Protein AF-0000000074520009 (afdb_homodimer)

Organism: Methylococcus capsulatus (strain ATCC 33009 / NCIMB 11132 / Bath) (NCBI:txid243233)

Solvent-accessible surface area (backbone atoms only — not comparable to full-atom values): 25530 Å² total; per-residue (Å²): 136,80,66,64,79,64,47,63,80,66,49,75,58,73,72,61,71,69,63,61,90,46,74,82,24,56,87,80,50,34,42,72,60,51,58,40,65,45,40,70,31,44,48,46,33,57,40,72,47,80,38,40,20,32,41,35,37,49,33,44,48,26,60,56,52,64,63,47,49,44,65,48,34,74,73,26,39,32,44,32,24,20,34,48,82,75,34,31,62,50,18,43,53,50,18,67,71,42,82,72,34,34,42,67,39,80,26,32,62,21,53,47,71,45,78,43,57,32,39,36,10,72,73,31,61,86,69,28,16,72,43,52,72,29,71,60,28,36,69,56,31,50,39,49,61,55,58,47,80,38,83,28,48,29,32,19,41,54,72,48,50,84,71,41,80,76,66,79,44,71,39,19,34,40,36,40,47,46,61,48,45,50,57,37,28,45,64,14,15,45,74,57,57,50,54,28,48,32,37,38,36,54,38,44,59,43,68,37,27,60,84,38,52,47,53,67,56,48,49,53,59,39,42,75,52,48,35,38,77,56,50,65,45,35,35,31,20,44,91,61,12,47,48,39,34,32,28,37,34,31,35,48,113,134,81,64,62,78,63,46,60,79,66,46,74,57,68,75,60,63,64,57,56,83,61,43,72,28,49,87,89,51,34,42,60,55,52,58,42,65,46,37,69,32,44,50,47,34,57,39,71,46,80,39,41,20,31,40,34,36,49,32,45,49,27,61,58,52,64,63,46,50,44,65,47,35,75,73,27,39,32,43,31,23,19,35,48,81,77,34,30,62,49,19,44,52,50,18,67,70,43,81,72,34,36,41,68,39,81,26,32,62,20,54,47,71,44,78,44,58,31,39,34,10,74,72,32,63,86,69,28,16,71,43,52,71,27,70,60,28,36,70,55,32,50,39,49,62,54,60,48,82,38,82,29,48,28,31,19,44,54,73,47,51,84,71,42,80,76,64,79,46,71,40,19,35,39,36,43,46,46,61,48,45,52,58,37,28,46,63,13,14,44,74,56,56,48,54,29,48,30,35,39,34,55,38,44,58,42,70,37,26,59,84,38,54,47,54,66,56,49,49,51,59,40,42,76,50,46,34,40,77,57,49,64,44,36,35,31,20,45,91,62,11,48,48,39,34,33,28,37,33,31,35,48,112

Secondary structure (DSSP, 8-state):
---THHHHTTSGGGGTSTTTTS-TTTTTT----B-S--HHHHHHHHHTS---EEEEES-TTSHHIIIIIHHH-TT-EEEEE---TTTHHHHHHHHHTTTTSEEEESSEEESSSEEEEEEEETT-GGG-BSS-B-HHHHHH-GGG--EEEEEEEEEEHHHHGGG-SSPPPSSEEEEE--SS-HHHHHHHTHHHHTT-SEEEEEEESS--BTTPPPHHHHHHHHHHTTEEEEEEEEEEE-TT--EEEEEEEEEE-/---THHHHTTSTTTTTSTTTSS-TTGGGT----B-S--HHHHHHHHHTS---EEEEES-TTSHHIIIIIHHH-TT-EEEEE---TTTHHHHHHHHHTTTTSEEEESSEEESSSEEEEEEEETT-GGG-BSS-B-HHHHHH-GGGS-EEEEEEEEEEHHHHGGG-SSPPPSSEEEEE--SS-HHHHHHHTHHHHTT-SEEEEEEESS--BTTPPPHHHHHHHHHHTTEEEEEEEEEEE-TT--EEEEEEEEEE-

Structure (mmCIF, N/CA/C/O backbone):
data_AF-0000000074520009-model_v1
#
loop_
_entity.id
_entity.type
_entity.pdbx_description
1 polymer 'Methyltransferase, FkbM family'
#
loop_
_atom_site.group_PDB
_atom_site.id
_atom_site.type_symbol
_atom_site.label_atom_id
_atom_site.label_alt_id
_atom_site.label_comp_id
_atom_site.label_asym_id
_atom_site.label_entity_id
_atom_site.label_seq_id
_atom_site.pdbx_PDB_ins_code
_atom_site.Cartn_x
_atom_site.Cartn_y
_atom_site.Cartn_z
_atom_site.occupancy
_atom_site.B_iso_or_equiv
_atom_site.auth_seq_id
_atom_site.auth_comp_id
_atom_site.auth_asym_id
_atom_site.auth_atom_id
_atom_site.pdbx_PDB_model_num
ATOM 1 N N . MET A 1 1 ? 9.656 -33.312 37.844 1 21.52 1 MET A N 1
ATOM 2 C CA . MET A 1 1 ? 9.977 -32.062 37.156 1 21.52 1 MET A CA 1
ATOM 3 C C . MET A 1 1 ? 8.75 -31.484 36.469 1 21.52 1 MET A C 1
ATOM 5 O O . MET A 1 1 ? 8.172 -32.125 35.594 1 21.52 1 MET A O 1
ATOM 9 N N . PHE A 1 2 ? 8.023 -30.641 37.156 1 24.81 2 PHE A N 1
ATOM 10 C CA . PHE A 1 2 ? 6.637 -30.188 37.094 1 24.81 2 PHE A CA 1
ATOM 11 C C . PHE A 1 2 ? 6.41 -29.266 35.906 1 24.81 2 PHE A C 1
ATOM 13 O O . PHE A 1 2 ? 7.277 -28.469 35.562 1 24.81 2 PHE A O 1
ATOM 20 N N . ASN A 1 3 ? 5.723 -29.781 35 1 22.67 3 ASN A N 1
ATOM 21 C CA . ASN A 1 3 ? 5.387 -29.344 33.656 1 22.67 3 ASN A CA 1
ATOM 22 C C . ASN A 1 3 ? 4.738 -27.953 33.656 1 22.67 3 ASN A C 1
ATOM 24 O O . ASN A 1 3 ? 3.619 -27.797 34.125 1 22.67 3 ASN A O 1
ATOM 28 N N . LEU A 1 4 ? 5.566 -26.938 33.594 1 24.69 4 LEU A N 1
ATOM 29 C CA . LEU A 1 4 ? 5.223 -25.531 33.812 1 24.69 4 LEU A CA 1
ATOM 30 C C . LEU A 1 4 ? 4.195 -25.062 32.781 1 24.69 4 LEU A C 1
ATOM 32 O O . LEU A 1 4 ? 3.609 -23.984 32.938 1 24.69 4 LEU A O 1
ATOM 36 N N . ARG A 1 5 ? 4.137 -25.656 31.594 1 28.47 5 ARG A N 1
ATOM 37 C CA . ARG A 1 5 ? 3.154 -25.312 30.578 1 28.47 5 ARG A CA 1
ATOM 38 C C . ARG A 1 5 ? 1.734 -25.453 31.125 1 28.47 5 ARG A C 1
ATOM 40 O O . ARG A 1 5 ? 0.801 -24.844 30.594 1 28.47 5 ARG A O 1
ATOM 47 N N . ILE A 1 6 ? 1.578 -26.359 32.031 1 26.72 6 ILE A N 1
ATOM 48 C CA . ILE A 1 6 ? 0.265 -26.672 32.594 1 26.72 6 ILE A CA 1
ATOM 49 C C . ILE A 1 6 ? -0.223 -25.516 33.469 1 26.72 6 ILE A C 1
ATOM 51 O O . ILE A 1 6 ? -1.424 -25.375 33.688 1 26.72 6 ILE A O 1
ATOM 55 N N . LEU A 1 7 ? 0.772 -24.75 34 1 23.78 7 LEU A N 1
ATOM 56 C CA . LEU A 1 7 ? 0.306 -23.812 35.031 1 23.78 7 LEU A CA 1
ATOM 57 C C . LEU A 1 7 ? -0.312 -22.578 34.375 1 23.78 7 LEU A C 1
ATOM 59 O O . LEU A 1 7 ? -1.299 -22.031 34.906 1 23.78 7 LEU A O 1
ATOM 63 N N . ALA A 1 8 ? 0.275 -22.047 33.312 1 26.09 8 ALA A N 1
ATOM 64 C CA . ALA A 1 8 ? -0.189 -20.719 32.875 1 26.09 8 ALA A CA 1
ATOM 65 C C . ALA A 1 8 ? -1.589 -20.797 32.281 1 26.09 8 ALA A C 1
ATOM 67 O O . ALA A 1 8 ? -2.244 -19.781 32.094 1 26.09 8 ALA A O 1
ATOM 68 N N . ARG A 1 9 ? -2.131 -21.828 31.688 1 29.55 9 ARG A N 1
ATOM 69 C CA . ARG A 1 9 ? -3.537 -22.047 31.359 1 29.55 9 ARG A CA 1
ATOM 70 C C . ARG A 1 9 ? -4.406 -21.938 32.625 1 29.55 9 ARG A C 1
ATOM 72 O O . ARG A 1 9 ? -5.629 -21.797 32.5 1 29.55 9 ARG A O 1
ATOM 79 N N . LYS A 1 10 ? -3.895 -22.469 33.719 1 27.95 10 LYS A N 1
ATOM 80 C CA . LYS A 1 10 ? -4.766 -22.484 34.875 1 27.95 10 LYS A CA 1
ATOM 81 C C . LYS A 1 10 ? -4.863 -21.094 35.5 1 27.95 10 LYS A C 1
ATOM 83 O O . LYS A 1 10 ? -5.711 -20.844 36.375 1 27.95 10 LYS A O 1
ATOM 88 N N . THR A 1 11 ? -3.641 -20.344 35.531 1 27.69 11 THR A N 1
ATOM 89 C CA . THR A 1 11 ? -3.859 -19.141 36.344 1 27.69 11 THR A CA 1
ATOM 90 C C . THR A 1 11 ? -4.453 -18.016 35.5 1 27.69 11 THR A C 1
ATOM 92 O O . THR A 1 11 ? -4.125 -17.891 34.312 1 27.69 11 THR A O 1
ATOM 95 N N . GLY A 1 12 ? -5.75 -17.547 35.75 1 27.47 12 GLY A N 1
ATOM 96 C CA . GLY A 1 12 ? -6.688 -16.547 35.25 1 27.47 12 GLY A CA 1
ATOM 97 C C . GLY A 1 12 ? -6.02 -15.266 34.812 1 27.47 12 GLY A C 1
ATOM 98 O O . GLY A 1 12 ? -6.691 -14.273 34.531 1 27.47 12 GLY A O 1
ATOM 99 N N . LEU A 1 13 ? -4.75 -15.18 35.094 1 28.3 13 LEU A N 1
ATOM 100 C CA . LEU A 1 13 ? -4.156 -13.844 35.031 1 28.3 13 LEU A CA 1
ATOM 101 C C . LEU A 1 13 ? -3.902 -13.43 33.594 1 28.3 13 LEU A C 1
ATOM 103 O O . LEU A 1 13 ? -3.678 -12.25 33.312 1 28.3 13 LEU A O 1
ATOM 107 N N . THR A 1 14 ? -3.574 -14.336 32.719 1 28.69 14 THR A N 1
ATOM 108 C CA . THR A 1 14 ? -3.289 -13.93 31.359 1 28.69 14 THR A CA 1
ATOM 109 C C . THR A 1 14 ? -4.492 -13.211 30.75 1 28.69 14 THR A C 1
ATOM 111 O O . THR A 1 14 ? -4.375 -12.594 29.688 1 28.69 14 THR A O 1
ATOM 114 N N . GLN A 1 15 ? -5.688 -13.414 31.25 1 29.69 15 GLN A N 1
ATOM 115 C CA . GLN A 1 15 ? -6.902 -12.711 30.844 1 29.69 15 GLN A CA 1
ATOM 116 C C . GLN A 1 15 ? -6.805 -11.219 31.156 1 29.69 15 GLN A C 1
ATOM 118 O O . GLN A 1 15 ? -7.652 -10.43 30.719 1 29.69 15 GLN A O 1
ATOM 123 N N . LEU A 1 16 ? -5.953 -10.836 32.125 1 27.7 16 LEU A N 1
ATOM 124 C CA . LEU A 1 16 ? -6.004 -9.453 32.594 1 27.7 16 LEU A CA 1
ATOM 125 C C . LEU A 1 16 ? -5.258 -8.523 31.656 1 27.7 16 LEU A C 1
ATOM 127 O O . LEU A 1 16 ? -5.617 -7.352 31.516 1 27.7 16 LEU A O 1
ATOM 131 N N . LEU A 1 17 ? -3.977 -8.867 31.203 1 26.81 17 LEU A N 1
ATOM 132 C CA . LEU A 1 17 ? -3.207 -7.828 30.531 1 26.81 17 LEU A CA 1
ATOM 133 C C . LEU A 1 17 ? -3.609 -7.723 29.062 1 26.81 17 LEU A C 1
ATOM 135 O O . LEU A 1 17 ? -2.916 -7.082 28.266 1 26.81 17 LEU A O 1
ATOM 139 N N . LYS A 1 18 ? -4.48 -8.484 28.516 1 30.81 18 LYS A N 1
ATOM 140 C CA . LYS A 1 18 ? -5.086 -8.414 27.188 1 30.81 18 LYS A CA 1
ATOM 141 C C . LYS A 1 18 ? -5.582 -7.008 26.875 1 30.81 18 LYS A C 1
ATOM 143 O O . LYS A 1 18 ? -5.766 -6.645 25.719 1 30.81 18 LYS A O 1
ATOM 148 N N . PRO A 1 19 ? -5.977 -6.309 27.875 1 29.17 19 PRO A N 1
ATOM 149 C CA . PRO A 1 19 ? -6.668 -5.059 27.547 1 29.17 19 PRO A CA 1
ATOM 150 C C . PRO A 1 19 ? -5.723 -3.979 27.031 1 29.17 19 PRO A C 1
ATOM 152 O O . PRO A 1 19 ? -6.172 -2.99 26.453 1 29.17 19 PRO A O 1
ATOM 155 N N . LEU A 1 20 ? -4.504 -3.934 27.391 1 30.28 20 LEU A N 1
ATOM 156 C CA . LEU A 1 20 ? -3.965 -2.578 27.406 1 30.28 20 LEU A CA 1
ATOM 157 C C . LEU A 1 20 ? -3.684 -2.094 25.984 1 30.28 20 LEU A C 1
ATOM 159 O O . LEU A 1 20 ? -3.93 -0.928 25.672 1 30.28 20 LEU A O 1
ATOM 163 N N . ILE A 1 21 ? -2.791 -2.791 25.281 1 31.08 21 ILE A N 1
ATOM 164 C CA . ILE A 1 21 ? -2.244 -1.987 24.203 1 31.08 21 ILE A CA 1
ATOM 165 C C . ILE A 1 21 ? -3.262 -1.892 23.062 1 31.08 21 ILE A C 1
ATOM 167 O O . ILE A 1 21 ? -2.889 -1.815 21.891 1 31.08 21 ILE A O 1
ATOM 171 N N . HIS A 1 22 ? -4.426 -2.416 23.125 1 32.22 22 HIS A N 1
ATOM 172 C CA . HIS A 1 22 ? -5.582 -2.191 22.266 1 32.22 22 HIS A CA 1
ATOM 173 C C . HIS A 1 22 ? -5.805 -0.705 22.016 1 32.22 22 HIS A C 1
ATOM 175 O O . HIS A 1 22 ? -5.453 0.129 22.859 1 32.22 22 HIS A O 1
ATOM 181 N N . LYS A 1 23 ? -5.867 -0.131 20.922 1 36.69 23 LYS A N 1
ATOM 182 C CA . LYS A 1 23 ? -6.559 1.155 20.859 1 36.69 23 LYS A CA 1
ATOM 183 C C . LYS A 1 23 ? -7.555 1.299 22.016 1 36.69 23 LYS A C 1
ATOM 185 O O . LYS A 1 23 ? -8.391 0.419 22.234 1 36.69 23 LYS A O 1
ATOM 190 N N . SER A 1 24 ? -7.391 1.884 23.219 1 34.41 24 SER A N 1
ATOM 191 C CA . SER A 1 24 ? -8.312 2.559 24.125 1 34.41 24 SER A CA 1
ATOM 192 C C . SER A 1 24 ? -9.555 3.043 23.406 1 34.41 24 SER A C 1
ATOM 194 O O . SER A 1 24 ? -9.859 4.238 23.406 1 34.41 24 SER A O 1
ATOM 196 N N . VAL A 1 25 ? -9.844 2.633 22.172 1 33.28 25 VAL A N 1
ATOM 197 C CA . VAL A 1 25 ? -11.078 3.068 21.516 1 33.28 25 VAL A CA 1
ATOM 198 C C . VAL A 1 25 ? -12.281 2.547 22.297 1 33.28 25 VAL A C 1
ATOM 200 O O . VAL A 1 25 ? -13.32 3.211 22.359 1 33.28 25 VAL A O 1
ATOM 203 N N . SER A 1 26 ? -12.422 1.32 22.797 1 34.44 26 SER A N 1
ATOM 204 C CA . SER A 1 26 ? -13.766 0.873 23.141 1 34.44 26 SER A CA 1
ATOM 205 C C . SER A 1 26 ? -14.344 1.7 24.281 1 34.44 26 SER A C 1
ATOM 207 O O . SER A 1 26 ? -15.562 1.854 24.391 1 34.44 26 SER A O 1
ATOM 209 N N . ARG A 1 27 ? -13.852 1.868 25.312 1 32.62 27 ARG A N 1
ATOM 210 C CA . ARG A 1 27 ? -14.68 2.447 26.359 1 32.62 27 ARG A CA 1
ATOM 211 C C . ARG A 1 27 ? -15.266 3.783 25.922 1 32.62 27 ARG A C 1
ATOM 213 O O . ARG A 1 27 ? -16.297 4.219 26.453 1 32.62 27 ARG A O 1
ATOM 220 N N . LEU A 1 28 ? -14.477 4.648 25.219 1 35.5 28 LEU A N 1
ATOM 221 C CA . LEU A 1 28 ? -14.977 5.961 24.844 1 35.5 28 LEU A CA 1
ATOM 222 C C . LEU A 1 28 ? -15.656 5.902 23.469 1 35.5 28 LEU A C 1
ATOM 224 O O . LEU A 1 28 ? -15.867 6.938 22.844 1 35.5 28 LEU A O 1
ATOM 228 N N . GLY A 1 29 ? -16.328 4.582 22.969 1 35.72 29 GLY A N 1
ATOM 229 C CA . GLY A 1 29 ? -17.172 4.332 21.812 1 35.72 29 GLY A CA 1
ATOM 230 C C . GLY A 1 29 ? -16.375 4.121 20.531 1 35.72 29 GLY A C 1
ATOM 231 O O . GLY A 1 29 ? -16.906 4.301 19.438 1 35.72 29 GLY A O 1
ATOM 232 N N . PHE A 1 30 ? -15.094 3.9 20.578 1 36.94 30 PHE A N 1
ATOM 233 C CA . PHE A 1 30 ? -14.195 3.83 19.422 1 36.94 30 PHE A CA 1
ATOM 234 C C . PHE A 1 30 ? -14.352 2.498 18.703 1 36.94 30 PHE A C 1
ATOM 236 O O . PHE A 1 30 ? -14.555 1.461 19.344 1 36.94 30 PHE A O 1
ATOM 243 N N . ALA A 1 31 ? -14.977 2.408 17.5 1 42.41 31 ALA A N 1
ATOM 244 C CA . ALA A 1 31 ? -14.859 1.265 16.609 1 42.41 31 ALA A CA 1
ATOM 245 C C . ALA A 1 31 ? -13.492 0.604 16.734 1 42.41 31 ALA A C 1
ATOM 247 O O . ALA A 1 31 ? -12.477 1.287 16.922 1 42.41 31 ALA A O 1
ATOM 248 N N . LEU A 1 32 ? -13.438 -0.753 17.109 1 45.31 32 LEU A N 1
ATOM 249 C CA . LEU A 1 32 ? -12.227 -1.569 17.172 1 45.31 32 LEU A CA 1
ATOM 250 C C . LEU A 1 32 ? -11.414 -1.434 15.891 1 45.31 32 LEU A C 1
ATOM 252 O O . LEU A 1 32 ? -11.891 -1.783 14.812 1 45.31 32 LEU A O 1
ATOM 256 N N . LEU A 1 33 ? -10.859 -0.344 15.625 1 49.94 33 LEU A N 1
ATOM 257 C CA . LEU A 1 33 ? -9.891 -0.241 14.539 1 49.94 33 LEU A CA 1
ATOM 258 C C . LEU A 1 33 ? -8.641 -1.063 14.852 1 49.94 33 LEU A C 1
ATOM 260 O O . LEU A 1 33 ? -8.188 -1.101 15.992 1 49.94 33 LEU A O 1
ATOM 264 N N . TYR A 1 34 ? -8.57 -2.203 14.062 1 48.59 34 TYR A N 1
ATOM 265 C CA . TYR A 1 34 ? -7.34 -2.99 14.148 1 48.59 34 TYR A CA 1
ATOM 266 C C . TYR A 1 34 ? -6.25 -2.4 13.258 1 48.59 34 TYR A C 1
ATOM 268 O O . TYR A 1 34 ? -6.438 -2.262 12.047 1 48.59 34 TYR A O 1
ATOM 276 N N . GLY A 1 35 ? -5.41 -1.646 13.625 1 57.59 35 GLY A N 1
ATOM 277 C CA . GLY A 1 35 ? -4.316 -1.081 12.859 1 57.59 35 GLY A CA 1
ATOM 278 C C . GLY A 1 35 ? -3.066 -0.836 13.688 1 57.59 35 GLY A C 1
ATOM 279 O O . GLY A 1 35 ? -2.979 -1.281 14.828 1 57.59 35 GLY A O 1
ATOM 280 N N . PRO A 1 36 ? -2.061 -0.352 13.102 1 56.47 36 PRO A N 1
ATOM 281 C CA . PRO A 1 36 ? -1.646 0.118 11.781 1 56.47 36 PRO A CA 1
ATOM 282 C C . PRO A 1 36 ? -1.442 -1.022 10.789 1 56.47 36 PRO A C 1
ATOM 284 O O . PRO A 1 36 ? -1.651 -0.843 9.586 1 56.47 36 PRO A O 1
ATOM 287 N N . HIS A 1 37 ? -0.719 -2.057 11.086 1 57.72 37 HIS A N 1
ATOM 288 C CA . HIS A 1 37 ? -0.514 -3.08 10.062 1 57.72 37 HIS A CA 1
ATOM 289 C C . HIS A 1 37 ? -0.913 -4.457 10.578 1 57.72 37 HIS A C 1
ATOM 291 O O . HIS A 1 37 ? -0.207 -5.047 11.406 1 57.72 37 HIS A O 1
ATOM 297 N N . ALA A 1 38 ? -2.227 -4.75 10.352 1 61.44 38 ALA A N 1
ATOM 298 C CA . ALA A 1 38 ? -2.645 -6.117 10.633 1 61.44 38 ALA A CA 1
ATOM 299 C C . ALA A 1 38 ? -2.93 -6.887 9.352 1 61.44 38 ALA A C 1
ATOM 301 O O . ALA A 1 38 ? -4.09 -7.098 8.992 1 61.44 38 ALA A O 1
ATOM 302 N N . PRO A 1 39 ? -1.728 -7.086 8.57 1 62.97 39 PRO A N 1
ATOM 303 C CA . PRO A 1 39 ? -1.944 -7.867 7.352 1 62.97 39 PRO A CA 1
ATOM 304 C C . PRO A 1 39 ? -2.885 -9.047 7.562 1 62.97 39 PRO A C 1
ATOM 306 O O . PRO A 1 39 ? -3.609 -9.438 6.645 1 62.97 39 PRO A O 1
ATOM 309 N N . GLU A 1 40 ? -2.895 -9.5 8.688 1 68.06 40 GLU A N 1
ATOM 310 C CA . GLU A 1 40 ? -3.738 -10.656 8.992 1 68.06 40 GLU A CA 1
ATOM 311 C C . GLU A 1 40 ? -5.215 -10.328 8.789 1 68.06 40 GLU A C 1
ATOM 313 O O . GLU A 1 40 ? -6.012 -11.211 8.453 1 68.06 40 GLU A O 1
ATOM 318 N N . ARG A 1 41 ? -5.473 -9.141 8.914 1 77.56 41 ARG A N 1
ATOM 319 C CA . ARG A 1 41 ? -6.871 -8.758 8.773 1 77.56 41 ARG A CA 1
ATOM 320 C C . ARG A 1 41 ? -7.289 -8.758 7.305 1 77.56 41 ARG A C 1
ATOM 322 O O . ARG A 1 41 ? -8.43 -9.102 6.977 1 77.56 41 ARG A O 1
ATOM 329 N N . VAL A 1 42 ? -6.395 -8.43 6.504 1 82.06 42 VAL A N 1
ATOM 330 C CA . VAL A 1 42 ? -6.699 -8.445 5.078 1 82.06 42 VAL A CA 1
ATOM 331 C C . VAL A 1 42 ? -7.086 -9.859 4.645 1 82.06 42 VAL A C 1
ATOM 333 O O . VAL A 1 42 ? -8 -10.039 3.838 1 82.06 42 VAL A O 1
ATOM 336 N N . TRP A 1 43 ? -6.504 -10.812 5.246 1 84.62 43 TRP A N 1
ATOM 337 C CA . TRP A 1 43 ? -6.859 -12.195 4.957 1 84.62 43 TRP A CA 1
ATOM 338 C C . TRP A 1 43 ? -8.289 -12.492 5.383 1 84.62 43 TRP A C 1
ATOM 340 O O . TRP A 1 43 ? -9.008 -13.227 4.703 1 84.62 43 TRP A O 1
ATOM 350 N N . THR A 1 44 ? -8.641 -11.93 6.465 1 86.06 44 THR A N 1
ATOM 351 C CA . THR A 1 44 ? -10 -12.141 6.949 1 86.06 44 THR A CA 1
ATOM 352 C C . THR A 1 44 ? -11.023 -11.656 5.926 1 86.06 44 THR A C 1
ATOM 354 O O . THR A 1 44 ? -12.016 -12.336 5.648 1 86.06 44 THR A O 1
ATOM 357 N N . SER A 1 45 ? -10.781 -10.547 5.422 1 90.44 45 SER A N 1
ATOM 358 C CA . SER A 1 45 ? -11.68 -9.992 4.418 1 90.44 45 SER A CA 1
ATOM 359 C C . SER A 1 45 ? -11.734 -10.875 3.174 1 90.44 45 SER A C 1
ATOM 361 O O . SER A 1 45 ? -12.812 -11.172 2.662 1 90.44 45 SER A O 1
ATOM 363 N N . LEU A 1 46 ? -10.602 -11.32 2.744 1 92.88 46 LEU A N 1
ATOM 364 C CA . LEU A 1 46 ? -10.547 -12.164 1.558 1 92.88 46 LEU A CA 1
ATOM 365 C C . LEU A 1 46 ? -11.203 -13.516 1.819 1 92.88 46 LEU A C 1
ATOM 367 O O . LEU A 1 46 ? -11.938 -14.023 0.971 1 92.88 46 LEU A O 1
ATOM 371 N N . ALA A 1 47 ? -11 -13.992 2.963 1 92.38 47 ALA A N 1
ATOM 372 C CA . ALA A 1 47 ? -11.492 -15.32 3.318 1 92.38 47 ALA A CA 1
ATOM 373 C C . ALA A 1 47 ? -13.016 -15.328 3.449 1 92.38 47 ALA A C 1
ATOM 375 O O . ALA A 1 47 ? -13.648 -16.375 3.387 1 92.38 47 ALA A O 1
ATOM 376 N N . SER A 1 48 ? -13.508 -14.227 3.689 1 91.94 48 SER A N 1
ATOM 377 C CA . SER A 1 48 ? -14.961 -14.141 3.842 1 91.94 48 SER A CA 1
ATOM 378 C C . SER A 1 48 ? -15.664 -14.188 2.488 1 91.94 48 SER A C 1
ATOM 380 O O . SER A 1 48 ? -16.875 -14.367 2.42 1 91.94 48 SER A O 1
ATOM 382 N N . ARG A 1 49 ? -14.953 -14.102 1.435 1 93.38 49 ARG A N 1
ATOM 383 C CA . ARG A 1 49 ? -15.516 -14.141 0.089 1 93.38 49 ARG A CA 1
ATOM 384 C C . ARG A 1 49 ? -15.633 -15.578 -0.41 1 93.38 49 ARG A C 1
ATOM 386 O O . ARG A 1 49 ? -14.797 -16.422 -0.072 1 93.38 49 ARG A O 1
ATOM 393 N N . PRO A 1 50 ? -16.562 -15.789 -1.272 1 94.5 50 PRO A N 1
ATOM 394 C CA . PRO A 1 50 ? -16.844 -17.172 -1.675 1 94.5 50 PRO A CA 1
ATOM 395 C C . PRO A 1 50 ? -16.031 -17.609 -2.881 1 94.5 50 PRO A C 1
ATOM 397 O O . PRO A 1 50 ? -16.578 -18.156 -3.842 1 94.5 50 PRO A O 1
ATOM 400 N N . PHE A 1 51 ? -14.75 -17.562 -2.721 1 97.44 51 PHE A N 1
ATOM 401 C CA . PHE A 1 51 ? -13.906 -18 -3.832 1 97.44 51 PHE A CA 1
ATOM 402 C C . PHE A 1 51 ? -14.062 -19.5 -4.082 1 97.44 51 PHE A C 1
ATOM 404 O O . PHE A 1 51 ? -14.102 -20.281 -3.137 1 97.44 51 PHE A O 1
ATOM 411 N N . ARG A 1 52 ? -14.141 -19.812 -5.371 1 98 52 ARG A N 1
ATOM 412 C CA . ARG A 1 52 ? -14.281 -21.219 -5.77 1 98 52 ARG A CA 1
ATOM 413 C C . ARG A 1 52 ? -13.047 -21.703 -6.52 1 98 52 ARG A C 1
ATOM 415 O O . ARG A 1 52 ? -12.812 -22.906 -6.637 1 98 52 ARG A O 1
ATOM 422 N N . THR A 1 53 ? -12.32 -20.797 -7.066 1 98.69 53 THR A N 1
ATOM 423 C CA . THR A 1 53 ? -11.047 -21.094 -7.711 1 98.69 53 THR A CA 1
ATOM 424 C C . THR A 1 53 ? -9.969 -20.109 -7.262 1 98.69 53 THR A C 1
ATOM 426 O O . THR A 1 53 ? -10.227 -18.922 -7.125 1 98.69 53 THR A O 1
ATOM 429 N N . VAL A 1 54 ? -8.797 -20.625 -6.984 1 98.81 54 VAL A N 1
ATOM 430 C CA . VAL A 1 54 ? -7.602 -19.812 -6.746 1 98.81 54 VAL A CA 1
ATOM 431 C C . VAL A 1 54 ? -6.5 -20.203 -7.727 1 98.81 54 VAL A C 1
ATOM 433 O O . VAL A 1 54 ? -6.207 -21.391 -7.891 1 98.81 54 VAL A O 1
ATOM 436 N N . LEU A 1 55 ? -6.012 -19.266 -8.469 1 98.94 55 LEU A N 1
ATOM 437 C CA . LEU A 1 55 ? -4.797 -19.469 -9.25 1 98.94 55 LEU A CA 1
ATOM 438 C C . LEU A 1 55 ? -3.564 -19.047 -8.453 1 98.94 55 LEU A C 1
ATOM 440 O O . LEU A 1 55 ? -3.414 -17.875 -8.109 1 98.94 55 LEU A O 1
ATOM 444 N N . ASP A 1 56 ? -2.729 -20.016 -8.109 1 98.88 56 ASP A N 1
ATOM 445 C CA . ASP A 1 56 ? -1.465 -19.828 -7.402 1 98.88 56 ASP A CA 1
ATOM 446 C C . ASP A 1 56 ? -0.288 -19.828 -8.375 1 98.88 56 ASP A C 1
ATOM 448 O O . ASP A 1 56 ? 0.27 -20.891 -8.672 1 98.88 56 ASP A O 1
ATOM 452 N N . ILE A 1 57 ? 0.078 -18.641 -8.859 1 98.94 57 ILE A N 1
ATOM 453 C CA . ILE A 1 57 ? 1.08 -18.5 -9.906 1 98.94 57 ILE A CA 1
ATOM 454 C C . ILE A 1 57 ? 2.443 -18.203 -9.281 1 98.94 57 ILE A C 1
ATOM 456 O O . ILE A 1 57 ? 2.643 -17.156 -8.68 1 98.94 57 ILE A O 1
ATOM 460 N N . GLY A 1 58 ? 3.359 -19.016 -9.5 1 98.62 58 GLY A N 1
ATOM 461 C CA . GLY A 1 58 ? 4.617 -19.031 -8.766 1 98.62 58 GLY A CA 1
ATOM 462 C C . GLY A 1 58 ? 4.539 -19.797 -7.461 1 98.62 58 GLY A C 1
ATOM 463 O O . GLY A 1 58 ? 4.895 -19.281 -6.406 1 98.62 58 GLY A O 1
ATOM 464 N N . ALA A 1 59 ? 4.242 -21.078 -7.527 1 98.56 59 ALA A N 1
ATOM 465 C CA . ALA A 1 59 ? 3.855 -21.844 -6.355 1 98.56 59 ALA A CA 1
ATOM 466 C C . ALA A 1 59 ? 5.082 -22.406 -5.641 1 98.56 59 ALA A C 1
ATOM 468 O O . ALA A 1 59 ? 4.992 -22.844 -4.488 1 98.56 59 ALA A O 1
ATOM 469 N N . CYS A 1 60 ? 6.16 -22.469 -6.285 1 97.62 60 CYS A N 1
ATOM 470 C CA . CYS A 1 60 ? 7.383 -23.031 -5.738 1 97.62 60 CYS A CA 1
ATOM 471 C C . CYS A 1 60 ? 7.129 -24.438 -5.207 1 97.62 60 CYS A C 1
ATOM 473 O O . CYS A 1 60 ? 6.641 -25.312 -5.934 1 97.62 60 CYS A O 1
ATOM 475 N N . ARG A 1 61 ? 7.371 -24.641 -3.979 1 97.56 61 ARG A N 1
ATOM 476 C CA . ARG A 1 61 ? 7.23 -25.984 -3.398 1 97.56 61 ARG A CA 1
ATOM 477 C C . ARG A 1 61 ? 5.816 -26.203 -2.871 1 97.56 61 ARG A C 1
ATOM 479 O O . ARG A 1 61 ? 5.5 -27.266 -2.35 1 97.56 61 ARG A O 1
ATOM 486 N N . GLY A 1 62 ? 4.957 -25.266 -2.949 1 97.88 62 GLY A N 1
ATOM 487 C CA . GLY A 1 62 ? 3.551 -25.438 -2.627 1 97.88 62 GLY A CA 1
ATOM 488 C C . GLY A 1 62 ? 3.227 -25.125 -1.179 1 97.88 62 GLY A C 1
ATOM 489 O O . GLY A 1 62 ? 2.1 -25.328 -0.729 1 97.88 62 GLY A O 1
ATOM 490 N N . GLY A 1 63 ? 4.195 -24.609 -0.43 1 95.56 63 GLY A N 1
ATOM 491 C CA . GLY A 1 63 ? 3.967 -24.297 0.969 1 95.56 63 GLY A CA 1
ATOM 492 C C . GLY A 1 63 ? 2.85 -23.281 1.173 1 95.56 63 GLY A C 1
ATOM 493 O O . GLY A 1 63 ? 2.002 -23.453 2.051 1 95.56 63 GLY A O 1
ATOM 494 N N . TYR A 1 64 ? 2.846 -22.266 0.417 1 94.75 64 TYR A N 1
ATOM 495 C CA . TYR A 1 64 ? 1.823 -21.234 0.516 1 94.75 64 TYR A CA 1
ATOM 496 C C . TYR A 1 64 ? 0.447 -21.781 0.172 1 94.75 64 TYR A C 1
ATOM 498 O O . TYR A 1 64 ? -0.538 -21.484 0.853 1 94.75 64 TYR A O 1
ATOM 506 N N . ALA A 1 65 ? 0.345 -22.547 -0.861 1 97.31 65 ALA A N 1
ATOM 507 C CA . ALA A 1 65 ? -0.914 -23.172 -1.249 1 97.31 65 ALA A CA 1
ATOM 508 C C . ALA A 1 65 ? -1.46 -24.047 -0.124 1 97.31 65 ALA A C 1
ATOM 510 O O . ALA A 1 65 ? -2.643 -23.969 0.215 1 97.31 65 ALA A O 1
ATOM 511 N N . GLU A 1 66 ? -0.596 -24.797 0.459 1 96.25 66 GLU A N 1
ATOM 512 C CA . GLU A 1 66 ? -0.985 -25.781 1.459 1 96.25 66 GLU A CA 1
ATOM 513 C C . GLU A 1 66 ? -1.398 -25.125 2.768 1 96.25 66 GLU A C 1
ATOM 515 O O . GLU A 1 66 ? -2.377 -25.531 3.396 1 96.25 66 GLU A O 1
ATOM 520 N N . THR A 1 67 ? -0.685 -24.109 3.148 1 93 67 THR A N 1
ATOM 521 C CA . THR A 1 67 ? -0.848 -23.609 4.508 1 93 67 THR A CA 1
ATOM 522 C C . THR A 1 67 ? -1.717 -22.344 4.523 1 93 67 THR A C 1
ATOM 524 O O . THR A 1 67 ? -2.471 -22.125 5.469 1 93 67 THR A O 1
ATOM 527 N N . ILE A 1 68 ? -1.674 -21.578 3.508 1 92.38 68 ILE A N 1
ATOM 528 C CA . ILE A 1 68 ? -2.35 -20.281 3.545 1 92.38 68 ILE A CA 1
ATOM 529 C C . ILE A 1 68 ? -3.588 -20.312 2.65 1 92.38 68 ILE A C 1
ATOM 531 O O . ILE A 1 68 ? -4.711 -20.125 3.125 1 92.38 68 ILE A O 1
ATOM 535 N N . LEU A 1 69 ? -3.447 -20.656 1.398 1 95.38 69 LEU A N 1
ATOM 536 C CA . LEU A 1 69 ? -4.57 -20.594 0.471 1 95.38 69 LEU A CA 1
ATOM 537 C C . LEU A 1 69 ? -5.629 -21.625 0.823 1 95.38 69 LEU A C 1
ATOM 539 O O . LEU A 1 69 ? -6.82 -21.312 0.887 1 95.38 69 LEU A O 1
ATOM 543 N N . ARG A 1 70 ? -5.199 -22.812 1.083 1 95 70 ARG A N 1
ATOM 544 C CA . ARG A 1 70 ? -6.133 -23.875 1.415 1 95 70 ARG A CA 1
ATOM 545 C C . ARG A 1 70 ? -6.895 -23.562 2.695 1 95 70 ARG A C 1
ATOM 547 O O . ARG A 1 70 ? -8.094 -23.859 2.799 1 95 70 ARG A O 1
ATOM 554 N N . THR A 1 71 ? -6.23 -23.016 3.645 1 92.31 71 THR A N 1
ATOM 555 C CA . THR A 1 71 ? -6.84 -22.703 4.934 1 92.31 71 THR A CA 1
ATOM 556 C C . THR A 1 71 ? -7.812 -21.531 4.805 1 92.31 71 THR A C 1
ATOM 558 O O . THR A 1 71 ? -8.914 -21.562 5.355 1 92.31 71 THR A O 1
ATOM 561 N N . ASN A 1 72 ? -7.477 -20.547 4.082 1 93.38 72 ASN A N 1
ATOM 562 C CA . ASN A 1 72 ? -8.297 -19.344 3.984 1 93.38 72 ASN A CA 1
ATOM 563 C C . ASN A 1 72 ? -9.461 -19.531 3.016 1 93.38 72 ASN A C 1
ATOM 565 O O . ASN A 1 72 ? -10.469 -18.828 3.109 1 93.38 72 ASN A O 1
ATOM 569 N N . PHE A 1 73 ? -9.312 -20.453 2.074 1 96.56 73 PHE A N 1
ATOM 570 C CA . PHE A 1 73 ? -10.336 -20.672 1.063 1 96.56 73 PHE A CA 1
ATOM 571 C C . PHE A 1 73 ? -10.734 -22.141 1.009 1 96.56 73 PHE A C 1
ATOM 573 O O . PHE A 1 73 ? -10.508 -22.812 0.002 1 96.56 73 PHE A O 1
ATOM 580 N N . PRO A 1 74 ? -11.453 -22.609 1.934 1 93.94 74 PRO A N 1
ATOM 581 C CA . PRO A 1 74 ? -11.734 -24.047 2.068 1 93.94 74 PRO A CA 1
ATOM 582 C C . PRO A 1 74 ? -12.641 -24.578 0.96 1 93.94 74 PRO A C 1
ATOM 584 O O . PRO A 1 74 ? -12.641 -25.781 0.681 1 93.94 74 PRO A O 1
ATOM 587 N N . GLY A 1 75 ? -13.344 -23.75 0.309 1 93.94 75 GLY A N 1
ATOM 588 C CA . GLY A 1 75 ? -14.25 -24.203 -0.737 1 93.94 75 GLY A CA 1
ATOM 589 C C . GLY A 1 75 ? -13.664 -24.062 -2.129 1 93.94 75 GLY A C 1
ATOM 590 O O . GLY A 1 75 ? -14.312 -24.406 -3.117 1 93.94 75 GLY A O 1
ATOM 591 N N . ALA A 1 76 ? -12.43 -23.703 -2.221 1 97.56 76 ALA A N 1
ATOM 592 C CA . ALA A 1 76 ? -11.859 -23.391 -3.529 1 97.56 76 ALA A CA 1
ATOM 593 C C . ALA A 1 76 ? -10.953 -24.516 -4.02 1 97.56 76 ALA A C 1
ATOM 595 O O . ALA A 1 76 ? -10.25 -25.141 -3.225 1 97.56 76 ALA A O 1
ATOM 596 N N . SER A 1 77 ? -10.992 -24.75 -5.305 1 98.25 77 SER A N 1
ATOM 597 C CA . SER A 1 77 ? -9.906 -25.469 -5.961 1 98.25 77 SER A CA 1
ATOM 598 C C . SER A 1 77 ? -8.727 -24.547 -6.234 1 98.25 77 SER A C 1
ATOM 600 O O . SER A 1 77 ? -8.906 -23.391 -6.629 1 98.25 77 SER A O 1
ATOM 602 N N . ILE A 1 78 ? -7.555 -25.094 -6 1 98.81 78 ILE A N 1
ATOM 603 C CA . ILE A 1 78 ? -6.344 -24.297 -6.16 1 98.81 78 ILE A CA 1
ATOM 604 C C . ILE A 1 78 ? -5.496 -24.859 -7.293 1 98.81 78 ILE A C 1
ATOM 606 O O . ILE A 1 78 ? -5.055 -26.016 -7.227 1 98.81 78 ILE A O 1
ATOM 610 N N . HIS A 1 79 ? -5.32 -24.109 -8.391 1 98.94 79 HIS A N 1
ATOM 611 C CA . HIS A 1 79 ? -4.34 -24.438 -9.422 1 98.94 79 HIS A CA 1
ATOM 612 C C . HIS A 1 79 ? -2.992 -23.781 -9.125 1 98.94 79 HIS A C 1
ATOM 614 O O . HIS A 1 79 ? -2.877 -22.547 -9.133 1 98.94 79 HIS A O 1
ATOM 620 N N . SER A 1 80 ? -1.986 -24.594 -8.898 1 98.94 80 SER A N 1
ATOM 621 C CA . SER A 1 80 ? -0.645 -24.125 -8.578 1 98.94 80 SER A CA 1
ATOM 622 C C . SER A 1 80 ? 0.305 -24.312 -9.758 1 98.94 80 SER A C 1
ATOM 624 O O . SER A 1 80 ? 0.535 -25.438 -10.195 1 98.94 80 SER A O 1
ATOM 626 N N . PHE A 1 81 ? 0.854 -23.188 -10.219 1 98.94 81 PHE A N 1
ATOM 627 C CA . PHE A 1 81 ? 1.739 -23.203 -11.383 1 98.94 81 PHE A CA 1
ATOM 628 C C . PHE A 1 81 ? 3.188 -22.984 -10.961 1 98.94 81 PHE A C 1
ATOM 630 O O . PHE A 1 81 ? 3.506 -22 -10.297 1 98.94 81 PHE A O 1
ATOM 637 N N . GLU A 1 82 ? 4.086 -23.891 -11.336 1 98.81 82 GLU A N 1
ATOM 638 C CA . GLU A 1 82 ? 5.508 -23.828 -11.008 1 98.81 82 GLU A CA 1
ATOM 639 C C . GLU A 1 82 ? 6.363 -24.438 -12.117 1 98.81 82 GLU A C 1
ATOM 641 O O . GLU A 1 82 ? 6.258 -25.625 -12.406 1 98.81 82 GLU A O 1
ATOM 646 N N . PRO A 1 83 ? 7.25 -23.641 -12.695 1 98.69 83 PRO A N 1
ATOM 647 C CA . PRO A 1 83 ? 8.031 -24.156 -13.82 1 98.69 83 PRO A CA 1
ATOM 648 C C . PRO A 1 83 ? 9.273 -24.922 -13.375 1 98.69 83 PRO A C 1
ATOM 650 O O . PRO A 1 83 ? 9.805 -25.734 -14.141 1 98.69 83 PRO A O 1
ATOM 653 N N . SER A 1 84 ? 9.789 -24.719 -12.203 1 98.31 84 SER A N 1
ATOM 654 C CA . SER A 1 84 ? 11.062 -25.297 -11.766 1 98.31 84 SER A CA 1
ATOM 655 C C . SER A 1 84 ? 10.977 -26.812 -11.664 1 98.31 84 SER A C 1
ATOM 657 O O . SER A 1 84 ? 10.172 -27.344 -10.891 1 98.31 84 SER A O 1
ATOM 659 N N . PRO A 1 85 ? 11.844 -27.516 -12.375 1 97.81 85 PRO A N 1
ATOM 660 C CA . PRO A 1 85 ? 11.867 -28.969 -12.211 1 97.81 85 PRO A CA 1
ATOM 661 C C . PRO A 1 85 ? 12.398 -29.406 -10.844 1 97.81 85 PRO A C 1
ATOM 663 O O . PRO A 1 85 ? 12.242 -30.562 -10.453 1 97.81 85 PRO A O 1
ATOM 666 N N . ILE A 1 86 ? 12.984 -28.5 -10.148 1 97.5 86 ILE A N 1
ATOM 667 C CA . ILE A 1 86 ? 13.531 -28.797 -8.828 1 97.5 86 ILE A CA 1
ATOM 668 C C . ILE A 1 86 ? 12.438 -28.625 -7.777 1 97.5 86 ILE A C 1
ATOM 670 O O . ILE A 1 86 ? 12.289 -29.469 -6.891 1 97.5 86 ILE A O 1
ATOM 674 N N . ALA A 1 87 ? 11.664 -27.609 -7.859 1 97.44 87 ALA A N 1
ATOM 675 C CA . ALA A 1 87 ? 10.617 -27.328 -6.887 1 97.44 87 ALA A CA 1
ATOM 676 C C . ALA A 1 87 ? 9.375 -28.188 -7.148 1 97.44 87 ALA A C 1
ATOM 678 O O . ALA A 1 87 ? 8.672 -28.578 -6.215 1 97.44 87 ALA A O 1
ATOM 679 N N . PHE A 1 88 ? 9.125 -28.547 -8.391 1 98.31 88 PHE A N 1
ATOM 680 C CA . PHE A 1 88 ? 7.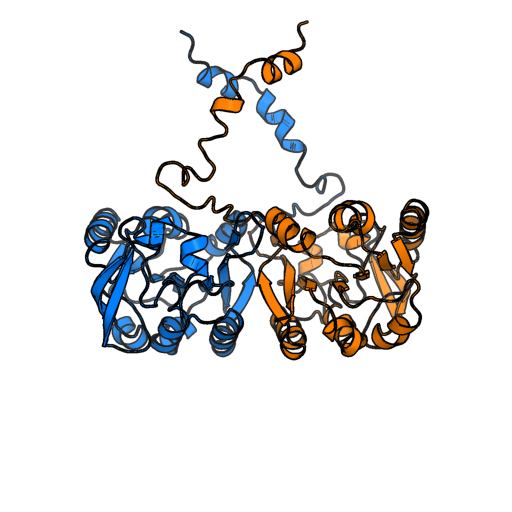855 -29.125 -8.828 1 98.31 88 PHE A CA 1
ATOM 681 C C . PHE A 1 88 ? 7.605 -30.469 -8.148 1 98.31 88 PHE A C 1
ATOM 683 O O . PHE A 1 88 ? 6.48 -30.75 -7.742 1 98.31 88 PHE A O 1
ATOM 690 N N . PRO A 1 89 ? 8.57 -31.344 -7.992 1 98.5 89 PRO A N 1
ATOM 691 C CA . PRO A 1 89 ? 8.297 -32.625 -7.328 1 98.5 89 PRO A CA 1
ATOM 692 C C . PRO A 1 89 ? 7.754 -32.438 -5.914 1 98.5 89 PRO A C 1
ATOM 694 O O . PRO A 1 89 ? 6.895 -33.219 -5.477 1 98.5 89 PRO A O 1
ATOM 697 N N . VAL A 1 90 ? 8.258 -31.438 -5.215 1 98.12 90 VAL A N 1
ATOM 698 C CA . VAL A 1 90 ? 7.75 -31.172 -3.875 1 98.12 90 VAL A CA 1
ATOM 699 C C . VAL A 1 90 ? 6.32 -30.641 -3.965 1 98.12 90 VAL A C 1
ATOM 701 O O . VAL A 1 90 ? 5.453 -31.047 -3.188 1 98.12 90 VAL A O 1
ATOM 704 N N . LEU A 1 91 ? 6.051 -29.766 -4.91 1 98.5 91 LEU A N 1
ATOM 705 C CA . LEU A 1 91 ? 4.707 -29.266 -5.145 1 98.5 91 LEU A CA 1
ATOM 706 C C . LEU A 1 91 ? 3.74 -30.406 -5.453 1 98.5 91 LEU A C 1
ATOM 708 O O . LEU A 1 91 ? 2.604 -30.406 -4.977 1 98.5 91 LEU A O 1
ATOM 712 N N . GLU A 1 92 ? 4.176 -31.328 -6.25 1 98.44 92 GLU A N 1
ATOM 713 C CA . GLU A 1 92 ? 3.352 -32.469 -6.602 1 98.44 92 GLU A CA 1
ATOM 714 C C . GLU A 1 92 ? 2.971 -33.281 -5.363 1 98.44 92 GLU A C 1
ATOM 716 O O . GLU A 1 92 ? 1.847 -33.781 -5.262 1 98.44 92 GLU A O 1
ATOM 721 N N . GLN A 1 93 ? 3.9 -33.438 -4.48 1 98.44 93 GLN A N 1
ATOM 722 C CA . GLN A 1 93 ? 3.613 -34.156 -3.234 1 98.44 93 GLN A CA 1
ATOM 723 C C . GLN A 1 93 ? 2.576 -33.406 -2.404 1 98.44 93 GLN A C 1
ATOM 725 O O . GLN A 1 93 ? 1.685 -34 -1.813 1 98.44 93 GLN A O 1
ATOM 730 N N . VAL A 1 94 ? 2.748 -32.094 -2.355 1 98 94 VAL A N 1
ATOM 731 C CA . VAL A 1 94 ? 1.785 -31.266 -1.649 1 98 94 VAL A CA 1
ATOM 732 C C . VAL A 1 94 ? 0.4 -31.438 -2.27 1 98 94 VAL A C 1
ATOM 734 O O . VAL A 1 94 ? -0.592 -31.594 -1.554 1 98 94 VAL A O 1
ATOM 737 N N . ALA A 1 95 ? 0.346 -31.438 -3.566 1 98.38 95 ALA A N 1
ATOM 738 C CA . ALA A 1 95 ? -0.916 -31.609 -4.281 1 98.38 95 ALA A CA 1
ATOM 739 C C . ALA A 1 95 ? -1.538 -32.969 -3.99 1 98.38 95 ALA A C 1
ATOM 741 O O . ALA A 1 95 ? -2.746 -33.062 -3.766 1 98.38 95 ALA A O 1
ATOM 742 N N . ALA A 1 96 ? -0.73 -33.969 -3.961 1 97.56 96 ALA A N 1
ATOM 743 C CA . ALA A 1 96 ? -1.202 -35.344 -3.768 1 97.56 96 ALA A CA 1
ATOM 744 C C . ALA A 1 96 ? -1.863 -35.5 -2.402 1 97.56 96 ALA A C 1
ATOM 746 O O . ALA A 1 96 ? -2.781 -36.312 -2.244 1 97.56 96 ALA A O 1
ATOM 747 N N . ARG A 1 97 ? -1.479 -34.719 -1.477 1 95.5 97 ARG A N 1
ATOM 748 C CA . ARG A 1 97 ? -2.008 -34.844 -0.124 1 95.5 97 ARG A CA 1
ATOM 749 C C . ARG A 1 97 ? -3.166 -33.875 0.116 1 95.5 97 ARG A C 1
ATOM 751 O O . ARG A 1 97 ? -3.688 -33.781 1.229 1 95.5 97 ARG A O 1
ATOM 758 N N . SER A 1 98 ? -3.607 -33.25 -0.863 1 96.44 98 SER A N 1
ATOM 759 C CA . SER A 1 98 ? -4.613 -32.188 -0.685 1 96.44 98 SER A CA 1
ATOM 760 C C . SER A 1 98 ? -6.016 -32.719 -0.977 1 96.44 98 SER A C 1
ATOM 762 O O . SER A 1 98 ? -6.98 -31.969 -1 1 96.44 98 SER A O 1
ATOM 764 N N . ALA A 1 99 ? -6.172 -34.031 -1.233 1 94.44 99 ALA A N 1
ATOM 765 C CA . ALA A 1 99 ? -7.453 -34.656 -1.568 1 94.44 99 ALA A CA 1
ATOM 766 C C . ALA A 1 99 ? -8.078 -34 -2.795 1 94.44 99 ALA A C 1
ATOM 768 O O . ALA A 1 99 ? -9.273 -33.719 -2.812 1 94.44 99 ALA A O 1
ATOM 769 N N . GLY A 1 100 ? -7.227 -33.594 -3.771 1 94.56 100 GLY A N 1
ATOM 770 C CA . GLY A 1 100 ? -7.695 -33.062 -5.051 1 94.56 100 GLY A CA 1
ATOM 771 C C . GLY A 1 100 ? -7.934 -31.578 -5.047 1 94.56 100 GLY A C 1
ATOM 772 O O . GLY A 1 100 ? -8.258 -31 -6.082 1 94.56 100 GLY A O 1
ATOM 773 N N . ARG A 1 101 ? -7.691 -30.891 -3.967 1 96.94 101 ARG A N 1
ATOM 774 C CA . ARG A 1 101 ? -7.98 -29.469 -3.852 1 96.94 101 ARG A CA 1
ATOM 775 C C . ARG A 1 101 ? -6.883 -28.625 -4.5 1 96.94 101 ARG A C 1
ATOM 777 O O . ARG A 1 101 ? -7.129 -27.516 -4.941 1 96.94 101 ARG A O 1
ATOM 784 N N . ILE A 1 102 ? -5.73 -29.156 -4.469 1 98.62 102 ILE A N 1
ATOM 785 C CA . ILE A 1 102 ? -4.609 -28.516 -5.141 1 98.62 102 ILE A CA 1
ATOM 786 C C . ILE A 1 102 ? -4.23 -29.297 -6.391 1 98.62 102 ILE A C 1
ATOM 788 O O . ILE A 1 102 ? -4.031 -30.516 -6.332 1 98.62 102 ILE A O 1
ATOM 792 N N . VAL A 1 103 ? -4.219 -28.641 -7.52 1 98.81 103 VAL A N 1
ATOM 793 C CA . VAL A 1 103 ? -3.771 -29.219 -8.781 1 98.81 103 VAL A CA 1
ATOM 794 C C . VAL A 1 103 ? -2.461 -28.562 -9.211 1 98.81 103 VAL A C 1
ATOM 796 O O . VAL A 1 103 ? -2.395 -27.344 -9.383 1 98.81 103 VAL A O 1
ATOM 799 N N . ALA A 1 104 ? -1.434 -29.406 -9.383 1 98.81 104 ALA A N 1
ATOM 800 C CA . ALA A 1 104 ? -0.104 -28.891 -9.711 1 98.81 104 ALA A CA 1
ATOM 801 C C . ALA A 1 104 ? 0.13 -28.906 -11.219 1 98.81 104 ALA A C 1
ATOM 803 O O . ALA A 1 104 ? -0.226 -29.875 -11.898 1 98.81 104 ALA A O 1
ATOM 804 N N . HIS A 1 105 ? 0.638 -27.797 -11.734 1 98.88 105 HIS A N 1
ATOM 805 C CA . HIS A 1 105 ? 1.001 -27.656 -13.141 1 98.88 105 HIS A CA 1
ATOM 806 C C . HIS A 1 105 ? 2.486 -27.344 -13.297 1 98.88 105 HIS A C 1
ATOM 808 O O . HIS A 1 105 ? 2.977 -26.344 -12.766 1 98.88 105 HIS A O 1
ATOM 814 N N . ASN A 1 106 ? 3.238 -28.156 -14.094 1 98.81 106 ASN A N 1
ATOM 815 C CA . ASN A 1 106 ? 4.684 -27.984 -14.227 1 98.81 106 ASN A CA 1
ATOM 816 C C . ASN A 1 106 ? 5.039 -27.078 -15.398 1 98.81 106 ASN A C 1
ATOM 818 O O . ASN A 1 106 ? 5.777 -27.484 -16.297 1 98.81 106 ASN A O 1
ATOM 822 N N . PHE A 1 107 ? 4.684 -25.891 -15.375 1 98.88 107 PHE A N 1
ATOM 823 C CA . PHE A 1 107 ? 5.051 -24.797 -16.25 1 98.88 107 PHE A CA 1
ATOM 824 C C . PHE A 1 107 ? 4.781 -23.453 -15.578 1 98.88 107 PHE A C 1
ATOM 826 O O . PHE A 1 107 ? 4.043 -23.375 -14.594 1 98.88 107 PHE A O 1
ATOM 833 N N . GLY A 1 108 ? 5.5 -22.453 -16 1 98.88 108 GLY A N 1
ATOM 834 C CA . GLY A 1 108 ? 5.223 -21.094 -15.57 1 98.88 108 GLY A CA 1
ATOM 835 C C . GLY A 1 108 ? 4.262 -20.359 -16.484 1 98.88 108 GLY A C 1
ATOM 836 O O . GLY A 1 108 ? 3.859 -20.875 -17.531 1 98.88 108 GLY A O 1
ATOM 837 N N . LEU A 1 109 ? 3.863 -19.234 -16.047 1 98.94 109 LEU A N 1
ATOM 838 C CA . LEU A 1 109 ? 2.98 -18.391 -16.859 1 98.94 109 LEU A CA 1
ATOM 839 C C . LEU A 1 109 ? 3.674 -17.094 -17.266 1 98.94 109 LEU A C 1
ATOM 841 O O . LEU A 1 109 ? 4.41 -16.516 -16.469 1 98.94 109 LEU A O 1
ATOM 845 N N . GLY A 1 110 ? 3.521 -16.656 -18.453 1 98.81 110 GLY A N 1
ATOM 846 C CA . GLY A 1 110 ? 4.074 -15.438 -19.031 1 98.81 110 GLY A CA 1
ATOM 847 C C . GLY A 1 110 ? 3.193 -14.828 -20.109 1 98.81 110 GLY A C 1
ATOM 848 O O . GLY A 1 110 ? 1.976 -15.023 -20.094 1 98.81 110 GLY A O 1
ATOM 849 N N . GLU A 1 111 ? 3.777 -14.031 -20.953 1 98.69 111 GLU A N 1
ATOM 850 C CA . GLU A 1 111 ? 3.021 -13.297 -21.953 1 98.69 111 GLU A CA 1
ATOM 851 C C . GLU A 1 111 ? 2.607 -14.211 -23.109 1 98.69 111 GLU A C 1
ATOM 853 O O . GLU A 1 111 ? 1.562 -14.008 -23.719 1 98.69 111 GLU A O 1
ATOM 858 N N . ARG A 1 112 ? 3.436 -15.195 -23.391 1 98.38 112 ARG A N 1
ATOM 859 C CA . ARG A 1 112 ? 3.189 -16.125 -24.469 1 98.38 112 ARG A CA 1
ATOM 860 C C . ARG A 1 112 ? 3.811 -17.5 -24.172 1 98.38 112 ARG A C 1
ATOM 862 O O . ARG A 1 112 ? 4.598 -17.625 -23.234 1 98.38 112 ARG A O 1
ATOM 869 N N . THR A 1 113 ? 3.375 -18.469 -24.969 1 98.06 113 THR A N 1
ATOM 870 C CA . THR A 1 113 ? 3.949 -19.797 -24.844 1 98.06 113 THR A CA 1
ATOM 871 C C . THR A 1 113 ? 5.363 -19.828 -25.422 1 98.06 113 THR A C 1
ATOM 873 O O . THR A 1 113 ? 5.574 -19.469 -26.578 1 98.06 113 THR A O 1
ATOM 876 N N . GLU A 1 114 ? 6.285 -20.203 -24.547 1 98.62 114 GLU A N 1
ATOM 877 C CA . GLU A 1 114 ? 7.688 -20.25 -24.953 1 98.62 114 GLU A CA 1
ATOM 878 C C . GLU A 1 114 ? 8.531 -21 -23.938 1 98.62 114 GLU A C 1
ATOM 880 O O . GLU A 1 114 ? 8.039 -21.375 -22.875 1 98.62 114 GLU A O 1
ATOM 885 N N . THR A 1 115 ? 9.75 -21.344 -24.375 1 98.5 115 THR A N 1
ATOM 886 C CA . THR A 1 115 ? 10.75 -21.891 -23.469 1 98.5 115 THR A CA 1
ATOM 887 C C . THR A 1 115 ? 11.719 -20.797 -23.016 1 98.5 115 THR A C 1
ATOM 889 O O . THR A 1 115 ? 12.266 -20.062 -23.844 1 98.5 115 THR A O 1
ATOM 892 N N . LEU A 1 116 ? 11.852 -20.672 -21.688 1 98.44 116 LEU A N 1
ATOM 893 C CA . LEU A 1 116 ? 12.758 -19.656 -21.156 1 98.44 116 LEU A CA 1
ATOM 894 C C . LEU A 1 116 ? 13.734 -20.281 -20.156 1 98.44 116 LEU A C 1
ATOM 896 O O . LEU A 1 116 ? 13.609 -21.453 -19.812 1 98.44 116 LEU A O 1
ATOM 900 N N . LYS A 1 117 ? 14.727 -19.5 -19.922 1 98.06 117 LYS A N 1
ATOM 901 C CA . LYS A 1 117 ? 15.703 -19.891 -18.906 1 98.06 117 LYS A CA 1
ATOM 902 C C . LYS A 1 117 ? 15.328 -19.344 -17.531 1 98.06 117 LYS A C 1
ATOM 904 O O . LYS A 1 117 ? 15.227 -18.141 -17.344 1 98.06 117 LYS A O 1
ATOM 909 N N . LEU A 1 118 ? 15.055 -20.234 -16.609 1 98.12 118 LEU A N 1
ATOM 910 C CA . LEU A 1 118 ? 14.844 -19.891 -15.211 1 98.12 118 LEU A CA 1
ATOM 911 C C . LEU A 1 118 ? 16.172 -19.844 -14.453 1 98.12 118 LEU A C 1
ATOM 913 O O . LEU A 1 118 ? 16.906 -20.828 -14.43 1 98.12 118 LEU A O 1
ATOM 917 N N . ARG A 1 119 ? 16.469 -18.719 -13.93 1 96.94 119 ARG A N 1
ATOM 918 C CA . ARG A 1 119 ? 17.594 -18.641 -13.016 1 96.94 119 ARG A CA 1
ATOM 919 C C . ARG A 1 119 ? 17.219 -19.156 -11.633 1 96.94 119 ARG A C 1
ATOM 921 O O . ARG A 1 119 ? 16.672 -18.422 -10.812 1 96.94 119 ARG A O 1
ATOM 928 N N . SER A 1 120 ? 17.609 -20.359 -11.375 1 96.06 120 SER A N 1
ATOM 929 C CA . SER A 1 120 ? 17.234 -21.031 -10.133 1 96.06 120 SER A CA 1
ATOM 930 C C . SER A 1 120 ? 18.219 -20.719 -9.016 1 96.06 120 SER A C 1
ATOM 932 O O . SER A 1 120 ? 19.406 -21.047 -9.109 1 96.06 120 SER A O 1
ATOM 934 N N . ALA A 1 121 ? 17.719 -20.125 -7.977 1 91.75 121 ALA A N 1
ATOM 935 C CA . ALA A 1 121 ? 18.562 -19.828 -6.824 1 91.75 121 ALA A CA 1
ATOM 936 C C . ALA A 1 121 ? 18.781 -21.078 -5.973 1 91.75 121 ALA A C 1
ATOM 938 O O . ALA A 1 121 ? 17.875 -21.531 -5.27 1 91.75 121 ALA A O 1
ATOM 939 N N . ILE A 1 122 ? 19.938 -21.531 -5.934 1 89.25 122 ILE A N 1
ATOM 940 C CA . ILE A 1 122 ? 20.266 -22.828 -5.371 1 89.25 122 ILE A CA 1
ATOM 941 C C . ILE A 1 122 ? 19.969 -22.844 -3.873 1 89.25 122 ILE A C 1
ATOM 943 O O . ILE A 1 122 ? 19.422 -23.812 -3.35 1 89.25 122 ILE A O 1
ATOM 947 N N . ASN A 1 123 ? 20.234 -21.766 -3.232 1 87.44 123 ASN A N 1
ATOM 948 C CA . ASN A 1 123 ? 20.078 -21.703 -1.783 1 87.44 123 ASN A CA 1
ATOM 949 C C . ASN A 1 123 ? 18.797 -21 -1.384 1 87.44 123 ASN A C 1
ATOM 951 O O . ASN A 1 123 ? 18.578 -20.703 -0.206 1 87.44 123 ASN A O 1
ATOM 955 N N . SER A 1 124 ? 17.953 -20.703 -2.322 1 90.25 124 SER A N 1
ATOM 956 C CA . SER A 1 124 ? 16.688 -20 -2.094 1 90.25 124 SER A CA 1
ATOM 957 C C . SER A 1 124 ? 15.742 -20.172 -3.277 1 90.25 124 SER A C 1
ATOM 959 O O . SER A 1 124 ? 15.469 -19.219 -4 1 90.25 124 SER A O 1
ATOM 961 N N . LEU A 1 125 ? 15.219 -21.266 -3.367 1 89.06 125 LEU A N 1
ATOM 962 C CA . LEU A 1 125 ? 14.383 -21.609 -4.512 1 89.06 125 LEU A CA 1
ATOM 963 C C . LEU A 1 125 ? 13.25 -20.609 -4.691 1 89.06 125 LEU A C 1
ATOM 965 O O . LEU A 1 125 ? 12.898 -20.266 -5.82 1 89.06 125 LEU A O 1
ATOM 969 N N . PRO A 1 126 ? 12.68 -20.078 -3.6 1 90.94 126 PRO A N 1
ATOM 970 C CA . PRO A 1 126 ? 11.594 -19.109 -3.748 1 90.94 126 PRO A CA 1
ATOM 971 C C . PRO A 1 126 ? 12.047 -17.828 -4.438 1 90.94 126 PRO A C 1
ATOM 973 O O . PRO A 1 126 ? 11.211 -17.016 -4.867 1 90.94 126 PRO A O 1
ATOM 976 N N . SER A 1 127 ? 13.32 -17.656 -4.578 1 92.75 127 SER A N 1
ATOM 977 C CA . SER A 1 127 ? 13.852 -16.422 -5.18 1 92.75 127 SER A CA 1
ATOM 978 C C . SER A 1 127 ? 14.227 -16.656 -6.641 1 92.75 127 SER A C 1
ATOM 980 O O . SER A 1 127 ? 14.812 -15.773 -7.277 1 92.75 127 SER A O 1
ATOM 982 N N . SER A 1 128 ? 13.922 -17.812 -7.172 1 95.5 128 SER A N 1
ATOM 983 C CA . SER A 1 128 ? 14.203 -18.094 -8.578 1 95.5 128 SER A CA 1
ATOM 984 C C . SER A 1 128 ? 13.383 -17.188 -9.492 1 95.5 128 SER A C 1
ATOM 986 O O . SER A 1 128 ? 12.219 -16.891 -9.203 1 95.5 128 SER A O 1
ATOM 988 N N . SER A 1 129 ? 14.008 -16.734 -10.641 1 97.75 129 SER A N 1
ATOM 989 C CA . SER A 1 129 ? 13.344 -15.773 -11.508 1 97.75 129 SER A CA 1
ATOM 990 C C . SER A 1 129 ? 13.711 -15.992 -12.969 1 97.75 129 SER A C 1
ATOM 992 O O . SER A 1 129 ? 14.789 -16.516 -13.273 1 97.75 129 SER A O 1
ATOM 994 N N . LEU A 1 130 ? 12.836 -15.609 -13.805 1 98.19 130 LEU A N 1
ATOM 995 C CA . LEU A 1 130 ? 13.086 -15.602 -15.242 1 98.19 130 LEU A CA 1
ATOM 996 C C . LEU A 1 130 ? 13.914 -14.391 -15.648 1 98.19 130 LEU A C 1
ATOM 998 O O . LEU A 1 130 ? 14.367 -14.289 -16.797 1 98.19 130 LEU A O 1
ATOM 1002 N N . LEU A 1 131 ? 14.117 -13.484 -14.734 1 97.88 131 LEU A N 1
ATOM 1003 C CA . LEU A 1 131 ? 14.906 -12.281 -14.953 1 97.88 131 LEU A CA 1
ATOM 1004 C C . LEU A 1 131 ? 16.219 -12.344 -14.18 1 97.88 131 LEU A C 1
ATOM 1006 O O . LEU A 1 131 ? 16.344 -13.102 -13.211 1 97.88 131 LEU A O 1
ATOM 1010 N N . LEU A 1 132 ? 17.156 -11.57 -14.617 1 95.94 132 LEU A N 1
ATOM 1011 C CA . LEU A 1 132 ? 18.453 -11.492 -13.945 1 95.94 132 LEU A CA 1
ATOM 1012 C C . LEU A 1 132 ? 18.344 -10.688 -12.648 1 95.94 132 LEU A C 1
ATOM 1014 O O . LEU A 1 132 ? 17.797 -9.578 -12.648 1 95.94 132 LEU A O 1
ATOM 1018 N N . ALA A 1 133 ? 18.875 -11.336 -11.57 1 95.31 133 ALA A N 1
ATOM 1019 C CA . ALA A 1 133 ? 18.953 -10.586 -10.32 1 95.31 133 ALA A CA 1
ATOM 1020 C C . ALA A 1 133 ? 19.922 -9.422 -10.438 1 95.31 133 ALA A C 1
ATOM 1022 O O . ALA A 1 133 ? 20.984 -9.555 -11.039 1 95.31 133 ALA A O 1
ATOM 1023 N N . THR A 1 134 ? 19.547 -8.297 -9.844 1 96.12 134 THR A N 1
ATOM 1024 C CA . THR A 1 134 ? 20.422 -7.133 -9.867 1 96.12 134 THR A CA 1
ATOM 1025 C C . THR A 1 134 ? 21.375 -7.152 -8.672 1 96.12 134 THR A C 1
ATOM 1027 O O . THR A 1 134 ? 21.281 -8.031 -7.809 1 96.12 134 THR A O 1
ATOM 1030 N N . GLU A 1 135 ? 22.25 -6.141 -8.656 1 93.75 135 GLU A N 1
ATOM 1031 C CA . GLU A 1 135 ? 23.141 -5.973 -7.508 1 93.75 135 GLU A CA 1
ATOM 1032 C C . GLU A 1 135 ? 22.344 -5.668 -6.242 1 93.75 135 GLU A C 1
ATOM 1034 O O . GLU A 1 135 ? 22.688 -6.121 -5.152 1 93.75 135 GLU A O 1
ATOM 1039 N N . THR A 1 136 ? 21.281 -4.922 -6.438 1 92.56 136 THR A N 1
ATOM 1040 C CA . THR A 1 136 ? 20.406 -4.602 -5.312 1 92.56 136 THR A CA 1
ATOM 1041 C C . THR A 1 136 ? 19.844 -5.871 -4.684 1 92.56 136 THR A C 1
ATOM 1043 O O . THR A 1 136 ? 19.812 -6 -3.459 1 92.56 136 THR A O 1
ATOM 1046 N N . ASN A 1 137 ? 19.469 -6.754 -5.477 1 91.94 137 ASN A N 1
ATOM 1047 C CA . ASN A 1 137 ? 18.938 -8.031 -5.004 1 91.94 137 ASN A CA 1
ATOM 1048 C C . ASN A 1 137 ? 20 -8.836 -4.262 1 91.94 137 ASN A C 1
ATOM 1050 O O . ASN A 1 137 ? 19.766 -9.32 -3.154 1 91.94 137 ASN A O 1
ATOM 1054 N N . THR A 1 138 ? 21.188 -8.914 -4.855 1 89.12 138 THR A N 1
ATOM 1055 C CA . THR A 1 138 ? 22.25 -9.734 -4.289 1 89.12 138 THR A CA 1
ATOM 1056 C C . THR A 1 138 ? 22.719 -9.156 -2.955 1 89.12 138 THR A C 1
ATOM 1058 O O . THR A 1 138 ? 23.109 -9.906 -2.057 1 89.12 138 THR A O 1
ATOM 1061 N N . LEU A 1 139 ? 22.672 -7.867 -2.865 1 87.81 139 LEU A N 1
ATOM 1062 C CA . LEU A 1 139 ? 23.047 -7.227 -1.612 1 87.81 139 LEU A CA 1
ATOM 1063 C C . LEU A 1 139 ? 22 -7.469 -0.534 1 87.81 139 LEU A C 1
ATOM 1065 O O . LEU A 1 139 ? 22.344 -7.727 0.624 1 87.81 139 LEU A O 1
ATOM 1069 N N . ALA A 1 140 ? 20.781 -7.414 -0.926 1 86.31 140 ALA A N 1
ATOM 1070 C CA . ALA A 1 140 ? 19.688 -7.594 0.021 1 86.31 140 ALA A CA 1
ATOM 1071 C C . ALA A 1 140 ? 19.531 -9.062 0.402 1 86.31 140 ALA A C 1
ATOM 1073 O O . ALA A 1 140 ? 19.156 -9.383 1.534 1 86.31 140 ALA A O 1
ATOM 1074 N N . PHE A 1 141 ? 19.766 -9.867 -0.599 1 87.69 141 PHE A N 1
ATOM 1075 C CA . PHE A 1 141 ? 19.578 -11.297 -0.426 1 87.69 141 PHE A CA 1
ATOM 1076 C C . PHE A 1 141 ? 20.797 -12.062 -0.921 1 87.69 141 PHE A C 1
ATOM 1078 O O . PHE A 1 141 ? 20.734 -12.766 -1.934 1 87.69 141 PHE A O 1
ATOM 1085 N N . PRO A 1 142 ? 21.781 -12.141 -0.079 1 85.25 142 PRO A N 1
ATOM 1086 C CA . PRO A 1 142 ? 23.031 -12.758 -0.531 1 85.25 142 PRO A CA 1
ATOM 1087 C C . PRO A 1 142 ? 22.875 -14.234 -0.87 1 85.25 142 PRO A C 1
ATOM 1089 O O . PRO A 1 142 ? 23.594 -14.758 -1.724 1 85.25 142 PRO A O 1
ATOM 1092 N N . GLN A 1 143 ? 21.953 -14.891 -0.28 1 83.81 143 GLN A N 1
ATOM 1093 C CA . GLN A 1 143 ? 21.75 -16.312 -0.502 1 83.81 143 GLN A CA 1
ATOM 1094 C C . GLN A 1 143 ? 21.234 -16.578 -1.914 1 83.81 143 GLN A C 1
ATOM 1096 O O . GLN A 1 143 ? 21.203 -17.734 -2.361 1 83.81 143 GLN A O 1
ATOM 1101 N N . THR A 1 144 ? 20.859 -15.57 -2.613 1 86.88 144 THR A N 1
ATOM 1102 C CA . THR A 1 144 ? 20.281 -15.742 -3.945 1 86.88 144 THR A CA 1
ATOM 1103 C C . THR A 1 144 ? 21.375 -15.656 -5.012 1 86.88 144 THR A C 1
ATOM 1105 O O . THR A 1 144 ? 21.109 -15.852 -6.199 1 86.88 144 THR A O 1
ATOM 1108 N N . GLN A 1 145 ? 22.547 -15.469 -4.66 1 85.69 145 GLN A N 1
ATOM 1109 C CA . GLN A 1 145 ? 23.625 -15.172 -5.602 1 85.69 145 GLN A CA 1
ATOM 1110 C C . GLN A 1 145 ? 23.969 -16.391 -6.445 1 85.69 145 GLN A C 1
ATOM 1112 O O . GLN A 1 145 ? 24.25 -16.266 -7.641 1 85.69 145 GLN A O 1
ATOM 1117 N N . LEU A 1 146 ? 24.031 -17.531 -5.832 1 89.06 146 LEU A N 1
ATOM 1118 C CA . LEU A 1 146 ? 24.375 -18.734 -6.574 1 89.06 146 LEU A CA 1
ATOM 1119 C C . LEU A 1 146 ? 23.141 -19.297 -7.297 1 89.06 146 LEU A C 1
ATOM 1121 O O . LEU A 1 146 ? 22.172 -19.719 -6.656 1 89.06 146 LEU A O 1
ATOM 1125 N N . THR A 1 147 ? 23.25 -19.234 -8.68 1 93.5 147 THR A N 1
ATOM 1126 C CA . THR A 1 147 ? 22.109 -19.688 -9.453 1 93.5 147 THR A C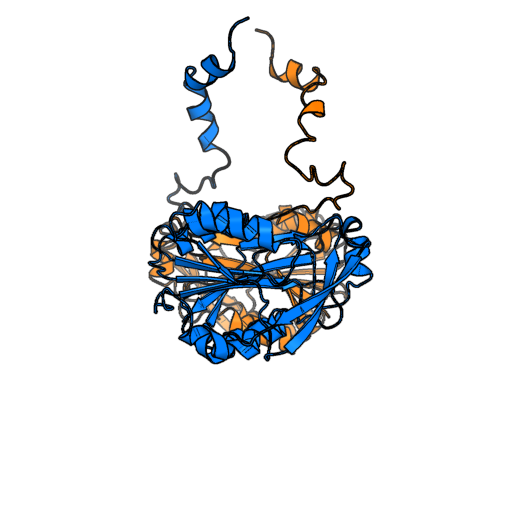A 1
ATOM 1127 C C . THR A 1 147 ? 22.531 -20.719 -10.5 1 93.5 147 THR A C 1
ATOM 1129 O O . THR A 1 147 ? 23.719 -20.812 -10.82 1 93.5 147 THR A O 1
ATOM 1132 N N . GLU A 1 148 ? 21.656 -21.562 -10.867 1 95.5 148 GLU A N 1
ATOM 1133 C CA . GLU A 1 148 ? 21.781 -22.422 -12.039 1 95.5 148 GLU A CA 1
ATOM 1134 C C . GLU A 1 148 ? 20.672 -22.156 -13.047 1 95.5 148 GLU A C 1
ATOM 1136 O O . GLU A 1 148 ? 19.531 -21.891 -12.656 1 95.5 148 GLU A O 1
ATOM 1141 N N . ASP A 1 149 ? 21.016 -22.219 -14.297 1 96.62 149 ASP A N 1
ATOM 1142 C CA . ASP A 1 149 ? 20.031 -21.984 -15.352 1 96.62 149 ASP A CA 1
ATOM 1143 C C . ASP A 1 149 ? 19.281 -23.266 -15.711 1 96.62 149 ASP A C 1
ATOM 1145 O O . ASP A 1 149 ? 19.906 -24.312 -15.953 1 96.62 149 ASP A O 1
ATOM 1149 N N . LEU A 1 150 ? 17.984 -23.141 -15.711 1 97.81 150 LEU A N 1
ATOM 1150 C CA . LEU A 1 150 ? 17.125 -24.266 -16.094 1 97.81 150 LEU A CA 1
ATOM 1151 C C . LEU A 1 150 ? 16.172 -23.875 -17.219 1 97.81 150 LEU A C 1
ATOM 1153 O O . LEU A 1 150 ? 15.523 -22.828 -17.141 1 97.81 150 LEU A O 1
ATOM 1157 N N . GLU A 1 151 ? 16.156 -24.656 -18.234 1 98.31 151 GLU A N 1
ATOM 1158 C CA . GLU A 1 151 ? 15.141 -24.453 -19.266 1 98.31 151 GLU A CA 1
ATOM 1159 C C . GLU A 1 151 ? 13.758 -24.875 -18.766 1 98.31 151 GLU A C 1
ATOM 1161 O O . GLU A 1 151 ? 13.586 -25.984 -18.281 1 98.31 151 GLU A O 1
ATOM 1166 N N . VAL A 1 152 ? 12.844 -23.969 -18.891 1 98.75 152 VAL A N 1
ATOM 1167 C CA . VAL A 1 152 ? 11.516 -24.266 -18.375 1 98.75 152 VAL A CA 1
ATOM 1168 C C . VAL A 1 152 ? 10.461 -23.891 -19.406 1 98.75 152 VAL A C 1
ATOM 1170 O O . VAL A 1 152 ? 10.703 -23.047 -20.266 1 98.75 152 VAL A O 1
ATOM 1173 N N . ASP A 1 153 ? 9.289 -24.516 -19.297 1 98.75 153 ASP A N 1
ATOM 1174 C CA . ASP A 1 153 ? 8.148 -24.219 -20.156 1 98.75 153 ASP A CA 1
ATOM 1175 C C . ASP A 1 153 ? 7.309 -23.078 -19.562 1 98.75 153 ASP A C 1
ATOM 1177 O O . ASP A 1 153 ? 6.949 -23.109 -18.391 1 98.75 153 ASP A O 1
ATOM 1181 N N . ILE A 1 154 ? 7.051 -22.078 -20.359 1 98.88 154 ILE A N 1
ATOM 1182 C CA . ILE A 1 154 ? 6.168 -20.969 -20.031 1 98.88 154 ILE A CA 1
ATOM 1183 C C . ILE A 1 154 ? 4.957 -20.969 -20.953 1 98.88 154 ILE A C 1
ATOM 1185 O O . ILE A 1 154 ? 5.086 -21.234 -22.156 1 98.88 154 ILE A O 1
ATOM 1189 N N . ARG A 1 155 ? 3.814 -20.734 -20.422 1 98.88 155 ARG A N 1
ATOM 1190 C CA . ARG A 1 155 ? 2.582 -20.672 -21.203 1 98.88 155 ARG A CA 1
ATOM 1191 C C . ARG A 1 155 ? 1.816 -19.391 -20.922 1 98.88 155 ARG A C 1
ATOM 1193 O O . ARG A 1 155 ? 2.084 -18.719 -19.922 1 98.88 155 ARG A O 1
ATOM 1200 N N . ALA A 1 156 ? 0.933 -19 -21.828 1 98.88 156 ALA A N 1
ATOM 1201 C CA . ALA A 1 156 ? -0.002 -17.906 -21.562 1 98.88 156 ALA A CA 1
ATOM 1202 C C . ALA A 1 156 ? -1.239 -18.422 -20.828 1 98.88 156 ALA A C 1
ATOM 1204 O O . ALA A 1 156 ? -1.841 -19.422 -21.219 1 98.88 156 ALA A O 1
ATOM 1205 N N . LEU A 1 157 ? -1.6 -17.703 -19.75 1 98.94 157 LEU A N 1
ATOM 1206 C CA . LEU A 1 157 ? -2.732 -18.125 -18.938 1 98.94 157 LEU A CA 1
ATOM 1207 C C . LEU A 1 157 ? -4 -18.234 -19.781 1 98.94 157 LEU A C 1
ATOM 1209 O O . LEU A 1 157 ? -4.766 -19.188 -19.641 1 98.94 157 LEU A O 1
ATOM 1213 N N . ASP A 1 158 ? -4.234 -17.312 -20.656 1 98.88 158 ASP A N 1
ATOM 1214 C CA . ASP A 1 158 ? -5.453 -17.297 -21.469 1 98.88 158 ASP A CA 1
ATOM 1215 C C . ASP A 1 158 ? -5.52 -18.5 -22.406 1 98.88 158 ASP A C 1
ATOM 1217 O O . ASP A 1 158 ? -6.605 -18.906 -22.812 1 98.88 158 ASP A O 1
ATOM 1221 N N . GLU A 1 159 ? -4.383 -19.078 -22.734 1 98.62 159 GLU A N 1
ATOM 1222 C CA . GLU A 1 159 ? -4.348 -20.266 -23.578 1 98.62 159 GLU A CA 1
ATOM 1223 C C . GLU A 1 159 ? -4.648 -21.531 -22.766 1 98.62 159 GLU A C 1
ATOM 1225 O O . GLU A 1 159 ? -5.281 -22.453 -23.281 1 98.62 159 GLU A O 1
ATOM 1230 N N . VAL A 1 160 ? -4.254 -21.562 -21.531 1 98.5 160 VAL A N 1
ATOM 1231 C CA . VAL A 1 160 ? -4.34 -22.812 -20.781 1 98.5 160 VAL A CA 1
ATOM 1232 C C . VAL A 1 160 ? -5.609 -22.812 -19.938 1 98.5 160 VAL A C 1
ATOM 1234 O O . VAL A 1 160 ? -6.094 -23.875 -19.531 1 98.5 160 VAL A O 1
ATOM 1237 N N . ALA A 1 161 ? -6.164 -21.672 -19.625 1 98.56 161 ALA A N 1
ATOM 1238 C CA . ALA A 1 161 ? -7.293 -21.516 -18.703 1 98.56 161 ALA A CA 1
ATOM 1239 C C . ALA A 1 161 ? -8.445 -22.438 -19.109 1 98.56 161 ALA A C 1
ATOM 1241 O O . ALA A 1 161 ? -9 -23.141 -18.266 1 98.56 161 ALA A O 1
ATOM 1242 N N . PRO A 1 162 ? -8.797 -22.562 -20.422 1 98.06 162 PRO A N 1
ATOM 1243 C CA . PRO A 1 162 ? -9.938 -23.391 -20.812 1 98.06 162 PRO A CA 1
ATOM 1244 C C . PRO A 1 162 ? -9.68 -24.875 -20.594 1 98.06 162 PRO A C 1
ATOM 1246 O O . PRO A 1 162 ? -10.617 -25.672 -20.594 1 98.06 162 PRO A O 1
ATOM 1249 N N . MET A 1 163 ? -8.445 -25.25 -20.391 1 97.75 163 MET A N 1
ATOM 1250 C CA . MET A 1 163 ? -8.086 -26.656 -20.312 1 97.75 163 MET A CA 1
ATOM 1251 C C . MET A 1 163 ? -7.941 -27.109 -18.875 1 97.75 163 MET A C 1
ATOM 1253 O O . MET A 1 163 ? -7.746 -28.297 -18.609 1 97.75 163 MET A O 1
ATOM 1257 N N . LEU A 1 164 ? -8.023 -26.188 -17.969 1 98.25 164 LEU A N 1
ATOM 1258 C CA . LEU A 1 164 ? -7.812 -26.531 -16.562 1 98.25 164 LEU A CA 1
ATOM 1259 C C . LEU A 1 164 ? -8.961 -27.375 -16.031 1 98.25 164 LEU A C 1
ATOM 1261 O O . LEU A 1 164 ? -10.117 -27.188 -16.422 1 98.25 164 LEU A O 1
ATOM 1265 N N . ASP A 1 165 ? -8.633 -28.312 -15.203 1 97.69 165 ASP A N 1
ATOM 1266 C CA . ASP A 1 165 ? -9.578 -29.156 -14.492 1 97.69 165 ASP A CA 1
ATOM 1267 C C . ASP A 1 165 ? -9.227 -29.234 -13.008 1 97.69 165 ASP A C 1
ATOM 1269 O O . ASP A 1 165 ? -8.133 -29.672 -12.648 1 97.69 165 ASP A O 1
ATOM 1273 N N . PRO A 1 166 ? -10.164 -28.906 -12.188 1 97.69 166 PRO A N 1
ATOM 1274 C CA . PRO A 1 166 ? -11.492 -28.344 -12.398 1 97.69 166 PRO A CA 1
ATOM 1275 C C . PRO A 1 166 ? -11.453 -27 -13.148 1 97.69 166 PRO A C 1
ATOM 1277 O O . PRO A 1 166 ? -10.445 -26.297 -13.094 1 97.69 166 PRO A O 1
ATOM 1280 N N . ALA A 1 167 ? -12.508 -26.688 -13.812 1 98.31 167 ALA A N 1
ATOM 1281 C CA . ALA A 1 167 ? -12.594 -25.453 -14.578 1 98.31 167 ALA A CA 1
ATOM 1282 C C . ALA A 1 167 ? -12.586 -24.234 -13.648 1 98.31 167 ALA A C 1
ATOM 1284 O O . ALA A 1 167 ? -13.055 -24.312 -12.508 1 98.31 167 ALA A O 1
ATOM 1285 N N . ILE A 1 168 ? -12.102 -23.156 -14.18 1 98.12 168 ILE A N 1
ATOM 1286 C CA . ILE A 1 168 ? -12.094 -21.906 -13.422 1 98.12 168 ILE A CA 1
ATOM 1287 C C . ILE A 1 168 ? -13.523 -21.406 -13.234 1 98.12 168 ILE A C 1
ATOM 1289 O O . ILE A 1 168 ? -14.281 -21.266 -14.203 1 98.12 168 ILE A O 1
ATOM 1293 N N . GLU A 1 169 ? -13.859 -21.125 -12.055 1 96.19 169 GLU A N 1
ATOM 1294 C CA . GLU A 1 169 ? -15.172 -20.578 -11.727 1 96.19 169 GLU A CA 1
ATOM 1295 C C . GLU A 1 169 ? -15.109 -19.062 -11.578 1 96.19 169 GLU A C 1
ATOM 1297 O O . GLU A 1 169 ? -14.031 -18.484 -11.461 1 96.19 169 GLU A O 1
ATOM 1302 N N . ASP A 1 170 ? -16.328 -18.391 -11.516 1 91.12 170 ASP A N 1
ATOM 1303 C CA . ASP A 1 170 ? -16.406 -16.938 -11.531 1 91.12 170 ASP A CA 1
ATOM 1304 C C . ASP A 1 170 ? -15.859 -16.328 -10.242 1 91.12 170 ASP A C 1
ATOM 1306 O O . ASP A 1 170 ? -15.328 -15.227 -10.234 1 91.12 170 ASP A O 1
ATOM 1310 N N . ASP A 1 171 ? -16.016 -16.984 -9.172 1 96.56 171 ASP A N 1
ATOM 1311 C CA . ASP A 1 171 ? -15.445 -16.531 -7.91 1 96.56 171 ASP A CA 1
ATOM 1312 C C . ASP A 1 171 ? -13.961 -16.891 -7.828 1 96.56 171 ASP A C 1
ATOM 1314 O O . ASP A 1 171 ? -13.555 -17.719 -7.008 1 96.56 171 ASP A O 1
ATOM 1318 N N . LEU A 1 172 ? -13.219 -16.141 -8.648 1 98.62 172 LEU A N 1
ATOM 1319 C CA . LEU A 1 172 ? -11.812 -16.422 -8.93 1 98.62 172 LEU A CA 1
ATOM 1320 C C . LEU A 1 172 ? -10.906 -15.461 -8.172 1 98.62 172 LEU A C 1
ATOM 1322 O O . LEU A 1 172 ? -11.133 -14.25 -8.18 1 98.62 172 LEU A O 1
ATOM 1326 N N . LEU A 1 173 ? -9.93 -15.984 -7.422 1 98.69 173 LEU A N 1
ATOM 1327 C CA . LEU A 1 173 ? -8.805 -15.25 -6.859 1 98.69 173 LEU A CA 1
ATOM 1328 C C . LEU A 1 173 ? -7.508 -15.602 -7.578 1 98.69 173 LEU A C 1
ATOM 1330 O O . LEU A 1 173 ? -7.234 -16.781 -7.824 1 98.69 173 LEU A O 1
ATOM 1334 N N . VAL A 1 174 ? -6.715 -14.586 -7.934 1 98.88 174 VAL A N 1
ATOM 1335 C CA . VAL A 1 174 ? -5.441 -14.812 -8.609 1 98.88 174 VAL A CA 1
ATOM 1336 C C . VAL A 1 174 ? -4.297 -14.305 -7.742 1 98.88 174 VAL A C 1
ATOM 1338 O O . VAL A 1 174 ? -4.266 -13.133 -7.367 1 98.88 174 VAL A O 1
ATOM 1341 N N . LYS A 1 175 ? -3.385 -15.164 -7.359 1 98.75 175 LYS A N 1
ATOM 1342 C CA . LYS A 1 175 ? -2.127 -14.789 -6.719 1 98.75 175 LYS A CA 1
ATOM 1343 C C . LYS A 1 175 ? -0.964 -14.867 -7.703 1 98.75 175 LYS A C 1
ATOM 1345 O O . LYS A 1 175 ? -0.773 -15.891 -8.367 1 98.75 175 LYS A O 1
ATOM 1350 N N . ILE A 1 176 ? -0.257 -13.812 -7.848 1 98.88 176 ILE A N 1
ATOM 1351 C CA . ILE A 1 176 ? 0.904 -13.789 -8.734 1 98.88 176 ILE A CA 1
ATOM 1352 C C . ILE A 1 176 ? 2.15 -13.414 -7.934 1 98.88 176 ILE A C 1
ATOM 1354 O O . ILE A 1 176 ? 2.258 -12.297 -7.426 1 98.88 176 ILE A O 1
ATOM 1358 N N . ASP A 1 177 ? 3.051 -14.297 -7.812 1 98.12 177 ASP A N 1
ATOM 1359 C CA . ASP A 1 177 ? 4.34 -14.141 -7.145 1 98.12 177 ASP A CA 1
ATOM 1360 C C . ASP A 1 177 ? 5.445 -14.867 -7.906 1 98.12 177 ASP A C 1
ATOM 1362 O O . ASP A 1 177 ? 5.805 -15.992 -7.57 1 98.12 177 ASP A O 1
ATOM 1366 N N . VAL A 1 178 ? 5.996 -14.078 -8.969 1 98.5 178 VAL A N 1
ATOM 1367 C CA . VAL A 1 178 ? 6.863 -14.773 -9.914 1 98.5 178 VAL A CA 1
ATOM 1368 C C . VAL A 1 178 ? 8.195 -14.039 -10.031 1 98.5 178 VAL A C 1
ATOM 1370 O O . VAL A 1 178 ? 8.875 -14.141 -11.062 1 98.5 178 VAL A O 1
ATOM 1373 N N . GLN A 1 179 ? 8.508 -13.227 -9.023 1 96.88 179 GLN A N 1
ATOM 1374 C CA . GLN A 1 179 ? 9.836 -12.648 -8.836 1 96.88 179 GLN A CA 1
ATOM 1375 C C . GLN A 1 179 ? 10.227 -11.766 -10.023 1 96.88 179 GLN A C 1
ATOM 1377 O O . GLN A 1 179 ? 11.289 -11.961 -10.625 1 96.88 179 GLN A O 1
ATOM 1382 N N . GLY A 1 180 ? 9.352 -10.852 -10.43 1 98.25 180 GLY A N 1
ATOM 1383 C CA . GLY A 1 180 ? 9.703 -9.797 -11.359 1 98.25 180 GLY A CA 1
ATOM 1384 C C . GLY A 1 180 ? 9.055 -9.961 -12.727 1 98.25 180 GLY A C 1
ATOM 1385 O O . GLY A 1 180 ? 9.172 -9.086 -13.586 1 98.25 180 GLY A O 1
ATOM 1386 N N . PHE A 1 181 ? 8.336 -11.023 -12.922 1 98.69 181 PHE A N 1
ATOM 1387 C CA . PHE A 1 181 ? 7.777 -11.344 -14.234 1 98.69 181 PHE A CA 1
ATOM 1388 C C . PHE A 1 181 ? 6.273 -11.094 -14.258 1 98.69 181 PHE A C 1
ATOM 1390 O O . PHE A 1 181 ? 5.582 -11.539 -15.172 1 98.69 181 PHE A O 1
ATOM 1397 N N . GLU A 1 182 ? 5.77 -10.352 -13.273 1 98.88 182 GLU A N 1
ATOM 1398 C CA . GLU A 1 182 ? 4.34 -10.234 -13.008 1 98.88 182 GLU A CA 1
ATOM 1399 C C . GLU A 1 182 ? 3.611 -9.602 -14.195 1 98.88 182 GLU A C 1
ATOM 1401 O O . GLU A 1 182 ? 2.51 -10.031 -14.547 1 98.88 182 GLU A O 1
ATOM 1406 N N . ASP A 1 183 ? 4.184 -8.547 -14.836 1 98.88 183 ASP A N 1
ATOM 1407 C CA . ASP A 1 183 ? 3.508 -7.852 -15.93 1 98.88 183 ASP A CA 1
ATOM 1408 C C . ASP A 1 183 ? 3.303 -8.781 -17.125 1 98.88 183 ASP A C 1
ATOM 1410 O O . ASP A 1 183 ? 2.266 -8.727 -17.797 1 98.88 183 ASP A O 1
ATOM 1414 N N . ARG A 1 184 ? 4.258 -9.68 -17.406 1 98.94 184 ARG A N 1
ATOM 1415 C CA . ARG A 1 184 ? 4.137 -10.625 -18.516 1 98.94 184 ARG A CA 1
ATOM 1416 C C . ARG A 1 184 ? 3.047 -11.656 -18.234 1 98.94 184 ARG A C 1
ATOM 1418 O O . ARG A 1 184 ? 2.281 -12.016 -19.141 1 98.94 184 ARG A O 1
ATOM 1425 N N . VAL A 1 185 ? 3.004 -12.086 -16.969 1 98.94 185 VAL A N 1
ATOM 1426 C CA . VAL A 1 185 ? 1.942 -13 -16.562 1 98.94 185 VAL A CA 1
ATOM 1427 C C . VAL A 1 185 ? 0.583 -12.336 -16.766 1 98.94 185 VAL A C 1
ATOM 1429 O O . VAL A 1 185 ? -0.339 -12.945 -17.312 1 98.94 185 VAL A O 1
ATOM 1432 N N . ILE A 1 186 ? 0.449 -11.078 -16.328 1 98.94 186 ILE A N 1
ATOM 1433 C CA . ILE A 1 186 ? -0.813 -10.352 -16.438 1 98.94 186 ILE A CA 1
ATOM 1434 C C . ILE A 1 186 ? -1.191 -10.18 -17.906 1 98.94 186 ILE A C 1
ATOM 1436 O O . ILE A 1 186 ? -2.336 -10.422 -18.281 1 98.94 186 ILE A O 1
ATOM 1440 N N . ARG A 1 187 ? -0.252 -9.836 -18.75 1 98.88 187 ARG A N 1
ATOM 1441 C CA . ARG A 1 187 ? -0.528 -9.617 -20.156 1 98.88 187 ARG A CA 1
ATOM 1442 C C . ARG A 1 187 ? -0.962 -10.914 -20.844 1 98.88 187 ARG A C 1
ATOM 1444 O O . ARG A 1 187 ? -1.875 -10.906 -21.672 1 98.88 187 ARG A O 1
ATOM 1451 N N . GLY A 1 188 ? -0.344 -12.008 -20.5 1 98.88 188 GLY A N 1
ATOM 1452 C CA . GLY A 1 188 ? -0.7 -13.289 -21.078 1 98.88 188 GLY A CA 1
ATOM 1453 C C . GLY A 1 188 ? -1.994 -13.859 -20.531 1 98.88 188 GLY A C 1
ATOM 1454 O O . GLY A 1 188 ? -2.553 -14.805 -21.094 1 98.88 188 GLY A O 1
ATOM 1455 N N . GLY A 1 189 ? -2.465 -13.297 -19.438 1 98.88 189 GLY A N 1
ATOM 1456 C CA . GLY A 1 189 ? -3.668 -13.781 -18.781 1 98.88 189 GLY A CA 1
ATOM 1457 C C . GLY A 1 189 ? -4.75 -12.727 -18.672 1 98.88 189 GLY A C 1
ATOM 1458 O O . GLY A 1 189 ? -5.617 -12.805 -17.797 1 98.88 189 GLY A O 1
ATOM 1459 N N . ARG A 1 190 ? -4.68 -11.727 -19.5 1 98.69 190 ARG A N 1
ATOM 1460 C CA . ARG A 1 190 ? -5.543 -10.555 -19.391 1 98.69 190 ARG A CA 1
ATOM 1461 C C . ARG A 1 190 ? -7.016 -10.969 -19.375 1 98.69 190 ARG A C 1
ATOM 1463 O O . ARG A 1 190 ? -7.789 -10.469 -18.547 1 98.69 190 ARG A O 1
ATOM 1470 N N . GLN A 1 191 ? -7.449 -11.828 -20.266 1 98.5 191 GLN A N 1
ATOM 1471 C CA . GLN A 1 191 ? -8.844 -12.242 -20.344 1 98.5 191 GLN A CA 1
ATOM 1472 C C . GLN A 1 191 ? -9.273 -13.008 -19.094 1 98.5 191 GLN A C 1
ATOM 1474 O O . GLN A 1 191 ? -10.352 -12.758 -18.547 1 98.5 191 GLN A O 1
ATOM 1479 N N . THR A 1 192 ? -8.492 -13.891 -18.609 1 98.81 192 THR A N 1
ATOM 1480 C CA . THR A 1 192 ? -8.797 -14.703 -17.438 1 98.81 192 THR A CA 1
ATOM 1481 C C . THR A 1 192 ? -8.773 -13.844 -16.172 1 98.81 192 THR A C 1
ATOM 1483 O O . THR A 1 192 ? -9.695 -13.914 -15.359 1 98.81 192 THR A O 1
ATOM 1486 N N . ILE A 1 193 ? -7.75 -13.016 -16.031 1 98.81 193 ILE A N 1
ATOM 1487 C CA . ILE A 1 193 ? -7.566 -12.211 -14.836 1 98.81 193 ILE A CA 1
ATOM 1488 C C . ILE A 1 193 ? -8.672 -11.156 -14.75 1 98.81 193 ILE A C 1
ATOM 1490 O O . ILE A 1 193 ? -9.148 -10.836 -13.656 1 98.81 193 ILE A O 1
ATOM 1494 N N . ALA A 1 194 ? -9.102 -10.672 -15.891 1 98.56 194 ALA A N 1
ATOM 1495 C CA . ALA A 1 194 ? -10.164 -9.672 -15.914 1 98.56 194 ALA A CA 1
ATOM 1496 C C . ALA A 1 194 ? -11.438 -10.211 -15.273 1 98.56 194 ALA A C 1
ATOM 1498 O O . ALA A 1 194 ? -12.273 -9.438 -14.797 1 98.56 194 ALA A O 1
ATOM 1499 N N . ARG A 1 195 ? -11.562 -11.508 -15.18 1 97.75 195 ARG A N 1
ATOM 1500 C CA . ARG A 1 195 ? -12.766 -12.133 -14.625 1 97.75 195 ARG A CA 1
ATOM 1501 C C . ARG A 1 195 ? -12.633 -12.328 -13.117 1 97.75 195 ARG A C 1
ATOM 1503 O O . ARG A 1 195 ? -13.617 -12.617 -12.438 1 97.75 195 ARG A O 1
ATOM 1510 N N . ALA A 1 196 ? -11.531 -12.195 -12.594 1 98.69 196 ALA A N 1
ATOM 1511 C CA . ALA A 1 196 ? -11.297 -12.453 -11.172 1 98.69 196 ALA A CA 1
ATOM 1512 C C . ALA A 1 196 ? -11.992 -11.414 -10.297 1 98.69 196 ALA A C 1
ATOM 1514 O O . ALA A 1 196 ? -12.266 -10.297 -10.75 1 98.69 196 ALA A O 1
ATOM 1515 N N . ARG A 1 197 ? -12.266 -11.82 -9.109 1 98.25 197 ARG A N 1
ATOM 1516 C CA . ARG A 1 197 ? -12.859 -10.914 -8.133 1 98.25 197 ARG A CA 1
ATOM 1517 C C . ARG A 1 197 ? -11.781 -10.234 -7.297 1 98.25 197 ARG A C 1
ATOM 1519 O O . ARG A 1 197 ? -12.008 -9.156 -6.734 1 98.25 197 ARG A O 1
ATOM 1526 N N . ALA A 1 198 ? -10.641 -10.891 -7.199 1 98.5 198 ALA A N 1
ATOM 1527 C CA . ALA A 1 198 ? -9.516 -10.352 -6.438 1 98.5 198 ALA A CA 1
ATOM 1528 C C . ALA A 1 198 ? -8.188 -10.859 -6.996 1 98.5 198 ALA A C 1
ATOM 1530 O O . ALA A 1 198 ? -8.133 -11.922 -7.625 1 98.5 198 ALA A O 1
ATOM 1531 N N . ALA A 1 199 ? -7.156 -10.094 -6.762 1 98.75 199 ALA A N 1
ATOM 1532 C CA . ALA A 1 199 ? -5.789 -10.477 -7.113 1 98.75 199 ALA A CA 1
ATOM 1533 C C . ALA A 1 199 ? -4.805 -10.039 -6.031 1 98.75 199 ALA A C 1
ATOM 1535 O O . ALA A 1 199 ? -4.922 -8.945 -5.484 1 98.75 199 ALA A O 1
ATOM 1536 N N . ILE A 1 200 ? -3.936 -10.914 -5.676 1 97.81 200 ILE A N 1
ATOM 1537 C CA . ILE A 1 200 ? -2.779 -10.625 -4.832 1 97.81 200 ILE A CA 1
ATOM 1538 C C . ILE A 1 200 ? -1.503 -10.695 -5.668 1 97.81 200 ILE A C 1
ATOM 1540 O O . ILE A 1 200 ? -1.147 -11.758 -6.184 1 97.81 200 ILE A O 1
ATOM 1544 N N . ILE A 1 201 ? -0.828 -9.57 -5.824 1 98.62 201 ILE A N 1
ATOM 1545 C CA . ILE A 1 201 ? 0.315 -9.508 -6.73 1 98.62 201 ILE A CA 1
ATOM 1546 C C . ILE A 1 201 ? 1.542 -9 -5.98 1 98.62 201 ILE A C 1
ATOM 1548 O O . ILE A 1 201 ? 1.508 -7.918 -5.387 1 98.62 201 ILE A O 1
ATOM 1552 N N . GLU A 1 202 ? 2.572 -9.805 -5.961 1 97.25 202 GLU A N 1
ATOM 1553 C CA . GLU A 1 202 ? 3.828 -9.281 -5.434 1 97.25 202 GLU A CA 1
ATOM 1554 C C . GLU A 1 202 ? 4.414 -8.219 -6.359 1 97.25 202 GLU A C 1
ATOM 1556 O O . GLU A 1 202 ? 4.562 -8.445 -7.559 1 97.25 202 GLU A O 1
ATOM 1561 N N . VAL A 1 203 ? 4.727 -7.109 -5.844 1 97.25 203 VAL A N 1
ATOM 1562 C CA . VAL A 1 203 ? 5.305 -6 -6.594 1 97.25 203 VAL A CA 1
ATOM 1563 C C . VAL A 1 203 ? 6.672 -5.645 -6.02 1 97.25 203 VAL A C 1
ATOM 1565 O O . VAL A 1 203 ? 6.809 -5.438 -4.809 1 97.25 203 VAL A O 1
ATOM 1568 N N . GLN A 1 204 ? 7.652 -5.598 -6.883 1 96.69 204 GLN A N 1
ATOM 1569 C CA . GLN A 1 204 ? 8.984 -5.164 -6.473 1 96.69 204 GLN A CA 1
ATOM 1570 C C . GLN A 1 204 ? 9.086 -3.643 -6.465 1 96.69 204 GLN A C 1
ATOM 1572 O O . GLN A 1 204 ? 8.805 -2.99 -7.473 1 96.69 204 GLN A O 1
ATOM 1577 N N . VAL A 1 205 ? 9.477 -3.133 -5.391 1 95.75 205 VAL A N 1
ATOM 1578 C CA . VAL A 1 205 ? 9.633 -1.688 -5.27 1 95.75 205 VAL A CA 1
ATOM 1579 C C . VAL A 1 205 ? 11.055 -1.29 -5.676 1 95.75 205 VAL A C 1
ATOM 1581 O O . VAL A 1 205 ? 11.242 -0.429 -6.539 1 95.75 205 VAL A O 1
ATOM 1584 N N . GLU A 1 206 ? 12.062 -1.902 -4.98 1 95.06 206 GLU A N 1
ATOM 1585 C CA . GLU A 1 206 ? 13.438 -1.757 -5.453 1 95.06 206 GLU A CA 1
ATOM 1586 C C . GLU A 1 206 ? 13.68 -2.613 -6.691 1 95.06 206 GLU A C 1
ATOM 1588 O O . GLU A 1 206 ? 13 -3.617 -6.906 1 95.06 206 GLU A O 1
ATOM 1593 N N . GLU A 1 207 ? 14.609 -2.189 -7.5 1 96.62 207 GLU A N 1
ATOM 1594 C CA . GLU A 1 207 ? 14.914 -2.99 -8.68 1 96.62 207 GLU A CA 1
ATOM 1595 C C . GLU A 1 207 ? 15.695 -4.246 -8.305 1 96.62 207 GLU A C 1
ATOM 1597 O O . GLU A 1 207 ? 16.922 -4.258 -8.359 1 96.62 207 GLU A O 1
ATOM 1602 N N . LEU A 1 208 ? 15.008 -5.242 -8.008 1 96.5 208 LEU A N 1
ATOM 1603 C CA . LEU A 1 208 ? 15.609 -6.508 -7.594 1 96.5 208 LEU A CA 1
ATOM 1604 C C . LEU A 1 208 ? 15.953 -7.371 -8.805 1 96.5 208 LEU A C 1
ATOM 1606 O O . LEU A 1 208 ? 16.875 -8.188 -8.742 1 96.5 208 LEU A O 1
ATOM 1610 N N . TYR A 1 209 ? 15.18 -7.238 -9.898 1 97.62 209 TYR A N 1
ATOM 1611 C CA . TYR A 1 209 ? 15.383 -7.98 -11.133 1 97.62 209 TYR A CA 1
ATOM 1612 C C . TYR A 1 209 ? 15.445 -7.035 -12.328 1 97.62 209 TYR A C 1
ATOM 1614 O O . TYR A 1 209 ? 14.648 -6.098 -12.43 1 97.62 209 TYR A O 1
ATOM 1622 N N . ALA A 1 210 ? 16.453 -7.301 -13.234 1 97.88 210 ALA A N 1
ATOM 1623 C CA . ALA A 1 210 ? 16.562 -6.473 -14.438 1 97.88 210 ALA A CA 1
ATOM 1624 C C . ALA A 1 210 ? 15.32 -6.621 -15.32 1 97.88 210 ALA A C 1
ATOM 1626 O O . ALA A 1 210 ? 14.969 -7.73 -15.727 1 97.88 210 ALA A O 1
ATOM 1627 N N . GL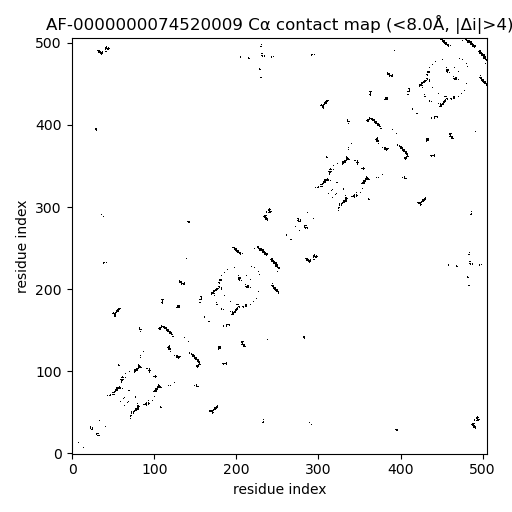Y A 1 211 ? 14.68 -5.496 -15.562 1 97.94 211 GLY A N 1
ATOM 1628 C CA . GLY A 1 211 ? 13.523 -5.535 -16.453 1 97.94 211 GLY A CA 1
ATOM 1629 C C . GLY A 1 211 ? 12.219 -5.793 -15.711 1 97.94 211 GLY A C 1
ATOM 1630 O O . GLY A 1 211 ? 11.172 -5.977 -16.344 1 97.94 211 GLY A O 1
ATOM 1631 N N . GLN A 1 212 ? 12.219 -5.816 -14.398 1 98.62 212 GLN A N 1
ATOM 1632 C CA . GLN A 1 212 ? 10.984 -5.988 -13.633 1 98.62 212 GLN A CA 1
ATOM 1633 C C . GLN A 1 212 ? 10.016 -4.832 -13.875 1 98.62 212 GLN A C 1
ATOM 1635 O O . GLN A 1 212 ? 10.438 -3.734 -14.25 1 98.62 212 GLN A O 1
ATOM 1640 N N . PRO A 1 213 ? 8.719 -5.055 -13.711 1 98.69 213 PRO A N 1
ATOM 1641 C CA . PRO A 1 213 ? 7.773 -3.932 -13.742 1 98.69 213 PRO A CA 1
ATOM 1642 C C . PRO A 1 213 ? 7.809 -3.098 -12.461 1 98.69 213 PRO A C 1
ATOM 1644 O O . PRO A 1 213 ? 8.109 -3.621 -11.383 1 98.69 213 PRO A O 1
ATOM 1647 N N . SER A 1 214 ? 7.488 -1.826 -12.586 1 98.06 214 SER A N 1
ATOM 1648 C CA . SER A 1 214 ? 7.246 -0.967 -11.438 1 98.06 214 SER A CA 1
ATOM 1649 C C . SER A 1 214 ? 5.836 -1.156 -10.891 1 98.06 214 SER A C 1
ATOM 1651 O O . SER A 1 214 ? 5 -1.806 -11.523 1 98.06 214 SER A O 1
ATOM 1653 N N . PHE A 1 215 ? 5.59 -0.612 -9.688 1 98.56 215 PHE A N 1
ATOM 1654 C CA . PHE A 1 215 ? 4.211 -0.592 -9.211 1 98.56 215 PHE A CA 1
ATOM 1655 C C . PHE A 1 215 ? 3.299 0.085 -10.227 1 98.56 215 PHE A C 1
ATOM 1657 O O . PHE A 1 215 ? 2.176 -0.366 -10.461 1 98.56 215 PHE A O 1
ATOM 1664 N N . ARG A 1 216 ? 3.74 1.19 -10.781 1 98.56 216 ARG A N 1
ATOM 1665 C CA . ARG A 1 216 ? 2.961 1.918 -11.781 1 98.56 216 ARG A CA 1
ATOM 1666 C C . ARG A 1 216 ? 2.52 0.995 -12.906 1 98.56 216 ARG A C 1
ATOM 1668 O O . ARG A 1 216 ? 1.355 1.016 -13.312 1 98.56 216 ARG A O 1
ATOM 1675 N N . ASP A 1 217 ? 3.438 0.196 -13.414 1 98.69 217 ASP A N 1
ATOM 1676 C CA . ASP A 1 217 ? 3.133 -0.724 -14.508 1 98.69 217 ASP A CA 1
ATOM 1677 C C . ASP A 1 217 ? 2.021 -1.694 -14.117 1 98.69 217 ASP A C 1
ATOM 1679 O O . ASP A 1 217 ? 1.055 -1.875 -14.859 1 98.69 217 ASP A O 1
ATOM 1683 N N . ILE A 1 218 ? 2.176 -2.275 -12.945 1 98.88 218 ILE A N 1
ATOM 1684 C CA . ILE A 1 218 ? 1.217 -3.266 -12.469 1 98.88 218 ILE A CA 1
ATOM 1685 C C . ILE A 1 218 ? -0.13 -2.598 -12.203 1 98.88 218 ILE A C 1
ATOM 1687 O O . ILE A 1 218 ? -1.177 -3.121 -12.594 1 98.88 218 ILE A O 1
ATOM 1691 N N . PHE A 1 219 ? -0.069 -1.43 -11.555 1 98.81 219 PHE A N 1
ATOM 1692 C CA . PHE A 1 219 ? -1.28 -0.695 -11.211 1 98.81 219 PHE A CA 1
ATOM 1693 C C . PHE A 1 219 ? -2.098 -0.38 -12.453 1 98.81 219 PHE A C 1
ATOM 1695 O O . PHE A 1 219 ? -3.309 -0.607 -12.484 1 98.81 219 PHE A O 1
ATOM 1702 N N . LEU A 1 220 ? -1.45 0.112 -13.492 1 98.56 220 LEU A N 1
ATOM 1703 C CA . LEU A 1 220 ? -2.156 0.531 -14.695 1 98.56 220 LEU A CA 1
ATOM 1704 C C . LEU A 1 220 ? -2.754 -0.67 -15.422 1 98.56 220 LEU A C 1
ATOM 1706 O O . LEU A 1 220 ? -3.863 -0.591 -15.953 1 98.56 220 LEU A O 1
ATOM 1710 N N . LEU A 1 221 ? -2.025 -1.788 -15.461 1 98.81 221 LEU A N 1
ATOM 1711 C CA . LEU A 1 221 ? -2.561 -3.006 -16.062 1 98.81 221 LEU A CA 1
ATOM 1712 C C . LEU A 1 221 ? -3.824 -3.457 -15.336 1 98.81 221 LEU A C 1
ATOM 1714 O O . LEU A 1 221 ? -4.824 -3.793 -15.969 1 98.81 221 LEU A O 1
ATOM 1718 N N . MET A 1 222 ? -3.785 -3.445 -14.008 1 98.81 222 MET A N 1
ATOM 1719 C CA . MET A 1 222 ? -4.922 -3.904 -13.211 1 98.81 222 MET A CA 1
ATOM 1720 C C . MET A 1 222 ? -6.082 -2.922 -13.305 1 98.81 222 MET A C 1
ATOM 1722 O O . MET A 1 222 ? -7.242 -3.33 -13.383 1 98.81 222 MET A O 1
ATOM 1726 N N . ASP A 1 223 ? -5.711 -1.631 -13.281 1 98.56 223 ASP A N 1
ATOM 1727 C CA . ASP A 1 223 ? -6.723 -0.585 -13.414 1 98.56 223 ASP A CA 1
ATOM 1728 C C . ASP A 1 223 ? -7.492 -0.727 -14.727 1 98.56 223 ASP A C 1
ATOM 1730 O O . ASP A 1 223 ? -8.719 -0.585 -14.75 1 98.56 223 ASP A O 1
ATOM 1734 N N . GLU A 1 224 ? -6.816 -1.016 -15.781 1 98.12 224 GLU A N 1
ATOM 1735 C CA . GLU A 1 224 ? -7.426 -1.187 -17.094 1 98.12 224 GLU A CA 1
ATOM 1736 C C . GLU A 1 224 ? -8.422 -2.344 -17.094 1 98.12 224 GLU A C 1
ATOM 1738 O O . 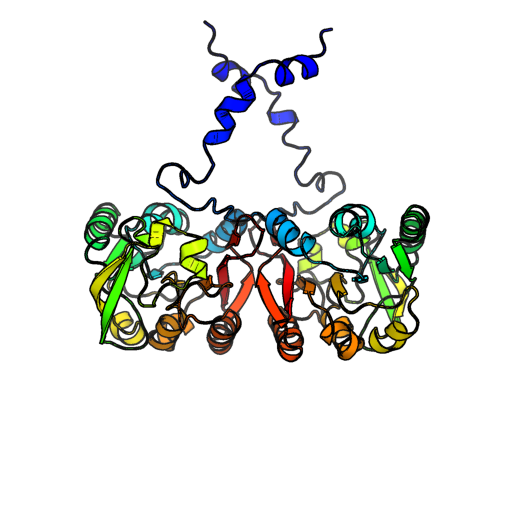GLU A 1 224 ? -9.375 -2.348 -17.875 1 98.12 224 GLU A O 1
ATOM 1743 N N . MET A 1 225 ? -8.188 -3.26 -16.234 1 98.44 225 MET A N 1
ATOM 1744 C CA . MET A 1 225 ? -9.055 -4.434 -16.172 1 98.44 225 MET A CA 1
ATOM 1745 C C . MET A 1 225 ? -10.156 -4.246 -15.141 1 98.44 225 MET A C 1
ATOM 1747 O O . MET A 1 225 ? -10.883 -5.188 -14.82 1 98.44 225 MET A O 1
ATOM 1751 N N . GLY A 1 226 ? -10.227 -3.1 -14.531 1 98.06 226 GLY A N 1
ATOM 1752 C CA . GLY A 1 226 ? -11.344 -2.76 -13.656 1 98.06 226 GLY A CA 1
ATOM 1753 C C . GLY A 1 226 ? -11.07 -3.059 -12.195 1 98.06 226 GLY A C 1
ATOM 1754 O O . GLY A 1 226 ? -11.992 -3.098 -11.383 1 98.06 226 GLY A O 1
ATOM 1755 N N . PHE A 1 227 ? -9.812 -3.287 -11.852 1 98.69 227 PHE A N 1
ATOM 1756 C CA . PHE A 1 227 ? -9.461 -3.543 -10.461 1 98.69 227 PHE A CA 1
ATOM 1757 C C . PHE A 1 227 ? -9.156 -2.242 -9.727 1 98.69 227 PHE A C 1
ATOM 1759 O O . PHE A 1 227 ? -8.734 -1.263 -10.352 1 98.69 227 PHE A O 1
ATOM 1766 N N . VAL A 1 228 ? -9.352 -2.268 -8.422 1 98.12 228 VAL A N 1
ATOM 1767 C CA . VAL A 1 228 ? -8.992 -1.169 -7.527 1 98.12 228 VAL A CA 1
ATOM 1768 C C . VAL A 1 228 ? -7.945 -1.642 -6.523 1 98.12 228 VAL A C 1
ATOM 1770 O O . VAL A 1 228 ? -8.062 -2.734 -5.961 1 98.12 228 VAL A O 1
ATOM 1773 N N . PHE A 1 229 ? -6.926 -0.867 -6.422 1 98.44 229 PHE A N 1
ATOM 1774 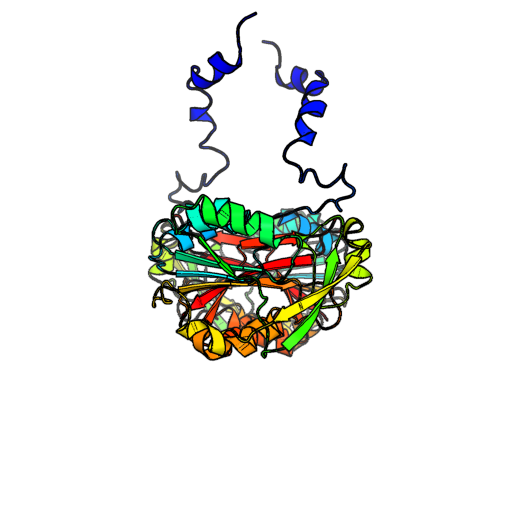C CA . PHE A 1 229 ? -5.941 -1.148 -5.387 1 98.44 229 PHE A CA 1
ATOM 1775 C C . PHE A 1 229 ? -6.512 -0.848 -4.004 1 98.44 229 PHE A C 1
ATOM 1777 O O . PHE A 1 229 ? -7 0.256 -3.756 1 98.44 229 PHE A O 1
ATOM 1784 N N . THR A 1 230 ? -6.363 -1.829 -3.064 1 95.75 230 THR A N 1
ATOM 1785 C CA . THR A 1 230 ? -7.047 -1.642 -1.79 1 95.75 230 THR A CA 1
ATOM 1786 C C . THR A 1 230 ? -6.059 -1.721 -0.629 1 95.75 230 THR A C 1
ATOM 1788 O O . THR A 1 230 ? -6.461 -1.704 0.537 1 95.75 230 THR A O 1
ATOM 1791 N N . GLY A 1 231 ? -4.785 -1.891 -0.915 1 93.56 231 GLY A N 1
ATOM 1792 C CA . GLY A 1 231 ? -3.799 -1.915 0.151 1 93.56 231 GLY A CA 1
ATOM 1793 C C . GLY A 1 231 ? -2.803 -3.053 0.016 1 93.56 231 GLY A C 1
ATOM 1794 O O . GLY A 1 231 ? -2.666 -3.641 -1.059 1 93.56 231 GLY A O 1
ATOM 1795 N N . VAL A 1 232 ? -2.1 -3.23 1.118 1 92.5 232 VAL A N 1
ATOM 1796 C CA . VAL A 1 232 ? -0.981 -4.164 1.11 1 92.5 232 VAL A CA 1
ATOM 1797 C C . VAL A 1 232 ? -1.235 -5.285 2.119 1 92.5 232 VAL A C 1
ATOM 1799 O O . VAL A 1 232 ? -1.707 -5.031 3.23 1 92.5 232 VAL A O 1
ATOM 1802 N N . LEU A 1 233 ? -0.992 -6.516 1.698 1 89.94 233 LEU A N 1
ATOM 1803 C CA . LEU A 1 233 ? -1.042 -7.664 2.598 1 89.94 233 LEU A CA 1
ATOM 1804 C C . LEU A 1 233 ? 0.255 -7.789 3.391 1 89.94 233 LEU A C 1
ATOM 1806 O O . LEU A 1 233 ? 0.311 -7.41 4.562 1 89.94 233 LEU A O 1
ATOM 1810 N N . ASP A 1 234 ? 1.332 -8.195 2.703 1 86.31 234 ASP A N 1
ATOM 1811 C CA . ASP A 1 234 ? 2.67 -8.211 3.285 1 86.31 234 ASP A CA 1
ATOM 1812 C C . ASP A 1 234 ? 3.572 -7.176 2.617 1 86.31 234 ASP A C 1
ATOM 1814 O O . ASP A 1 234 ? 3.436 -6.906 1.423 1 86.31 234 ASP A O 1
ATOM 1818 N N . GLN A 1 235 ? 4.449 -6.621 3.436 1 89.75 235 GLN A N 1
ATOM 1819 C CA . GLN A 1 235 ? 5.438 -5.648 2.979 1 89.75 235 GLN A CA 1
ATOM 1820 C C . GLN A 1 235 ? 6.797 -5.906 3.627 1 89.75 235 GLN A C 1
ATOM 1822 O O . GLN A 1 235 ? 6.895 -6.035 4.852 1 89.75 235 GLN A O 1
ATOM 1827 N N . TYR A 1 236 ? 7.84 -5.988 2.797 1 88.19 236 TYR A N 1
ATOM 1828 C CA . TYR A 1 236 ? 9.172 -6.324 3.289 1 88.19 236 TYR A CA 1
ATOM 1829 C C . TYR A 1 236 ? 10.156 -5.195 3.02 1 88.19 236 TYR A C 1
ATOM 1831 O O . TYR A 1 236 ? 10.18 -4.633 1.922 1 88.19 236 TYR A O 1
ATOM 1839 N N . ALA A 1 237 ? 10.852 -4.887 4.074 1 87.88 237 ALA A N 1
ATOM 1840 C CA . ALA A 1 237 ? 11.867 -3.842 3.988 1 87.88 237 ALA A CA 1
ATOM 1841 C C . ALA A 1 237 ? 13.242 -4.379 4.391 1 87.88 237 ALA A C 1
ATOM 1843 O O . ALA A 1 237 ? 13.336 -5.395 5.082 1 87.88 237 ALA A O 1
ATOM 1844 N N . ASP A 1 238 ? 14.297 -3.732 3.869 1 85.69 238 ASP A N 1
ATOM 1845 C CA . ASP A 1 238 ? 15.641 -4.102 4.301 1 85.69 238 ASP A CA 1
ATOM 1846 C C . ASP A 1 238 ? 15.977 -3.463 5.648 1 85.69 238 ASP A C 1
ATOM 1848 O O . ASP A 1 238 ? 15.102 -2.904 6.312 1 85.69 238 ASP A O 1
ATOM 1852 N N . SER A 1 239 ? 17.266 -3.668 6.117 1 80.06 239 SER A N 1
ATOM 1853 C CA . SER A 1 239 ? 17.703 -3.225 7.438 1 80.06 239 SER A CA 1
ATOM 1854 C C . SER A 1 239 ? 17.688 -1.703 7.547 1 80.06 239 SER A C 1
ATOM 1856 O O . SER A 1 239 ? 17.625 -1.154 8.648 1 80.06 239 SER A O 1
ATOM 1858 N N . GLU A 1 240 ? 17.719 -1.049 6.41 1 84.44 240 GLU A N 1
ATOM 1859 C CA . GLU A 1 240 ? 17.703 0.411 6.402 1 84.44 240 GLU A CA 1
ATOM 1860 C C . GLU A 1 240 ? 16.281 0.949 6.273 1 84.44 240 GLU A C 1
ATOM 1862 O O . GLU A 1 240 ? 16.078 2.162 6.227 1 84.44 240 GLU A O 1
ATOM 1867 N N . GLY A 1 241 ? 15.289 0.015 6.199 1 86 241 GLY A N 1
ATOM 1868 C CA . GLY A 1 241 ? 13.891 0.403 6.152 1 86 241 GLY A CA 1
ATOM 1869 C C . GLY A 1 241 ? 13.383 0.639 4.742 1 86 241 GLY A C 1
ATOM 1870 O O . GLY A 1 241 ? 12.234 1.038 4.551 1 86 241 GLY A O 1
ATOM 1871 N N . ARG A 1 242 ? 14.227 0.432 3.814 1 88.94 242 ARG A N 1
ATOM 1872 C CA . ARG A 1 242 ? 13.781 0.559 2.43 1 88.94 242 ARG A CA 1
ATOM 1873 C C . ARG A 1 242 ? 12.875 -0.604 2.035 1 88.94 242 ARG A C 1
ATOM 1875 O O . ARG A 1 242 ? 13.273 -1.768 2.143 1 88.94 242 ARG A O 1
ATOM 1882 N N . VAL A 1 243 ? 11.656 -0.264 1.61 1 92.31 243 VAL A N 1
ATOM 1883 C CA . VAL A 1 243 ? 10.742 -1.312 1.175 1 92.31 243 VAL A CA 1
ATOM 1884 C C . VAL A 1 243 ? 11.289 -1.986 -0.082 1 92.31 243 VAL A C 1
ATOM 1886 O O . VAL A 1 243 ? 11.617 -1.313 -1.062 1 92.31 243 VAL A O 1
ATOM 1889 N N . LEU A 1 244 ? 11.391 -3.25 -0.054 1 93.19 244 LEU A N 1
ATOM 1890 C CA . LEU A 1 244 ? 11.93 -4.02 -1.172 1 93.19 244 LEU A CA 1
ATOM 1891 C C . LEU A 1 244 ? 10.805 -4.52 -2.076 1 93.19 244 LEU A C 1
ATOM 1893 O O . LEU A 1 244 ? 10.883 -4.383 -3.299 1 93.19 244 LEU A O 1
ATOM 1897 N N . TYR A 1 245 ? 9.812 -5.082 -1.521 1 93.56 245 TYR A N 1
ATOM 1898 C CA . TYR A 1 245 ? 8.648 -5.59 -2.23 1 93.56 245 TYR A CA 1
ATOM 1899 C C . TYR A 1 245 ? 7.453 -5.715 -1.293 1 93.56 245 TYR A C 1
ATOM 1901 O O . TYR A 1 245 ? 7.605 -5.672 -0.07 1 93.56 245 TYR A O 1
ATOM 1909 N N . PHE A 1 246 ? 6.27 -5.77 -1.813 1 92.75 246 PHE A N 1
ATOM 1910 C CA . PHE A 1 246 ? 5.059 -6.008 -1.036 1 92.75 246 PHE A CA 1
ATOM 1911 C C . PHE A 1 246 ? 4.027 -6.77 -1.86 1 92.75 246 PHE A C 1
ATOM 1913 O O . PHE A 1 246 ? 4.164 -6.887 -3.08 1 92.75 246 PHE A O 1
ATOM 1920 N N . ASP A 1 247 ? 3.066 -7.348 -1.152 1 94.75 247 ASP A N 1
ATOM 1921 C CA . ASP A 1 247 ? 1.932 -7.996 -1.803 1 94.75 247 ASP A CA 1
ATOM 1922 C C . ASP A 1 247 ? 0.749 -7.039 -1.927 1 94.75 247 ASP A C 1
ATOM 1924 O O . ASP A 1 247 ? 0.088 -6.73 -0.934 1 94.75 247 ASP A O 1
ATOM 1928 N N . ALA A 1 248 ? 0.521 -6.613 -3.184 1 96.81 248 ALA A N 1
ATOM 1929 C CA . ALA A 1 248 ? -0.578 -5.695 -3.467 1 96.81 248 ALA A CA 1
ATOM 1930 C C . ALA A 1 248 ? -1.906 -6.441 -3.557 1 96.81 248 ALA A C 1
ATOM 1932 O O . ALA A 1 248 ? -1.989 -7.504 -4.176 1 96.81 248 ALA A O 1
ATOM 1933 N N . VAL A 1 249 ? -2.924 -5.84 -2.951 1 96.88 249 VAL A N 1
ATOM 1934 C CA . VAL A 1 249 ? -4.258 -6.434 -3.018 1 96.88 249 VAL A CA 1
ATOM 1935 C C . VAL A 1 249 ? -5.152 -5.59 -3.922 1 96.88 249 VAL A C 1
ATOM 1937 O O . VAL A 1 249 ? -5.336 -4.391 -3.684 1 96.88 249 VAL A O 1
ATOM 1940 N N . PHE A 1 250 ? -5.648 -6.246 -4.973 1 98.5 250 PHE A N 1
ATOM 1941 C CA . PHE A 1 250 ? -6.582 -5.637 -5.914 1 98.5 250 PHE A CA 1
ATOM 1942 C C . PHE A 1 250 ? -7.949 -6.305 -5.832 1 98.5 250 PHE A C 1
ATOM 1944 O O . PHE A 1 250 ? -8.047 -7.535 -5.789 1 98.5 250 PHE A O 1
ATOM 1951 N N . LEU A 1 251 ? -8.969 -5.465 -5.781 1 97.69 251 LEU A N 1
ATOM 1952 C CA . LEU A 1 251 ? -10.344 -5.969 -5.816 1 97.69 251 LEU A CA 1
ATOM 1953 C C . LEU A 1 251 ? -11.078 -5.453 -7.043 1 97.69 251 LEU A C 1
ATOM 1955 O O . LEU A 1 251 ? -10.875 -4.312 -7.461 1 97.69 251 LEU A O 1
ATOM 1959 N N . LYS A 1 252 ? -11.875 -6.336 -7.523 1 95.38 252 LYS A N 1
ATOM 1960 C CA . LYS A 1 252 ? -12.695 -5.918 -8.664 1 95.38 252 LYS A CA 1
ATOM 1961 C C . LYS A 1 252 ? -13.773 -4.93 -8.234 1 95.38 252 LYS A C 1
ATOM 1963 O O . LYS A 1 252 ? -14.43 -5.125 -7.215 1 95.38 252 LYS A O 1
ATOM 1968 N N . ALA A 1 253 ? -13.867 -3.73 -8.891 1 82.06 253 ALA A N 1
ATOM 1969 C CA . ALA A 1 253 ? -14.836 -2.674 -8.586 1 82.06 253 ALA A CA 1
ATOM 1970 C C . ALA A 1 253 ? -16.266 -3.16 -8.797 1 82.06 253 ALA A C 1
ATOM 1972 O O . ALA A 1 253 ? -16.516 -4.035 -9.633 1 82.06 253 ALA A O 1
ATOM 1973 N N . MET B 1 1 ? 8.469 -9.594 49.906 1 21.53 1 MET B N 1
ATOM 1974 C CA . MET B 1 1 ? 7.809 -9.953 48.656 1 21.53 1 MET B CA 1
ATOM 1975 C C . MET B 1 1 ? 8.641 -9.508 47.438 1 21.53 1 MET B C 1
ATOM 1977 O O . MET B 1 1 ? 8.906 -8.32 47.281 1 21.53 1 MET B O 1
ATOM 1981 N N . PHE B 1 2 ? 9.469 -10.383 46.938 1 23.89 2 PHE B N 1
ATOM 1982 C CA . PHE B 1 2 ? 10.656 -10.305 46.094 1 23.89 2 PHE B CA 1
ATOM 1983 C C . PHE B 1 2 ? 10.273 -9.938 44.688 1 23.89 2 PHE B C 1
ATOM 1985 O O . PHE B 1 2 ? 9.305 -10.469 44.125 1 23.89 2 PHE B O 1
ATOM 1992 N N . ASN B 1 3 ? 10.531 -8.797 44.406 1 22.53 3 ASN B N 1
ATOM 1993 C CA . ASN B 1 3 ? 10.203 -8.023 43.219 1 22.53 3 ASN B CA 1
ATOM 1994 C C . ASN B 1 3 ? 10.695 -8.711 41.938 1 22.53 3 ASN B C 1
ATOM 1996 O O . ASN B 1 3 ? 11.898 -8.812 41.719 1 22.53 3 ASN B O 1
ATOM 2000 N N . LEU B 1 4 ? 9.859 -9.562 41.375 1 24.3 4 LEU B N 1
ATOM 2001 C CA . LEU B 1 4 ? 10.164 -10.5 40.312 1 24.3 4 LEU B CA 1
ATOM 2002 C C . LEU B 1 4 ? 10.625 -9.758 39.062 1 24.3 4 LEU B C 1
ATOM 2004 O O . LEU B 1 4 ? 11.133 -10.367 38.125 1 24.3 4 LEU B O 1
ATOM 2008 N N . ARG B 1 5 ? 10.172 -8.555 38.844 1 28.72 5 ARG B N 1
ATOM 2009 C CA . ARG B 1 5 ? 10.602 -7.773 37.688 1 28.72 5 ARG B CA 1
ATOM 2010 C C . ARG B 1 5 ? 12.117 -7.637 37.656 1 28.72 5 ARG B C 1
ATOM 2012 O O . ARG B 1 5 ? 12.695 -7.391 36.594 1 28.72 5 ARG B O 1
ATOM 2019 N N . ILE B 1 6 ? 12.703 -7.602 38.812 1 26.75 6 ILE B N 1
ATOM 2020 C CA . ILE B 1 6 ? 14.141 -7.43 38.969 1 26.75 6 ILE B CA 1
ATOM 2021 C C . ILE B 1 6 ? 14.867 -8.672 38.438 1 26.75 6 ILE B C 1
ATOM 2023 O O . ILE B 1 6 ? 16.031 -8.602 38.062 1 26.75 6 ILE B O 1
ATOM 2027 N N . LEU B 1 7 ? 14.117 -9.828 38.531 1 24.61 7 LEU B N 1
ATOM 2028 C CA . LEU B 1 7 ? 14.875 -11.039 38.25 1 24.61 7 LEU B CA 1
ATOM 2029 C C . LEU B 1 7 ? 15.047 -11.219 36.75 1 24.61 7 LEU B C 1
ATOM 2031 O O . LEU B 1 7 ? 16.094 -11.688 36.281 1 24.61 7 LEU B O 1
ATOM 2035 N N . ALA B 1 8 ? 14.016 -10.898 35.969 1 25.8 8 ALA B N 1
ATOM 2036 C CA . ALA B 1 8 ? 14.117 -11.312 34.562 1 25.8 8 ALA B CA 1
ATOM 2037 C C . ALA B 1 8 ? 15.148 -10.477 33.812 1 25.8 8 ALA B C 1
ATOM 2039 O O . ALA B 1 8 ? 15.617 -10.867 32.75 1 25.8 8 ALA B O 1
ATOM 2040 N N . ARG B 1 9 ? 15.469 -9.227 34.031 1 30.22 9 ARG B N 1
ATOM 2041 C CA . ARG B 1 9 ? 16.641 -8.5 33.562 1 30.22 9 ARG B CA 1
ATOM 2042 C C . ARG B 1 9 ? 17.922 -9.219 33.938 1 30.22 9 ARG B C 1
ATOM 2044 O O . ARG B 1 9 ? 18.984 -8.961 33.344 1 30.22 9 ARG B O 1
ATOM 2051 N N . LYS B 1 10 ? 17.953 -9.703 35.156 1 28.81 10 LYS B N 1
ATOM 2052 C CA . LYS B 1 10 ? 19.234 -10.273 35.594 1 28.81 10 LYS B CA 1
ATOM 2053 C C . LYS B 1 10 ? 19.484 -11.633 34.969 1 28.81 10 LYS B C 1
ATOM 2055 O O . LYS B 1 10 ? 20.578 -12.188 35.062 1 28.81 10 LYS B O 1
ATOM 2060 N N . THR B 1 11 ? 18.312 -12.445 34.781 1 27.27 11 THR B N 1
ATOM 2061 C CA . THR B 1 11 ? 18.719 -13.758 34.281 1 27.27 11 THR B CA 1
ATOM 2062 C C . THR B 1 11 ? 18.828 -13.742 32.75 1 27.27 11 THR B C 1
ATOM 2064 O O . THR B 1 11 ? 18.047 -13.078 32.094 1 27.27 11 THR B O 1
ATOM 2067 N N . GLY B 1 12 ? 20.047 -13.914 32.156 1 27.31 12 GLY B N 1
ATOM 2068 C CA . GLY B 1 12 ? 20.641 -14.008 30.828 1 27.31 12 GLY B CA 1
ATOM 2069 C C . GLY B 1 12 ? 19.734 -14.68 29.812 1 27.31 12 GLY B C 1
ATOM 2070 O O . GLY B 1 12 ? 20.156 -15 28.703 1 27.31 12 GLY B O 1
ATOM 2071 N N . LEU B 1 13 ? 18.641 -15.195 30.328 1 28.67 13 LEU B N 1
ATOM 2072 C CA . LEU B 1 13 ? 17.922 -16.141 29.469 1 28.67 13 LEU B CA 1
ATOM 2073 C C . LEU B 1 13 ? 17.125 -15.406 28.406 1 28.67 13 LEU B C 1
ATOM 2075 O O . LEU B 1 13 ? 16.766 -15.984 27.375 1 28.67 13 LEU B O 1
ATOM 2079 N N . THR B 1 14 ? 16.562 -14.273 28.688 1 28.52 14 THR B N 1
ATOM 2080 C CA . THR B 1 14 ? 15.781 -13.578 27.672 1 28.52 14 THR B CA 1
ATOM 2081 C C . THR B 1 14 ? 16.625 -13.266 26.453 1 28.52 14 THR B C 1
ATOM 2083 O O . THR B 1 14 ? 16.109 -12.984 25.375 1 28.52 14 THR B O 1
ATOM 2086 N N . GLN B 1 15 ? 17.938 -13.102 26.562 1 30.12 15 GLN B N 1
ATOM 2087 C CA . GLN B 1 15 ? 18.891 -12.945 25.484 1 30.12 15 GLN B CA 1
ATOM 2088 C C . GLN B 1 15 ? 18.922 -14.18 24.594 1 30.12 15 GLN B C 1
ATOM 2090 O O . GLN B 1 15 ? 19.547 -14.172 23.516 1 30.12 15 GLN B O 1
ATOM 2095 N N . LEU B 1 16 ? 18.531 -15.352 25.156 1 28.36 16 LEU B N 1
ATOM 2096 C CA . LEU B 1 16 ? 18.672 -16.594 24.406 1 28.36 16 LEU B CA 1
ATOM 2097 C C . LEU B 1 16 ? 17.547 -16.75 23.391 1 28.36 16 LEU B C 1
ATOM 2099 O O . LEU B 1 16 ? 17.734 -17.375 22.344 1 28.36 16 LEU B O 1
ATOM 2103 N N . LEU B 1 17 ? 16.203 -16.484 23.781 1 27.47 17 LEU B N 1
ATOM 2104 C CA . LEU B 1 17 ? 15.156 -16.859 22.828 1 27.47 17 LEU B CA 1
ATOM 2105 C C . LEU B 1 17 ? 14.938 -15.781 21.781 1 27.47 17 LEU B C 1
ATOM 2107 O O . LEU B 1 17 ? 13.992 -15.852 21 1 27.47 17 LEU B O 1
ATOM 2111 N N . LYS B 1 18 ? 15.469 -14.586 21.844 1 32.03 18 LYS B N 1
ATOM 2112 C CA . LYS B 1 18 ? 15.453 -13.492 20.875 1 32.03 18 LYS B CA 1
ATOM 2113 C C . LYS B 1 18 ? 15.789 -13.984 19.469 1 32.03 18 LYS B C 1
ATOM 2115 O O . LYS B 1 18 ? 15.32 -13.422 18.484 1 32.03 18 LYS B O 1
ATOM 2120 N N . PRO B 1 19 ? 16.656 -14.867 19.453 1 30.41 19 PRO B N 1
ATOM 2121 C CA . PRO B 1 19 ? 17.125 -15.25 18.125 1 30.41 19 PRO B CA 1
ATOM 2122 C C . PRO B 1 19 ? 16.078 -15.992 17.312 1 30.41 19 PRO B C 1
ATOM 2124 O O . PRO B 1 19 ? 16.203 -16.125 16.094 1 30.41 19 PRO B O 1
ATOM 2127 N N . LEU B 1 20 ? 15.109 -16.641 17.953 1 31.08 20 LEU B N 1
ATOM 2128 C CA . LEU B 1 20 ? 14.539 -17.703 17.141 1 31.08 20 LEU B CA 1
ATOM 2129 C C . LEU B 1 20 ? 13.562 -17.156 16.109 1 31.08 20 LEU B C 1
ATOM 2131 O O . LEU B 1 20 ? 13.516 -17.641 14.977 1 31.08 20 LEU B O 1
ATOM 2135 N N . ILE B 1 21 ? 12.484 -16.375 16.516 1 31.44 21 ILE B N 1
ATOM 2136 C CA . ILE B 1 21 ? 11.383 -16.266 15.578 1 31.44 21 ILE B CA 1
ATOM 2137 C C . ILE B 1 21 ? 11.727 -15.234 14.5 1 31.44 21 ILE B C 1
ATOM 2139 O O . ILE B 1 21 ? 10.969 -15.055 13.539 1 31.44 21 ILE B O 1
ATOM 2143 N N . HIS B 1 22 ? 12.508 -14.297 14.547 1 32.88 22 HIS B N 1
ATOM 2144 C CA . HIS B 1 22 ? 12.875 -13.297 13.547 1 32.88 22 HIS B CA 1
ATOM 2145 C C . HIS B 1 22 ? 13.305 -13.961 12.242 1 32.88 22 HIS B C 1
ATOM 2147 O O . HIS B 1 22 ? 13.453 -15.18 12.18 1 32.88 22 HIS B O 1
ATOM 2153 N N . LYS B 1 23 ? 14.289 -13.477 11.438 1 36.31 23 LYS B N 1
ATOM 2154 C CA . LYS B 1 23 ? 15.195 -14.094 10.469 1 36.31 23 LYS B CA 1
ATOM 2155 C C . LYS B 1 23 ? 15.75 -15.414 11 1 36.31 23 LYS B C 1
ATOM 2157 O O . LYS B 1 23 ? 16.766 -15.43 11.703 1 36.31 23 LYS B O 1
ATOM 2162 N N . SER B 1 24 ? 15.555 -16.172 11.672 1 31.92 24 SER B N 1
ATOM 2163 C CA . SER B 1 24 ? 16.234 -17.453 11.477 1 31.92 24 SER B CA 1
ATOM 2164 C C . SER B 1 24 ? 16.266 -17.844 10 1 31.92 24 SER B C 1
ATOM 2166 O O . SER B 1 24 ? 15.438 -18.641 9.547 1 31.92 24 SER B O 1
ATOM 2168 N N . VAL B 1 25 ? 16.359 -16.734 9.148 1 34.22 25 VAL B N 1
ATOM 2169 C CA . VAL B 1 25 ? 17.25 -16.422 8.031 1 34.22 25 VAL B CA 1
ATOM 2170 C C . VAL B 1 25 ? 18.703 -16.391 8.5 1 34.22 25 VAL B C 1
ATOM 2172 O O . VAL B 1 25 ? 19.609 -16.781 7.766 1 34.22 25 VAL B O 1
ATOM 2175 N N . SER B 1 26 ? 19.266 -15.82 9.602 1 33.66 26 SER B N 1
ATOM 2176 C CA . SER B 1 26 ? 20.688 -15.547 9.68 1 33.66 26 SER B CA 1
ATOM 2177 C C . SER B 1 26 ? 21.5 -16.828 9.594 1 33.66 26 SER B C 1
ATOM 2179 O O . SER B 1 26 ? 22.641 -16.812 9.125 1 33.66 26 SER B O 1
ATOM 2181 N N . ARG B 1 27 ? 21.406 -17.734 10.258 1 32.12 27 ARG B N 1
ATOM 2182 C CA . ARG B 1 27 ? 22.438 -18.766 10.266 1 32.12 27 ARG B CA 1
ATOM 2183 C C . ARG B 1 27 ? 22.641 -19.344 8.867 1 32.12 27 ARG B C 1
ATOM 2185 O O . ARG B 1 27 ? 23.719 -19.844 8.547 1 32.12 27 ARG B O 1
ATOM 2192 N N . LEU B 1 28 ? 21.547 -19.625 8.07 1 35.28 28 LEU B N 1
ATOM 2193 C CA . LEU B 1 28 ? 21.734 -20.234 6.754 1 35.28 28 LEU B CA 1
ATOM 2194 C C . LEU B 1 28 ? 21.891 -19.172 5.676 1 35.28 28 LEU B C 1
ATOM 2196 O O . LEU B 1 28 ? 21.703 -19.438 4.488 1 35.28 28 LEU B O 1
ATOM 2200 N N . GLY B 1 29 ? 22.531 -17.75 6.047 1 35.03 29 GLY B N 1
ATOM 2201 C CA . GLY B 1 29 ? 22.953 -16.625 5.219 1 35.03 29 GLY B CA 1
ATOM 2202 C C . GLY B 1 29 ? 21.812 -15.727 4.801 1 35.03 29 GLY B C 1
ATOM 2203 O O . GLY B 1 29 ? 21.906 -15.016 3.799 1 35.03 29 GLY B O 1
ATOM 2204 N N . PHE B 1 30 ? 20.641 -15.805 5.395 1 36.44 30 PHE B N 1
ATOM 2205 C CA . PHE B 1 30 ? 19.422 -15.125 4.988 1 36.44 30 PHE B CA 1
ATOM 2206 C C . PHE B 1 30 ? 19.453 -13.664 5.398 1 36.44 30 PHE B C 1
ATOM 2208 O O . PHE B 1 30 ? 19.938 -13.32 6.477 1 36.44 30 PHE B O 1
ATOM 2215 N N . ALA B 1 31 ? 19.703 -12.648 4.496 1 41.88 31 ALA B N 1
ATOM 2216 C CA . ALA B 1 31 ? 19.406 -11.242 4.742 1 41.88 31 ALA B CA 1
ATOM 2217 C C . ALA B 1 31 ? 18.219 -11.078 5.684 1 41.88 31 ALA B C 1
ATOM 2219 O O . ALA B 1 31 ? 17.234 -11.828 5.59 1 41.88 31 ALA B O 1
ATOM 2220 N N . LEU B 1 32 ? 18.422 -10.414 6.914 1 45.06 32 LEU B N 1
ATOM 2221 C CA . LEU B 1 32 ? 17.391 -10.086 7.891 1 45.06 32 LEU B CA 1
ATOM 2222 C C . LEU B 1 32 ? 16.219 -9.383 7.227 1 45.06 32 LEU B C 1
ATOM 2224 O O . LEU B 1 32 ? 16.375 -8.305 6.656 1 45.06 32 LEU B O 1
ATOM 2228 N N . LEU B 1 33 ? 15.5 -10.008 6.43 1 48.97 33 LEU B N 1
ATOM 2229 C CA . LEU B 1 33 ? 14.234 -9.453 5.969 1 48.97 33 LEU B CA 1
ATOM 2230 C C . LEU B 1 33 ? 13.258 -9.281 7.133 1 48.97 33 LEU B C 1
ATOM 2232 O O . LEU B 1 33 ? 13.188 -10.133 8.016 1 48.97 33 LEU B O 1
ATOM 2236 N N . TYR B 1 34 ? 13.109 -7.945 7.48 1 47.69 34 TYR B N 1
ATOM 2237 C CA . TYR B 1 34 ? 12.086 -7.633 8.469 1 47.69 34 TYR B CA 1
ATOM 2238 C C . TYR B 1 34 ? 10.711 -7.535 7.82 1 47.69 34 TYR B C 1
ATOM 2240 O O . TYR B 1 34 ? 10.516 -6.758 6.883 1 47.69 34 TYR B O 1
ATOM 2248 N N . GLY B 1 35 ? 9.867 -8.414 7.824 1 57.25 35 GLY B N 1
ATOM 2249 C CA . GLY B 1 35 ? 8.516 -8.383 7.273 1 57.25 35 GLY B CA 1
ATOM 2250 C C . GLY B 1 35 ? 7.586 -9.391 7.91 1 57.25 35 GLY B C 1
ATOM 2251 O O . GLY B 1 35 ? 7.926 -10.008 8.922 1 57.25 35 GLY B O 1
ATOM 2252 N N . PRO B 1 36 ? 6.414 -9.445 7.516 1 55.94 36 PRO B N 1
ATOM 2253 C CA . PRO B 1 36 ? 5.562 -8.891 6.457 1 55.94 36 PRO B CA 1
ATOM 2254 C C . PRO B 1 36 ? 5.195 -7.43 6.699 1 55.94 36 PRO B C 1
ATOM 2256 O O . PRO B 1 36 ? 4.961 -6.684 5.746 1 55.94 36 PRO B O 1
ATOM 2259 N N . HIS B 1 37 ? 4.801 -7.023 7.891 1 57.34 37 HIS B N 1
ATOM 2260 C CA . HIS B 1 37 ? 4.414 -5.625 8.039 1 57.34 37 HIS B CA 1
ATOM 2261 C C . HIS B 1 37 ? 5.117 -4.98 9.227 1 57.34 37 HIS B C 1
ATOM 2263 O O . HIS B 1 37 ? 4.793 -5.281 10.383 1 57.34 37 HIS B O 1
ATOM 2269 N N . ALA B 1 38 ? 6.301 -4.391 8.891 1 61.38 38 ALA B N 1
ATOM 2270 C CA . ALA B 1 38 ? 6.953 -3.584 9.922 1 61.38 38 ALA B CA 1
ATOM 2271 C C . ALA B 1 38 ? 6.934 -2.104 9.555 1 61.38 38 ALA B C 1
ATOM 2273 O O . ALA B 1 38 ? 7.949 -1.551 9.125 1 61.38 38 ALA B O 1
ATOM 2274 N N . PRO B 1 39 ? 5.59 -1.577 9.547 1 63.12 39 PRO B N 1
ATOM 2275 C CA . PRO B 1 39 ? 5.527 -0.144 9.258 1 63.12 39 PRO B CA 1
ATOM 2276 C C . PRO B 1 39 ? 6.625 0.653 9.953 1 63.12 39 PRO B C 1
ATOM 2278 O O . PRO B 1 39 ? 7.082 1.673 9.43 1 63.12 39 PRO B O 1
ATOM 2281 N N . GLU B 1 40 ? 7.039 0.182 10.992 1 67.75 40 GLU B N 1
ATOM 2282 C CA . GLU B 1 40 ? 8.07 0.875 11.758 1 67.75 40 GLU B CA 1
ATOM 2283 C C . GLU B 1 40 ? 9.367 0.996 10.961 1 67.75 40 GLU B C 1
ATOM 2285 O O . GLU B 1 40 ? 10.125 1.949 11.141 1 67.75 40 GLU B O 1
ATOM 2290 N N . ARG B 1 41 ? 9.508 0.122 10.109 1 77.5 41 ARG B N 1
ATOM 2291 C CA . ARG B 1 41 ? 10.734 0.152 9.328 1 77.5 41 ARG B CA 1
ATOM 2292 C C . ARG B 1 41 ? 10.688 1.248 8.266 1 77.5 41 ARG B C 1
ATOM 2294 O O . ARG B 1 41 ? 11.703 1.876 7.969 1 77.5 41 ARG B O 1
ATOM 2301 N N . VAL B 1 42 ? 9.547 1.47 7.793 1 82.25 42 VAL B N 1
ATOM 2302 C CA . VAL B 1 42 ? 9.406 2.535 6.809 1 82.25 42 VAL B CA 1
ATOM 2303 C C . VAL B 1 42 ? 9.828 3.869 7.422 1 82.25 42 VAL B C 1
ATOM 2305 O O . VAL B 1 42 ? 10.461 4.691 6.758 1 82.25 42 VAL B O 1
ATOM 2308 N N . TRP B 1 43 ? 9.594 4.027 8.664 1 84.88 43 TRP B N 1
ATOM 2309 C CA . TRP B 1 43 ? 10.023 5.238 9.359 1 84.88 43 TRP B CA 1
ATOM 2310 C C . TRP B 1 43 ? 11.539 5.336 9.398 1 84.88 43 TRP B C 1
ATOM 2312 O O . TRP B 1 43 ? 12.109 6.426 9.273 1 84.88 43 TRP B O 1
ATOM 2322 N N . THR B 1 44 ? 12.141 4.227 9.562 1 86.06 44 THR B N 1
ATOM 2323 C CA . THR B 1 44 ? 13.594 4.211 9.602 1 86.06 44 THR B CA 1
ATOM 2324 C C . THR B 1 44 ? 14.18 4.734 8.289 1 86.06 44 THR B C 1
ATOM 2326 O O . THR B 1 44 ? 15.117 5.535 8.297 1 86.06 44 THR B O 1
ATOM 2329 N N . SER B 1 45 ? 13.641 4.301 7.27 1 90.44 45 SER B N 1
ATOM 2330 C CA . SER B 1 45 ? 14.102 4.75 5.961 1 90.44 45 SER B CA 1
ATOM 2331 C C . SER B 1 45 ? 13.891 6.25 5.785 1 90.44 45 SER B C 1
ATOM 2333 O O . SER B 1 45 ? 14.789 6.961 5.332 1 90.44 45 SER B O 1
ATOM 2335 N N . LEU B 1 46 ? 12.758 6.711 6.184 1 92.94 46 LEU B N 1
ATOM 2336 C CA . LEU B 1 46 ? 12.445 8.133 6.051 1 92.94 46 LEU B CA 1
ATOM 2337 C C . LEU B 1 46 ? 13.336 8.969 6.969 1 92.94 46 LEU B C 1
ATOM 2339 O O . LEU B 1 46 ? 13.828 10.023 6.57 1 92.94 46 LEU B O 1
ATOM 2343 N N . ALA B 1 47 ? 13.555 8.461 8.094 1 92.38 47 ALA B N 1
ATOM 2344 C CA . ALA B 1 47 ? 14.305 9.195 9.109 1 92.38 47 ALA B CA 1
ATOM 2345 C C . ALA B 1 47 ? 15.773 9.305 8.727 1 92.38 47 ALA B C 1
ATOM 2347 O O . ALA B 1 47 ? 16.484 10.164 9.242 1 92.38 47 ALA B O 1
ATOM 2348 N N . SER B 1 48 ? 16.172 8.445 7.945 1 91.94 48 SER B N 1
ATOM 2349 C CA . SER B 1 48 ? 17.578 8.469 7.531 1 91.94 48 SER B CA 1
ATOM 2350 C C . SER B 1 48 ? 17.828 9.562 6.496 1 91.94 48 SER B C 1
ATOM 2352 O O . SER B 1 48 ? 18.984 9.898 6.211 1 91.94 48 SER B O 1
ATOM 2354 N N . ARG B 1 49 ? 16.828 10.148 5.996 1 93.25 49 ARG B N 1
ATOM 2355 C CA . ARG B 1 49 ? 16.953 11.219 5.004 1 93.25 49 ARG B CA 1
ATOM 2356 C C . ARG B 1 49 ? 17.094 12.578 5.68 1 93.25 49 ARG B C 1
ATOM 2358 O O . ARG B 1 49 ? 16.531 12.805 6.75 1 93.25 49 ARG B O 1
ATOM 2365 N N . PRO B 1 50 ? 17.719 13.453 4.988 1 94.44 50 PRO B N 1
ATOM 2366 C CA . PRO B 1 50 ? 18.062 14.734 5.625 1 94.44 50 PRO B CA 1
ATOM 2367 C C . PRO B 1 50 ? 16.984 15.789 5.438 1 94.44 50 PRO B C 1
ATOM 2369 O O . PRO B 1 50 ? 17.281 16.922 5.043 1 94.44 50 PRO B O 1
ATOM 2372 N N . PHE B 1 51 ? 15.82 15.469 5.902 1 97.44 51 PHE B N 1
ATOM 2373 C CA . PHE B 1 51 ? 14.75 16.438 5.758 1 97.44 51 PHE B CA 1
ATOM 2374 C C . PHE B 1 51 ? 15.016 17.672 6.617 1 97.44 51 PHE B C 1
ATOM 2376 O O . PHE B 1 51 ? 15.438 17.547 7.77 1 97.44 51 PHE B O 1
ATOM 2383 N N . ARG B 1 52 ? 14.734 18.828 6.004 1 97.94 52 ARG B N 1
ATOM 2384 C CA . ARG B 1 52 ? 14.938 20.094 6.699 1 97.94 52 ARG B CA 1
ATOM 2385 C C . ARG B 1 52 ? 13.602 20.797 6.949 1 97.94 52 ARG B C 1
ATOM 2387 O O . ARG B 1 52 ? 13.516 21.688 7.805 1 97.94 52 ARG B O 1
ATOM 2394 N N . THR B 1 53 ? 12.633 20.469 6.195 1 98.69 53 THR B N 1
ATOM 2395 C CA . THR B 1 53 ? 11.273 20.953 6.387 1 98.69 53 THR B CA 1
ATOM 2396 C C . THR B 1 53 ? 10.266 19.812 6.305 1 98.69 53 THR B C 1
ATOM 2398 O O . THR B 1 53 ? 10.383 18.938 5.453 1 98.69 53 THR B O 1
ATOM 2401 N N . VAL B 1 54 ? 9.305 19.812 7.191 1 98.81 54 VAL B N 1
ATOM 2402 C CA . VAL B 1 54 ? 8.148 18.922 7.137 1 98.81 54 VAL B CA 1
ATOM 2403 C C . VAL B 1 54 ? 6.863 19.75 7.137 1 98.81 54 VAL B C 1
ATOM 2405 O O . VAL B 1 54 ? 6.695 20.641 7.969 1 98.81 54 VAL B O 1
ATOM 2408 N N . LEU B 1 55 ? 6.043 19.562 6.141 1 98.94 55 LEU B N 1
ATOM 2409 C CA . LEU B 1 55 ? 4.688 20.094 6.176 1 98.94 55 LEU B CA 1
ATOM 2410 C C . LEU B 1 55 ? 3.715 19.062 6.754 1 98.94 55 LEU B C 1
ATOM 2412 O O . LEU B 1 55 ? 3.518 18 6.176 1 98.94 55 LEU B O 1
ATOM 2416 N N . ASP B 1 56 ? 3.162 19.375 7.91 1 98.88 56 ASP B N 1
ATOM 2417 C CA . ASP B 1 56 ? 2.162 18.562 8.609 1 98.88 56 ASP B CA 1
ATOM 2418 C C . ASP B 1 56 ? 0.755 19.109 8.367 1 98.88 56 ASP B C 1
ATOM 2420 O O . ASP B 1 56 ? 0.283 19.984 9.109 1 98.88 56 ASP B O 1
ATOM 2424 N N . ILE B 1 57 ? 0.108 18.578 7.328 1 98.94 57 ILE B N 1
ATOM 2425 C CA . ILE B 1 57 ? -1.177 19.094 6.871 1 98.94 57 ILE B CA 1
ATOM 2426 C C . ILE B 1 57 ? -2.311 18.281 7.477 1 98.94 57 ILE B C 1
ATOM 2428 O O . ILE B 1 57 ? -2.459 17.094 7.164 1 98.94 57 ILE B O 1
ATOM 2432 N N . GLY B 1 58 ? -3.137 18.875 8.203 1 98.56 58 GLY B N 1
ATOM 2433 C CA . GLY B 1 58 ? -4.094 18.188 9.062 1 98.56 58 GLY B CA 1
ATOM 2434 C C . GLY B 1 58 ? -3.514 17.797 10.406 1 98.56 58 GLY B C 1
ATOM 2435 O O . GLY B 1 58 ? -3.598 16.641 10.812 1 98.56 58 GLY B O 1
ATOM 2436 N N . ALA B 1 59 ? -3.084 18.766 11.172 1 98.56 59 ALA B N 1
ATOM 2437 C CA . ALA B 1 59 ? -2.256 18.531 12.352 1 98.56 59 ALA B CA 1
ATOM 2438 C C . ALA B 1 59 ? -3.117 18.234 13.578 1 98.56 59 ALA B C 1
ATOM 2440 O O . ALA B 1 59 ? -2.621 17.734 14.586 1 98.56 59 ALA B O 1
ATOM 2441 N N . CYS B 1 60 ? -4.32 18.594 13.547 1 97.62 60 CYS B N 1
ATOM 2442 C CA . CYS B 1 60 ? -5.227 18.438 14.68 1 97.62 60 CYS B CA 1
ATOM 2443 C C . CYS B 1 60 ? -4.641 19.062 15.938 1 97.62 60 CYS B C 1
ATOM 2445 O O . CYS B 1 60 ? -4.293 20.25 15.945 1 97.62 60 CYS B O 1
ATOM 2447 N N . ARG B 1 61 ? -4.453 18.297 16.922 1 97.5 61 ARG B N 1
ATOM 2448 C CA . ARG B 1 61 ? -3.961 18.828 18.188 1 97.5 61 ARG B CA 1
ATOM 2449 C C . ARG B 1 61 ? -2.438 18.797 18.234 1 97.5 61 ARG B C 1
ATOM 2451 O O . ARG B 1 61 ? -1.836 19.203 19.234 1 97.5 61 ARG B O 1
ATOM 2458 N N . GLY B 1 62 ? -1.777 18.312 17.266 1 97.88 62 GLY B N 1
ATOM 2459 C CA . GLY B 1 62 ? -0.329 18.391 17.172 1 97.88 62 GLY B CA 1
ATOM 2460 C C . GLY B 1 62 ? 0.376 17.188 17.75 1 97.88 62 GLY B C 1
ATOM 2461 O O . GLY B 1 62 ? 1.605 17.156 17.844 1 97.88 62 GLY B O 1
ATOM 2462 N N . GLY B 1 63 ? -0.378 16.172 18.172 1 95.5 63 GLY B N 1
ATOM 2463 C CA . GLY B 1 63 ? 0.222 14.984 18.75 1 95.5 63 GLY B CA 1
ATOM 2464 C C . GLY B 1 63 ? 1.202 14.297 17.828 1 95.5 63 GLY B C 1
ATOM 2465 O O . GLY B 1 63 ? 2.295 13.906 18.25 1 95.5 63 GLY B O 1
ATOM 2466 N N . TYR B 1 64 ? 0.836 14.117 16.625 1 94.75 64 TYR B N 1
ATOM 2467 C CA . TYR B 1 64 ? 1.69 13.469 15.641 1 94.75 64 TYR B CA 1
ATOM 2468 C C . TYR B 1 64 ? 2.957 14.281 15.398 1 94.75 64 TYR B C 1
ATOM 2470 O O . TYR B 1 64 ? 4.055 13.719 15.312 1 94.75 64 TYR B O 1
ATOM 2478 N N . ALA B 1 65 ? 2.838 15.562 15.242 1 97.31 65 ALA B N 1
ATOM 2479 C CA . ALA B 1 65 ? 3.992 16.438 15.055 1 97.31 65 ALA B CA 1
ATOM 2480 C C . ALA B 1 65 ? 4.969 16.312 16.219 1 97.31 65 ALA B C 1
ATOM 2482 O O . ALA B 1 65 ? 6.176 16.172 16.016 1 97.31 65 ALA B O 1
ATOM 2483 N N . GLU B 1 66 ? 4.434 16.297 17.391 1 96.25 66 GLU B N 1
ATOM 2484 C CA . GLU B 1 66 ? 5.238 16.328 18.609 1 96.25 66 GLU B CA 1
ATOM 2485 C C . GLU B 1 66 ? 5.938 14.984 18.828 1 96.25 66 GLU B C 1
ATOM 2487 O O . GLU B 1 66 ? 7.105 14.945 19.219 1 96.25 66 GLU B O 1
ATOM 2492 N N . THR B 1 67 ? 5.246 13.914 18.578 1 93 67 THR B N 1
ATOM 2493 C CA . THR B 1 67 ? 5.746 12.625 19.031 1 93 67 THR B CA 1
ATOM 2494 C C . THR B 1 67 ? 6.406 11.867 17.875 1 93 67 THR B C 1
ATOM 2496 O O . THR B 1 67 ? 7.391 11.156 18.078 1 93 67 THR B O 1
ATOM 2499 N N . ILE B 1 68 ? 5.953 12.047 16.703 1 92.38 68 ILE B N 1
ATOM 2500 C CA . ILE B 1 68 ? 6.434 11.219 15.602 1 92.38 68 ILE B CA 1
ATOM 2501 C C . ILE B 1 68 ? 7.332 12.047 14.688 1 92.38 68 ILE B C 1
ATOM 2503 O O . ILE B 1 68 ? 8.508 11.727 14.5 1 92.38 68 ILE B O 1
ATOM 2507 N N . LEU B 1 69 ? 6.859 13.148 14.164 1 95.44 69 LEU B N 1
ATOM 2508 C CA . LEU B 1 69 ? 7.621 13.914 13.188 1 95.44 69 LEU B CA 1
ATOM 2509 C C . LEU B 1 69 ? 8.867 14.523 13.82 1 95.44 69 LEU B C 1
ATOM 2511 O O . LEU B 1 69 ? 9.969 14.422 13.273 1 95.44 69 LEU B O 1
ATOM 2515 N N . ARG B 1 70 ? 8.695 15.102 14.961 1 95 70 ARG B N 1
ATOM 2516 C CA . ARG B 1 70 ? 9.82 15.727 15.648 1 95 70 ARG B CA 1
ATOM 2517 C C . ARG B 1 70 ? 10.891 14.703 16 1 95 70 ARG B C 1
ATOM 2519 O O . ARG B 1 70 ? 12.086 14.984 15.906 1 95 70 ARG B O 1
ATOM 2526 N N . THR B 1 71 ? 10.477 13.547 16.406 1 92.44 71 THR B N 1
ATOM 2527 C CA . THR B 1 71 ? 11.406 12.5 16.812 1 92.44 71 THR B CA 1
ATOM 2528 C C . THR B 1 71 ? 12.125 11.914 15.594 1 92.44 71 THR B C 1
ATOM 2530 O O . THR B 1 71 ? 13.336 11.695 15.641 1 92.44 71 THR B O 1
ATOM 2533 N N . ASN B 1 72 ? 11.453 11.703 14.539 1 93.38 72 ASN B N 1
ATOM 2534 C CA . ASN B 1 72 ? 12.031 11.055 13.367 1 93.38 72 ASN B CA 1
ATOM 2535 C C . ASN B 1 72 ? 12.859 12.031 12.539 1 93.38 72 ASN B C 1
ATOM 2537 O O . ASN B 1 72 ? 13.75 11.625 11.789 1 93.38 72 ASN B O 1
ATOM 2541 N N . PHE B 1 73 ? 12.547 13.312 12.641 1 96.62 73 PHE B N 1
ATOM 2542 C CA . PHE B 1 73 ? 13.234 14.32 11.852 1 96.62 73 PHE B CA 1
ATOM 2543 C C . PHE B 1 73 ? 13.797 15.422 12.742 1 96.62 73 PHE B C 1
ATOM 2545 O O . PHE B 1 73 ? 13.359 16.578 12.664 1 96.62 73 PHE B O 1
ATOM 2552 N N . PRO B 1 74 ? 14.82 15.188 13.438 1 94 74 PRO B N 1
ATOM 2553 C CA . PRO B 1 74 ? 15.32 16.109 14.453 1 94 74 PRO B CA 1
ATOM 2554 C C . PRO B 1 74 ? 15.906 17.391 13.852 1 94 74 PRO B C 1
ATOM 2556 O O . PRO B 1 74 ? 15.992 18.406 14.539 1 94 74 PRO B O 1
ATOM 2559 N N . GLY B 1 75 ? 16.25 17.391 12.633 1 94 75 GLY B N 1
ATOM 2560 C CA . GLY B 1 75 ? 16.844 18.562 12.016 1 94 75 GLY B CA 1
ATOM 2561 C C . GLY B 1 75 ? 15.852 19.391 11.219 1 94 75 GLY B C 1
ATOM 2562 O O . GLY B 1 75 ? 16.203 20.406 10.633 1 94 75 GLY B O 1
ATOM 2563 N N . ALA B 1 76 ? 14.609 19.031 11.281 1 97.56 76 ALA B N 1
ATOM 2564 C CA . ALA B 1 76 ? 13.633 19.672 10.398 1 97.56 76 ALA B CA 1
ATOM 2565 C C . ALA B 1 76 ? 12.781 20.672 11.172 1 97.56 76 ALA B C 1
ATOM 2567 O O . ALA B 1 76 ? 12.445 20.453 12.336 1 97.56 76 ALA B O 1
ATOM 2568 N N . SER B 1 77 ? 12.453 21.766 10.516 1 98.25 77 SER B N 1
ATOM 2569 C CA . SER B 1 77 ? 11.328 22.594 10.945 1 98.25 77 SER B CA 1
ATOM 2570 C C . SER B 1 77 ? 10 21.984 10.484 1 98.25 77 SER B C 1
ATOM 2572 O O . SER B 1 77 ? 9.898 21.5 9.359 1 98.25 77 SER B O 1
ATOM 2574 N N . ILE B 1 78 ? 9.039 22.047 11.375 1 98.81 78 ILE B N 1
ATOM 2575 C CA . ILE B 1 78 ? 7.742 21.438 11.078 1 98.81 78 ILE B CA 1
ATOM 2576 C C . ILE B 1 78 ? 6.672 22.531 11.031 1 98.81 78 ILE B C 1
ATOM 2578 O O . ILE B 1 78 ? 6.43 23.219 12.023 1 98.81 78 ILE B O 1
ATOM 2582 N N . HIS B 1 79 ? 6.062 22.766 9.844 1 98.94 79 HIS B N 1
ATOM 2583 C CA . HIS B 1 79 ? 4.867 23.578 9.727 1 98.94 79 HIS B CA 1
ATOM 2584 C C . HIS B 1 79 ? 3.602 22.75 9.867 1 98.94 79 HIS B C 1
ATOM 2586 O O . HIS B 1 79 ? 3.328 21.891 9.023 1 98.94 79 HIS B O 1
ATOM 2592 N N . SER B 1 80 ? 2.836 23.016 10.898 1 98.94 80 SER B N 1
ATOM 2593 C CA . SER B 1 80 ? 1.606 22.281 11.172 1 98.94 80 SER B CA 1
ATOM 2594 C C . SER B 1 80 ? 0.375 23.125 10.852 1 98.94 80 SER B C 1
ATOM 2596 O O . SER B 1 80 ? 0.174 24.188 11.445 1 98.94 80 SER B O 1
ATOM 2598 N N . PHE B 1 81 ? -0.439 22.594 9.938 1 98.94 81 PHE B N 1
ATOM 2599 C CA . PHE B 1 81 ? -1.627 23.312 9.492 1 98.94 81 PHE B CA 1
ATOM 2600 C C . PHE B 1 81 ? -2.891 22.672 10.047 1 98.94 81 PHE B C 1
ATOM 2602 O O . PHE B 1 81 ? -3.117 21.469 9.859 1 98.94 81 PHE B O 1
ATOM 2609 N N . GLU B 1 82 ? -3.736 23.453 10.719 1 98.81 82 GLU B N 1
ATOM 2610 C CA . GLU B 1 82 ? -4.984 22.969 11.32 1 98.81 82 GLU B CA 1
ATOM 2611 C C . GLU B 1 82 ? -6.047 24.062 11.312 1 98.81 82 GLU B C 1
ATOM 2613 O O . GLU B 1 82 ? -5.879 25.109 11.945 1 98.81 82 GLU B O 1
ATOM 2618 N N . PRO B 1 83 ? -7.168 23.812 10.664 1 98.69 83 PRO B N 1
ATOM 2619 C CA . PRO B 1 83 ? -8.18 24.859 10.562 1 98.69 83 PRO B CA 1
ATOM 2620 C C . PRO B 1 83 ? -9.109 24.906 11.773 1 98.69 83 PRO B C 1
ATOM 2622 O O . PRO B 1 83 ? -9.734 25.938 12.039 1 98.69 83 PRO B O 1
ATOM 2625 N N . SER B 1 84 ? -9.266 23.875 12.531 1 98.25 84 SER B N 1
ATOM 2626 C CA . SER B 1 84 ? -10.242 23.781 13.609 1 98.25 84 SER B CA 1
ATOM 2627 C C . SER B 1 84 ? -9.93 24.766 14.727 1 98.25 84 SER B C 1
ATOM 2629 O O . SER B 1 84 ? -8.859 24.688 15.336 1 98.25 84 SER B O 1
ATOM 2631 N N . PRO B 1 85 ? -10.867 25.641 15.039 1 97.75 85 PRO B N 1
ATOM 2632 C CA . PRO B 1 85 ? -10.641 26.516 16.188 1 97.75 85 PRO B CA 1
ATOM 2633 C C . PRO B 1 85 ? -10.656 25.781 17.516 1 97.75 85 PRO B C 1
ATOM 2635 O O . PRO B 1 85 ? -10.234 26.328 18.547 1 97.75 85 PRO B O 1
ATOM 2638 N N . ILE B 1 86 ? -11.125 24.578 17.5 1 97.44 86 ILE B N 1
ATOM 2639 C CA . ILE B 1 86 ? -11.188 23.766 18.719 1 97.44 86 ILE B CA 1
ATOM 2640 C C . ILE B 1 86 ? -9.852 23.062 18.922 1 97.44 86 ILE B C 1
ATOM 2642 O O . ILE B 1 86 ? -9.328 23.031 20.047 1 97.44 86 ILE B O 1
ATOM 2646 N N . ALA B 1 87 ? -9.289 22.516 17.922 1 97.44 87 ALA B N 1
ATOM 2647 C CA . ALA B 1 87 ? -8.031 21.766 18 1 97.44 87 ALA B CA 1
ATOM 2648 C C . ALA B 1 87 ? -6.84 22.719 18.062 1 97.44 87 ALA B C 1
ATOM 2650 O O . ALA B 1 87 ? -5.832 22.422 18.719 1 97.44 87 ALA B O 1
ATOM 2651 N N . PHE B 1 88 ? -6.934 23.891 17.453 1 98.25 88 PHE B N 1
ATOM 2652 C CA . PHE B 1 88 ? -5.797 24.766 17.203 1 98.25 88 PHE B CA 1
ATOM 2653 C C . PHE B 1 88 ? -5.176 25.25 18.5 1 98.25 88 PHE B C 1
ATOM 2655 O O . PHE B 1 88 ? -3.949 25.312 18.625 1 98.25 88 PHE B O 1
ATOM 2662 N N . PRO B 1 89 ? -5.922 25.609 19.531 1 98.5 89 PRO B N 1
ATOM 2663 C CA . PRO B 1 89 ? -5.285 26.047 20.781 1 98.5 89 PRO B CA 1
ATOM 2664 C C . PRO B 1 89 ? -4.359 25 21.375 1 98.5 89 PRO B C 1
ATOM 2666 O O . PRO B 1 89 ? -3.316 25.328 21.938 1 98.5 89 PRO B O 1
ATOM 2669 N N . VAL B 1 90 ? -4.758 23.734 21.25 1 98.12 90 VAL B N 1
ATOM 2670 C CA . VAL B 1 90 ? -3.902 22.656 21.75 1 98.12 90 VAL B CA 1
ATOM 2671 C C . VAL B 1 90 ? -2.654 22.562 20.875 1 98.12 90 VAL B C 1
ATOM 2673 O O . VAL B 1 90 ? -1.543 22.391 21.391 1 98.12 90 VAL B O 1
ATOM 2676 N N . LEU B 1 91 ? -2.807 22.672 19.578 1 98.56 91 LEU B N 1
ATOM 2677 C CA . LEU B 1 91 ? -1.68 22.672 18.641 1 98.56 91 LEU B CA 1
ATOM 2678 C C . LEU B 1 91 ? -0.712 23.797 18.969 1 98.56 91 LEU B C 1
ATOM 2680 O O . LEU B 1 91 ? 0.506 23.609 18.922 1 98.56 91 LEU B O 1
ATOM 2684 N N . GLU B 1 92 ? -1.252 24.953 19.266 1 98.44 92 GLU B N 1
ATOM 2685 C CA . GLU B 1 92 ? -0.43 26.109 19.609 1 98.44 92 GLU B CA 1
ATOM 2686 C C . GLU B 1 92 ? 0.418 25.844 20.844 1 98.44 92 GLU B C 1
ATOM 2688 O O . GLU B 1 92 ? 1.574 26.266 20.906 1 98.44 92 GLU B O 1
ATOM 2693 N N . GLN B 1 93 ? -0.157 25.188 21.797 1 98.44 93 GLN B N 1
ATOM 2694 C CA . GLN B 1 93 ? 0.592 24.828 23 1 98.44 93 GLN B CA 1
ATOM 2695 C C . GLN B 1 93 ? 1.724 23.859 22.672 1 98.44 93 GLN B C 1
ATOM 2697 O O . GLN B 1 93 ? 2.828 23.984 23.203 1 98.44 93 GLN B O 1
ATOM 2702 N N . VAL B 1 94 ? 1.407 22.906 21.844 1 98 94 VAL B N 1
ATOM 2703 C CA . VAL B 1 94 ? 2.42 21.953 21.391 1 98 94 VAL B CA 1
ATOM 2704 C C . VAL B 1 94 ? 3.555 22.703 20.688 1 98 94 VAL B C 1
ATOM 2706 O O . VAL B 1 94 ? 4.73 22.438 20.953 1 98 94 VAL B O 1
ATOM 2709 N N . ALA B 1 95 ? 3.205 23.641 19.859 1 98.38 95 ALA B N 1
ATOM 2710 C CA . ALA B 1 95 ? 4.195 24.422 19.125 1 98.38 95 ALA B CA 1
ATOM 2711 C C . ALA B 1 95 ? 5.055 25.25 20.094 1 98.38 95 ALA B C 1
ATOM 2713 O O . ALA B 1 95 ? 6.273 25.328 19.938 1 98.38 95 ALA B O 1
ATOM 2714 N N . ALA B 1 96 ? 4.43 25.812 21.078 1 97.56 96 ALA B N 1
ATOM 2715 C CA . ALA B 1 96 ? 5.117 26.688 22.031 1 97.56 96 ALA B CA 1
ATOM 2716 C C . ALA B 1 96 ? 6.184 25.922 22.812 1 97.56 96 ALA B C 1
ATOM 2718 O O . ALA B 1 96 ? 7.203 26.484 23.203 1 97.56 96 ALA B O 1
ATOM 2719 N N . ARG B 1 97 ? 5.996 24.656 22.938 1 95.56 97 ARG B N 1
ATOM 2720 C CA . ARG B 1 97 ? 6.93 23.859 23.734 1 95.56 97 ARG B CA 1
ATOM 2721 C C . ARG B 1 97 ? 7.965 23.172 22.844 1 95.56 97 ARG B C 1
ATOM 2723 O O . ARG B 1 97 ? 8.789 22.391 23.312 1 95.56 97 ARG B O 1
ATOM 2730 N N . SER B 1 98 ? 8 23.484 21.625 1 96.44 98 SER B N 1
ATOM 2731 C CA . SER B 1 98 ? 8.859 22.781 20.688 1 96.44 98 SER B CA 1
ATOM 2732 C C . SER B 1 98 ? 10.164 23.547 20.438 1 96.44 98 SER B C 1
ATOM 2734 O O . SER B 1 98 ? 10.961 23.156 19.594 1 96.44 98 SER B O 1
ATOM 2736 N N . ALA B 1 99 ? 10.406 24.641 21.156 1 94.5 99 ALA B N 1
ATOM 2737 C CA . ALA B 1 99 ? 11.594 25.484 20.984 1 94.5 99 ALA B CA 1
ATOM 2738 C C . ALA B 1 99 ? 11.719 25.984 19.547 1 94.5 99 ALA B C 1
ATOM 2740 O O . ALA B 1 99 ? 12.805 25.953 18.969 1 94.5 99 ALA B O 1
ATOM 2741 N N . GLY B 1 100 ? 10.555 26.281 18.906 1 94.69 100 GLY B N 1
ATOM 2742 C CA . GLY B 1 100 ? 10.539 26.891 17.594 1 94.69 100 GLY B CA 1
ATOM 2743 C C . GLY B 1 100 ? 10.562 25.891 16.469 1 94.69 100 GLY B C 1
ATOM 2744 O O . GLY B 1 100 ? 10.469 26.266 15.297 1 94.69 100 GLY B O 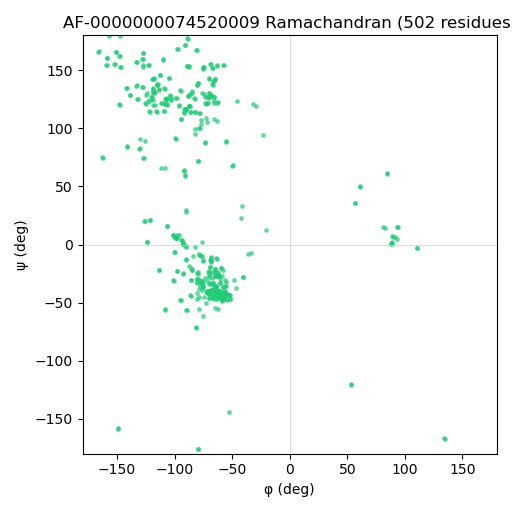1
ATOM 2745 N N . ARG B 1 101 ? 10.586 24.625 16.734 1 96.94 101 ARG B N 1
ATOM 2746 C CA . ARG B 1 101 ? 10.703 23.594 15.703 1 96.94 101 ARG B CA 1
ATOM 2747 C C . ARG B 1 101 ? 9.352 23.328 15.039 1 96.94 101 ARG B C 1
ATOM 2749 O O . ARG B 1 101 ? 9.297 22.906 13.883 1 96.94 101 ARG B O 1
ATOM 2756 N N . ILE B 1 102 ? 8.352 23.531 15.789 1 98.62 102 ILE B N 1
ATOM 2757 C CA . ILE B 1 102 ? 7 23.406 15.25 1 98.62 102 ILE B CA 1
ATOM 2758 C C . ILE B 1 102 ? 6.359 24.781 15.133 1 98.62 102 ILE B C 1
ATOM 2760 O O . ILE B 1 102 ? 6.355 25.562 16.094 1 98.62 102 ILE B O 1
ATOM 2764 N N . VAL B 1 103 ? 5.902 25.125 13.961 1 98.75 103 VAL B N 1
ATOM 2765 C CA . VAL B 1 103 ? 5.168 26.359 13.711 1 98.75 103 VAL B CA 1
ATOM 2766 C C . VAL B 1 103 ? 3.715 26.047 13.375 1 98.75 103 VAL B C 1
ATOM 2768 O O . VAL B 1 103 ? 3.436 25.312 12.422 1 98.75 103 VAL B O 1
ATOM 2771 N N . ALA B 1 104 ? 2.805 26.609 14.172 1 98.81 104 ALA B N 1
ATOM 2772 C CA . ALA B 1 104 ? 1.382 26.312 14.016 1 98.81 104 ALA B CA 1
ATOM 2773 C C . ALA B 1 104 ? 0.698 27.359 13.141 1 98.81 104 ALA B C 1
ATOM 2775 O O . ALA B 1 104 ? 0.951 28.562 13.289 1 98.81 104 ALA B O 1
ATOM 2776 N N . HIS B 1 105 ? -0.083 26.891 12.18 1 98.88 105 HIS B N 1
ATOM 2777 C CA . HIS B 1 105 ? -0.877 27.734 11.305 1 98.88 105 HIS B CA 1
ATOM 2778 C C . HIS B 1 105 ? -2.365 27.438 11.445 1 98.88 105 HIS B C 1
ATOM 2780 O O . HIS B 1 105 ? -2.797 26.312 11.219 1 98.88 105 HIS B O 1
ATOM 2786 N N . ASN B 1 106 ? -3.219 28.453 11.75 1 98.75 106 ASN B N 1
ATOM 2787 C CA . ASN B 1 106 ? -4.641 28.234 11.992 1 98.75 106 ASN B CA 1
ATOM 2788 C C . ASN B 1 106 ? -5.457 28.391 10.719 1 98.75 106 ASN B C 1
ATOM 2790 O O . ASN B 1 106 ? -6.383 29.219 10.664 1 98.75 106 ASN B O 1
ATOM 2794 N N . PHE B 1 107 ? -5.262 27.625 9.789 1 98.88 107 PHE B N 1
ATOM 2795 C CA . PHE B 1 107 ? -6.027 27.438 8.555 1 98.88 107 PHE B CA 1
ATOM 2796 C C . PHE B 1 107 ? -5.742 26.062 7.945 1 98.88 107 PHE B C 1
ATOM 2798 O O . PHE B 1 107 ? -4.754 25.422 8.289 1 98.88 107 PHE B O 1
ATOM 2805 N N . GLY B 1 108 ? -6.695 25.562 7.176 1 98.88 108 GLY B N 1
ATOM 2806 C CA . GLY B 1 108 ? -6.484 24.359 6.398 1 98.88 108 GLY B CA 1
ATOM 2807 C C . GLY B 1 108 ? -5.953 24.625 5.004 1 98.88 108 GLY B C 1
ATOM 2808 O O . GLY B 1 108 ? -5.82 25.781 4.602 1 98.88 108 GLY B O 1
ATOM 2809 N N . LEU B 1 109 ? -5.594 23.594 4.359 1 98.94 109 LEU B N 1
ATOM 2810 C CA . LEU B 1 109 ? -5.121 23.719 2.982 1 98.94 109 LEU B CA 1
ATOM 2811 C C . LEU B 1 109 ? -6.066 23.016 2.018 1 98.94 109 LEU B C 1
ATOM 2813 O O . LEU B 1 109 ? -6.594 21.953 2.328 1 98.94 109 LEU B O 1
ATOM 2817 N N . GLY B 1 110 ? -6.352 23.594 0.897 1 98.81 110 GLY B N 1
ATOM 2818 C CA . GLY B 1 110 ? -7.207 23.078 -0.162 1 98.81 110 GLY B CA 1
ATOM 2819 C C . GLY B 1 110 ? -6.793 23.547 -1.543 1 98.81 110 GLY B C 1
ATOM 2820 O O . GLY B 1 110 ? -5.621 23.875 -1.773 1 98.81 110 GLY B O 1
ATOM 2821 N N . GLU B 1 111 ? -7.711 23.516 -2.453 1 98.69 111 GLU B N 1
ATOM 2822 C CA . GLU B 1 111 ? -7.406 23.828 -3.846 1 98.69 111 GLU B CA 1
ATOM 2823 C C . GLU B 1 111 ? -7.254 25.344 -4.051 1 98.69 111 GLU B C 1
ATOM 2825 O O . GLU B 1 111 ? -6.488 25.781 -4.91 1 98.69 111 GLU B O 1
ATOM 2830 N N . ARG B 1 112 ? -7.988 26.094 -3.266 1 98.31 112 ARG B N 1
ATOM 2831 C CA . ARG B 1 112 ? -7.969 27.562 -3.363 1 98.31 112 ARG B CA 1
ATOM 2832 C C . ARG B 1 112 ? -8.273 28.203 -2.014 1 98.31 112 ARG B C 1
ATOM 2834 O O . ARG B 1 112 ? -8.711 27.516 -1.081 1 98.31 112 ARG B O 1
ATOM 2841 N N . THR B 1 113 ? -7.984 29.484 -1.969 1 98.06 113 THR B N 1
ATOM 2842 C CA . THR B 1 113 ? -8.312 30.25 -0.77 1 98.06 113 THR B CA 1
ATOM 2843 C C . THR B 1 113 ? -9.812 30.484 -0.676 1 98.06 113 THR B C 1
ATOM 2845 O O . THR B 1 113 ? -10.422 31.031 -1.601 1 98.06 113 THR B O 1
ATOM 2848 N N . GLU B 1 114 ? -10.375 30 0.426 1 98.62 114 GLU B N 1
ATOM 2849 C CA . GLU B 1 114 ? -11.812 30.125 0.636 1 98.62 114 GLU B CA 1
ATOM 2850 C C . GLU B 1 114 ? -12.188 29.828 2.082 1 98.62 114 GLU B C 1
ATOM 2852 O O . GLU B 1 114 ? -11.344 29.391 2.871 1 98.62 114 GLU B O 1
ATOM 2857 N N . THR B 1 115 ? -13.422 30.188 2.416 1 98.5 115 THR B N 1
ATOM 2858 C CA . THR B 1 115 ? -14.016 29.781 3.688 1 98.5 115 THR B CA 1
ATOM 2859 C C . THR B 1 115 ? -14.938 28.578 3.498 1 98.5 115 THR B C 1
ATOM 2861 O O . THR B 1 115 ? -15.797 28.594 2.617 1 98.5 115 THR B O 1
ATOM 2864 N N . LEU B 1 116 ? -14.68 27.531 4.289 1 98.44 116 LEU B N 1
ATOM 2865 C CA . LEU B 1 116 ? -15.492 26.328 4.188 1 98.44 116 LEU B CA 1
ATOM 2866 C C . LEU B 1 116 ? -16.031 25.922 5.555 1 98.44 116 LEU B C 1
ATOM 2868 O O . LEU B 1 116 ? -15.648 26.5 6.574 1 98.44 116 LEU B O 1
ATOM 2872 N N . LYS B 1 117 ? -16.984 25.062 5.457 1 98 117 LYS B N 1
ATOM 2873 C CA . LYS B 1 117 ? -17.547 24.484 6.676 1 98 117 LYS B CA 1
ATOM 2874 C C . LYS B 1 117 ? -16.828 23.188 7.043 1 98 117 LYS B C 1
ATOM 2876 O O . LYS B 1 117 ? -16.828 22.234 6.266 1 98 117 LYS B O 1
ATOM 2881 N N . LEU B 1 118 ? -16.188 23.188 8.172 1 98.06 118 LEU B N 1
ATOM 2882 C CA . LEU B 1 118 ? -15.602 21.984 8.742 1 98.06 118 LEU B CA 1
ATOM 2883 C C . LEU B 1 118 ? -16.609 21.234 9.602 1 98.06 118 LEU B C 1
ATOM 2885 O O . LEU B 1 118 ? -17.172 21.797 10.547 1 98.06 118 LEU B O 1
ATOM 2889 N N . ARG B 1 119 ? -16.891 20.047 9.234 1 96.88 119 ARG B N 1
ATOM 2890 C CA . ARG B 1 119 ? -17.672 19.188 10.102 1 96.88 119 ARG B CA 1
ATOM 2891 C C . ARG B 1 119 ? -16.828 18.609 11.234 1 96.88 119 ARG B C 1
ATOM 2893 O O . ARG B 1 119 ? -16.141 17.594 11.055 1 96.88 119 ARG B O 1
ATOM 2900 N N . SER B 1 120 ? -16.969 19.203 12.359 1 95.94 120 SER B N 1
ATOM 2901 C CA . SER B 1 120 ? -16.141 18.844 13.508 1 95.94 120 SER B CA 1
ATOM 2902 C C . SER B 1 120 ? -16.766 17.703 14.297 1 95.94 120 SER B C 1
ATOM 2904 O O . SER B 1 120 ? -17.859 17.828 14.836 1 95.94 120 SER B O 1
ATOM 2906 N N . ALA B 1 121 ? -16.047 16.609 14.383 1 91.62 121 ALA B N 1
ATOM 2907 C CA . ALA B 1 121 ? -16.531 15.484 15.164 1 91.62 121 ALA B CA 1
ATOM 2908 C C . ALA B 1 121 ? -16.297 15.711 16.656 1 91.62 121 ALA B C 1
ATOM 2910 O O . ALA B 1 121 ? -15.164 15.641 17.141 1 91.62 121 ALA B O 1
ATOM 2911 N N . ILE B 1 122 ? -17.312 15.844 17.359 1 89.19 122 ILE B N 1
ATOM 2912 C CA . ILE B 1 122 ? -17.266 16.297 18.734 1 89.19 122 ILE B CA 1
ATOM 2913 C C . ILE B 1 122 ? -16.516 15.281 19.594 1 89.19 122 ILE B C 1
ATOM 2915 O O . ILE B 1 122 ? -15.711 15.648 20.453 1 89.19 122 ILE B O 1
ATOM 2919 N N . ASN B 1 123 ? -16.719 14.039 19.328 1 87.19 123 ASN B N 1
ATOM 2920 C CA . ASN B 1 123 ? -16.141 12.984 20.156 1 87.19 123 ASN B CA 1
ATOM 2921 C C . ASN B 1 123 ? -14.898 12.383 19.5 1 87.19 123 ASN B C 1
ATOM 2923 O O . ASN B 1 123 ? -14.391 11.359 19.969 1 87.19 123 ASN B O 1
ATOM 2927 N N . SER B 1 124 ? -14.43 12.969 18.438 1 90 124 SER B N 1
ATOM 2928 C CA . SER B 1 124 ? -13.258 12.5 17.703 1 90 124 SER B CA 1
ATOM 2929 C C . SER B 1 124 ? -12.711 13.586 16.781 1 90 124 SER B C 1
ATOM 2931 O O . SER B 1 124 ? -12.805 13.477 15.562 1 90 124 SER B O 1
ATOM 2933 N N . LEU B 1 125 ? -12.094 14.469 17.328 1 88.44 125 LEU B N 1
ATOM 2934 C CA . LEU B 1 125 ? -11.625 15.641 16.609 1 88.44 125 LEU B CA 1
ATOM 2935 C C . LEU B 1 125 ? -10.75 15.227 15.43 1 88.44 125 LEU B C 1
ATOM 2937 O O . LEU B 1 125 ? -10.82 15.836 14.359 1 88.44 125 LEU B O 1
ATOM 2941 N N . PRO B 1 126 ? -9.945 14.164 15.562 1 90.62 126 PRO B N 1
ATOM 2942 C CA . PRO B 1 126 ? -9.109 13.742 14.438 1 90.62 126 PRO B CA 1
ATOM 2943 C C . PRO B 1 126 ? -9.922 13.289 13.227 1 90.62 126 PRO B C 1
ATOM 2945 O O . PRO B 1 126 ? -9.375 13.156 12.125 1 90.62 126 PRO B O 1
ATOM 2948 N N . SER B 1 127 ? -11.188 13.086 13.414 1 92.69 127 SER B N 1
ATOM 2949 C CA . SER B 1 127 ? -12.039 12.594 12.336 1 92.69 127 SER B CA 1
ATOM 2950 C C . SER B 1 127 ? -12.805 13.734 11.68 1 92.69 127 SER B C 1
ATOM 2952 O O . SER B 1 127 ? -13.664 13.508 10.828 1 92.69 127 SER B O 1
ATOM 2954 N N . SER B 1 128 ? -12.531 14.961 12.07 1 95.38 128 SER B N 1
ATOM 2955 C CA . SER B 1 128 ? -13.188 16.125 11.469 1 95.38 128 SER B CA 1
ATOM 2956 C C . SER B 1 128 ? -12.812 16.266 9.992 1 95.38 128 SER B C 1
ATOM 2958 O O . SER B 1 128 ? -11.672 16 9.609 1 95.38 128 SER B O 1
ATOM 2960 N N . SER B 1 129 ? -13.805 16.688 9.141 1 97.69 129 SER B N 1
ATOM 2961 C CA . SER B 1 129 ? -13.586 16.719 7.703 1 97.69 129 SER B CA 1
ATOM 2962 C C . SER B 1 129 ? -14.352 17.859 7.047 1 97.69 129 SER B C 1
ATOM 2964 O O . SER B 1 129 ? -15.383 18.297 7.562 1 97.69 129 SER B O 1
ATOM 2966 N N . LEU B 1 130 ? -13.836 18.312 5.965 1 98.12 130 LEU B N 1
ATOM 2967 C CA . LEU B 1 130 ? -14.516 19.297 5.133 1 98.12 130 LEU B CA 1
ATOM 2968 C C . LEU B 1 130 ? -15.586 18.625 4.27 1 98.12 130 LEU B C 1
ATOM 2970 O O . LEU B 1 130 ? -16.375 19.312 3.611 1 98.12 130 LEU B O 1
ATOM 2974 N N . LEU B 1 131 ? -15.625 17.328 4.277 1 97.88 131 LEU B N 1
ATOM 2975 C CA . LEU B 1 131 ? -16.609 16.547 3.527 1 97.88 131 LEU B CA 1
ATOM 2976 C C . LEU B 1 131 ? -17.594 15.867 4.465 1 97.88 131 LEU B C 1
ATOM 2978 O O . LEU B 1 131 ? -17.312 15.688 5.648 1 97.88 131 LEU B O 1
ATOM 2982 N N . LEU B 1 132 ? -18.703 15.5 3.932 1 95.88 132 LEU B N 1
ATOM 2983 C CA . LEU B 1 132 ? -19.719 14.797 4.703 1 95.88 132 LEU B CA 1
ATOM 2984 C C . LEU B 1 132 ? -19.328 13.344 4.914 1 95.88 132 LEU B C 1
ATOM 2986 O O . LEU B 1 132 ? -18.969 12.648 3.965 1 95.88 132 LEU B O 1
ATOM 2990 N N . ALA B 1 133 ? -19.422 12.945 6.215 1 95.31 133 ALA B N 1
ATOM 2991 C CA . ALA B 1 133 ? -19.203 11.531 6.496 1 95.31 133 ALA B CA 1
ATOM 2992 C C . ALA B 1 133 ? -20.312 10.672 5.895 1 95.31 133 ALA B C 1
ATOM 2994 O O . ALA B 1 133 ? -21.484 11.047 5.934 1 95.31 133 ALA B O 1
ATOM 2995 N N . THR B 1 134 ? -19.922 9.531 5.355 1 96.12 134 THR B N 1
ATOM 2996 C CA . THR B 1 134 ? -20.906 8.617 4.785 1 96.12 134 THR B CA 1
ATOM 2997 C C . THR B 1 134 ? -21.438 7.656 5.848 1 96.12 134 THR B C 1
ATOM 2999 O O . THR B 1 134 ? -20.969 7.664 6.988 1 96.12 134 THR B O 1
ATOM 3002 N N . GLU B 1 135 ? -22.391 6.824 5.406 1 93.69 135 GLU B N 1
ATOM 3003 C CA . GLU B 1 135 ? -22.891 5.773 6.289 1 93.69 135 GLU B CA 1
ATOM 3004 C C . GLU B 1 135 ? -21.797 4.773 6.633 1 93.69 135 GLU B C 1
ATOM 3006 O O . GLU B 1 135 ? -21.734 4.27 7.754 1 93.69 135 GLU B O 1
ATOM 3011 N N . THR B 1 136 ? -20.953 4.543 5.652 1 92.5 136 THR B N 1
ATOM 3012 C CA . THR B 1 136 ? -19.828 3.639 5.871 1 92.5 136 THR B CA 1
ATOM 3013 C C . THR B 1 136 ? -18.938 4.145 7.004 1 92.5 136 THR B C 1
ATOM 3015 O O . THR B 1 136 ? -18.516 3.369 7.859 1 92.5 136 THR B O 1
ATOM 3018 N N . ASN B 1 137 ? -18.703 5.367 7.004 1 91.81 137 ASN B N 1
ATOM 3019 C CA . ASN B 1 137 ? -17.906 5.984 8.047 1 91.81 137 ASN B CA 1
ATOM 3020 C C . ASN B 1 137 ? -18.562 5.863 9.414 1 91.81 137 ASN B C 1
ATOM 3022 O O . ASN B 1 137 ? -17.938 5.449 10.391 1 91.81 137 ASN B O 1
ATOM 3026 N N . THR B 1 138 ? -19.844 6.18 9.461 1 89.19 138 THR B N 1
ATOM 3027 C CA . THR B 1 138 ? -20.562 6.195 10.727 1 89.19 138 THR B CA 1
ATOM 3028 C C . THR B 1 138 ? -20.672 4.789 11.305 1 89.19 138 THR B C 1
ATOM 3030 O O . THR B 1 138 ? -20.656 4.613 12.531 1 89.19 138 THR B O 1
ATOM 3033 N N . LEU B 1 139 ? -20.766 3.848 10.438 1 87.69 139 LEU B N 1
ATOM 3034 C CA . LEU B 1 139 ? -20.828 2.463 10.891 1 87.69 139 LEU B CA 1
ATOM 3035 C C . LEU B 1 139 ? -19.469 2.004 11.422 1 87.69 139 LEU B C 1
ATOM 3037 O O . LEU B 1 139 ? -19.406 1.313 12.438 1 87.69 139 LEU B O 1
ATOM 3041 N N . ALA B 1 140 ? -18.453 2.41 10.75 1 86.25 140 ALA B N 1
ATOM 3042 C CA . ALA B 1 140 ? -17.109 2.008 11.148 1 86.25 140 ALA B CA 1
ATOM 3043 C C . ALA B 1 140 ? -16.641 2.773 12.383 1 86.25 140 ALA B C 1
ATOM 3045 O O . ALA B 1 140 ? -15.898 2.236 13.211 1 86.25 140 ALA 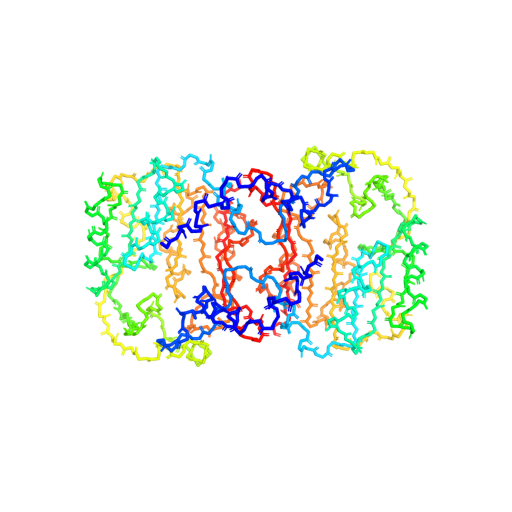B O 1
ATOM 3046 N N . PHE B 1 141 ? -17.062 4.016 12.391 1 87.62 141 PHE B N 1
ATOM 3047 C CA . PHE B 1 141 ? -16.641 4.91 13.469 1 87.62 141 PHE B CA 1
ATOM 3048 C C . PHE B 1 141 ? -17.844 5.629 14.07 1 87.62 141 PHE B C 1
ATOM 3050 O O . PHE B 1 141 ? -18 6.84 13.906 1 87.62 141 PHE B O 1
ATOM 3057 N N . PRO B 1 142 ? -18.5 4.965 14.961 1 85.12 142 PRO B N 1
ATOM 3058 C CA . PRO B 1 142 ? -19.734 5.539 15.5 1 85.12 142 PRO B CA 1
ATOM 3059 C C . PRO B 1 142 ? -19.484 6.824 16.297 1 85.12 142 PRO B C 1
ATOM 3061 O O . PRO B 1 142 ? -20.359 7.691 16.344 1 85.12 142 PRO B O 1
ATOM 3064 N N . GLN B 1 143 ? -18.359 6.973 16.844 1 83.62 143 GLN B N 1
ATOM 3065 C CA . GLN B 1 143 ? -18.031 8.141 17.656 1 83.62 143 GLN B CA 1
ATOM 3066 C C . GLN B 1 143 ? -17.953 9.398 16.781 1 83.62 143 GLN B C 1
ATOM 3068 O O . GLN B 1 143 ? -17.906 10.516 17.312 1 83.62 143 GLN B O 1
ATOM 3073 N N . THR B 1 144 ? -17.953 9.242 15.508 1 86.88 144 THR B N 1
ATOM 3074 C CA . THR B 1 144 ? -17.797 10.383 14.617 1 86.88 144 THR B CA 1
ATOM 3075 C C . THR B 1 144 ? -19.156 10.938 14.211 1 86.88 144 THR B C 1
ATOM 3077 O O . THR B 1 144 ? -19.25 11.953 13.523 1 86.88 144 THR B O 1
ATOM 3080 N N . GLN B 1 145 ? -20.188 10.406 14.656 1 85.56 145 GLN B N 1
ATOM 3081 C CA . GLN B 1 145 ? -21.531 10.727 14.18 1 85.56 145 GLN B CA 1
ATOM 3082 C C . GLN B 1 145 ? -21.953 12.117 14.617 1 85.56 145 GLN B C 1
ATOM 3084 O O . GLN B 1 145 ? -22.609 12.844 13.859 1 85.56 145 GLN B O 1
ATOM 3089 N N . LEU B 1 146 ? -21.656 12.461 15.836 1 88.88 146 LEU B N 1
ATOM 3090 C CA . LEU B 1 146 ? -22.047 13.781 16.328 1 88.88 146 LEU B CA 1
ATOM 3091 C C . LEU B 1 146 ? -21.047 14.836 15.898 1 88.88 146 LEU B C 1
ATOM 3093 O O . LEU B 1 146 ? -19.875 14.797 16.297 1 88.88 146 LEU B O 1
ATOM 3097 N N . THR B 1 147 ? -21.578 15.766 15.008 1 93.31 147 THR B N 1
ATOM 3098 C CA . THR B 1 147 ? -20.688 16.797 14.5 1 93.31 147 THR B CA 1
ATOM 3099 C C . THR B 1 147 ? -21.281 18.188 14.703 1 93.31 147 THR B C 1
ATOM 3101 O O . THR B 1 147 ? -22.484 18.328 14.938 1 93.31 147 THR B O 1
ATOM 3104 N N . GLU B 1 148 ? -20.453 19.141 14.781 1 95.5 148 GLU B N 1
ATOM 3105 C CA . GLU B 1 148 ? -20.812 20.562 14.688 1 95.5 148 GLU B CA 1
ATOM 3106 C C . GLU B 1 148 ? -20.109 21.234 13.516 1 95.5 148 GLU B C 1
ATOM 3108 O O . GLU B 1 148 ? -18.953 20.938 13.227 1 95.5 148 GLU B O 1
ATOM 3113 N N . ASP B 1 149 ? -20.812 22.125 12.883 1 96.56 149 ASP B N 1
ATOM 3114 C CA . ASP B 1 149 ? -20.25 22.828 11.742 1 96.56 149 ASP B CA 1
ATOM 3115 C C . ASP B 1 149 ? -19.484 24.078 12.188 1 96.56 149 ASP B C 1
ATOM 3117 O O . ASP B 1 149 ? -20.016 24.891 12.961 1 96.56 149 ASP B O 1
ATOM 3121 N N . LEU B 1 150 ? -18.266 24.172 11.711 1 97.81 150 LEU B N 1
ATOM 3122 C CA . LEU B 1 150 ? -17.438 25.344 12.008 1 97.81 150 LEU B CA 1
ATOM 3123 C C . LEU B 1 150 ? -16.953 26 10.719 1 97.81 150 LEU B C 1
ATOM 3125 O O . LEU B 1 150 ? -16.453 25.312 9.82 1 97.81 150 LEU B O 1
ATOM 3129 N N . GLU B 1 151 ? -17.125 27.266 10.625 1 98.25 151 GLU B N 1
ATOM 3130 C CA . GLU B 1 151 ? -16.516 27.984 9.508 1 98.25 151 GLU B CA 1
ATOM 3131 C C . GLU B 1 151 ? -15 28.109 9.695 1 98.25 151 GLU B C 1
ATOM 3133 O O . GLU B 1 151 ? -14.531 28.562 10.742 1 98.25 151 GLU B O 1
ATOM 3138 N N . VAL B 1 152 ? -14.305 27.688 8.703 1 98.75 152 VAL B N 1
ATOM 3139 C CA . VAL B 1 152 ? -12.852 27.703 8.836 1 98.75 152 VAL B CA 1
ATOM 3140 C C . VAL B 1 152 ? -12.227 28.312 7.586 1 98.75 152 VAL B C 1
ATOM 3142 O O . VAL B 1 152 ? -12.836 28.312 6.512 1 98.75 152 VAL B O 1
ATOM 3145 N N . ASP B 1 153 ? -11 28.828 7.746 1 98.75 153 ASP B N 1
ATOM 3146 C CA . ASP B 1 153 ? -10.234 29.391 6.637 1 98.75 153 ASP B CA 1
ATOM 3147 C C . ASP B 1 153 ? -9.414 28.312 5.941 1 98.75 153 ASP B C 1
ATOM 3149 O O . ASP B 1 153 ? -8.711 27.531 6.598 1 98.75 153 ASP B O 1
ATOM 3153 N N . ILE B 1 154 ? -9.539 28.203 4.637 1 98.88 154 ILE B N 1
ATOM 3154 C CA . ILE B 1 154 ? -8.758 27.328 3.785 1 98.88 154 ILE B CA 1
ATOM 3155 C C . ILE B 1 154 ? -7.902 28.156 2.826 1 98.88 154 ILE B C 1
ATOM 3157 O O . ILE B 1 154 ? -8.359 29.172 2.301 1 98.88 154 ILE B O 1
ATOM 3161 N N . ARG B 1 155 ? -6.691 27.766 2.652 1 98.88 155 ARG B N 1
ATOM 3162 C CA . ARG B 1 155 ? -5.781 28.438 1.731 1 98.88 155 ARG B CA 1
ATOM 3163 C C . ARG B 1 155 ? -5.145 27.453 0.764 1 98.88 155 ARG B C 1
ATOM 3165 O O . ARG B 1 155 ? -5.18 26.25 0.992 1 98.88 155 ARG B O 1
ATOM 3172 N N . ALA B 1 156 ? -4.637 27.953 -0.365 1 98.88 156 ALA B N 1
ATOM 3173 C CA . ALA B 1 156 ? -3.824 27.141 -1.264 1 98.88 156 ALA B CA 1
ATOM 3174 C C . ALA B 1 156 ? -2.363 27.125 -0.823 1 98.88 156 ALA B C 1
ATOM 3176 O O . ALA B 1 156 ? -1.783 28.188 -0.55 1 98.88 156 ALA B O 1
ATOM 3177 N N . LEU B 1 157 ? -1.787 25.922 -0.746 1 98.94 157 LEU B N 1
ATOM 3178 C CA . LEU B 1 157 ? -0.413 25.781 -0.276 1 98.94 157 LEU B CA 1
ATOM 3179 C C . LEU B 1 157 ? 0.538 26.609 -1.129 1 98.94 157 LEU B C 1
ATOM 3181 O O . LEU B 1 157 ? 1.431 27.281 -0.6 1 98.94 157 LEU B O 1
ATOM 3185 N N . ASP B 1 158 ? 0.362 26.656 -2.404 1 98.88 158 ASP B N 1
ATOM 3186 C CA . ASP B 1 158 ? 1.261 27.359 -3.305 1 98.88 158 ASP B CA 1
ATOM 3187 C C . ASP B 1 158 ? 1.199 28.875 -3.061 1 98.88 158 ASP B C 1
ATOM 3189 O O . ASP B 1 158 ? 2.152 29.594 -3.361 1 98.88 158 ASP B O 1
ATOM 3193 N N . GLU B 1 159 ? 0.107 29.359 -2.508 1 98.62 159 GLU B N 1
ATOM 3194 C CA . GLU B 1 159 ? -0.026 30.781 -2.189 1 98.62 159 GLU B CA 1
ATOM 3195 C C . GLU B 1 159 ? 0.672 31.125 -0.876 1 98.62 159 GLU B C 1
ATOM 3197 O O . GLU B 1 159 ? 1.229 32.219 -0.726 1 98.62 159 GLU B O 1
ATOM 3202 N N . VAL B 1 160 ? 0.687 30.203 0.049 1 98.5 160 VAL B N 1
ATOM 3203 C CA . VAL B 1 160 ? 1.165 30.547 1.385 1 98.5 160 VAL B CA 1
ATOM 3204 C C . VAL B 1 160 ? 2.623 30.125 1.535 1 98.5 160 VAL B C 1
ATOM 3206 O O . VAL B 1 160 ? 3.342 30.641 2.396 1 98.5 160 VAL B O 1
ATOM 3209 N N . ALA B 1 161 ? 3.088 29.172 0.742 1 98.5 161 ALA B N 1
ATOM 3210 C CA . ALA B 1 161 ? 4.41 28.562 0.872 1 98.5 161 ALA B CA 1
ATOM 3211 C C . ALA B 1 161 ? 5.5 29.641 0.916 1 98.5 161 ALA B C 1
ATOM 3213 O O . ALA B 1 161 ? 6.375 29.609 1.786 1 98.5 161 ALA B O 1
ATOM 3214 N N . PRO B 1 162 ? 5.449 30.703 0.063 1 98.06 162 PRO B N 1
ATOM 3215 C CA . PRO B 1 162 ? 6.512 31.719 0.055 1 98.06 162 PRO B CA 1
ATOM 3216 C C . PRO B 1 162 ? 6.531 32.562 1.324 1 98.06 162 PRO B C 1
ATOM 3218 O O . PRO B 1 162 ? 7.527 33.219 1.607 1 98.06 162 PRO B O 1
ATOM 3221 N N . MET B 1 163 ? 5.484 32.5 2.104 1 97.69 163 MET B N 1
ATOM 3222 C CA . MET B 1 163 ? 5.352 33.375 3.26 1 97.69 163 MET B CA 1
ATOM 3223 C C . MET B 1 163 ? 5.723 32.656 4.547 1 97.69 163 MET B C 1
ATOM 3225 O O . MET B 1 163 ? 5.785 33.25 5.613 1 97.69 163 MET B O 1
ATOM 3229 N N . LEU B 1 164 ? 5.969 31.375 4.434 1 98.25 164 LEU B N 1
ATOM 3230 C CA . LEU B 1 164 ? 6.242 30.594 5.629 1 98.25 164 LEU B CA 1
ATOM 3231 C C . LEU B 1 164 ? 7.602 30.953 6.219 1 98.25 164 LEU B C 1
ATOM 3233 O O . LEU B 1 164 ? 8.547 31.25 5.477 1 98.25 164 LEU B O 1
ATOM 3237 N N . ASP B 1 165 ? 7.664 30.953 7.508 1 97.69 165 ASP B N 1
ATOM 3238 C CA . ASP B 1 165 ? 8.891 31.156 8.273 1 97.69 165 ASP B CA 1
ATOM 3239 C C . ASP B 1 165 ? 9.023 30.109 9.383 1 97.69 165 ASP B C 1
ATOM 3241 O O . ASP B 1 165 ? 8.164 30.016 10.258 1 97.69 165 ASP B O 1
ATOM 3245 N N . PRO B 1 166 ? 10.109 29.438 9.367 1 97.69 166 PRO B N 1
ATOM 3246 C CA . PRO B 1 166 ? 11.227 29.359 8.414 1 97.69 166 PRO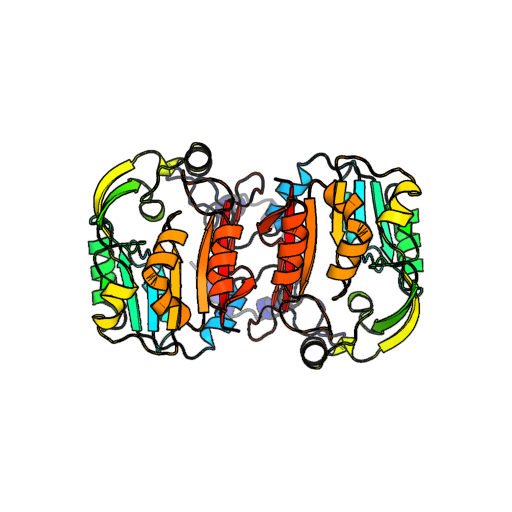 B CA 1
ATOM 3247 C C . PRO B 1 166 ? 10.773 28.969 7.012 1 97.69 166 PRO B C 1
ATOM 3249 O O . PRO B 1 166 ? 9.75 28.297 6.852 1 97.69 166 PRO B O 1
ATOM 3252 N N . ALA B 1 167 ? 11.523 29.359 6.043 1 98.31 167 ALA B N 1
ATOM 3253 C CA . ALA B 1 167 ? 11.203 29.047 4.652 1 98.31 167 ALA B CA 1
ATOM 3254 C C . ALA B 1 167 ? 11.32 27.562 4.375 1 98.31 167 ALA B C 1
ATOM 3256 O O . ALA B 1 167 ? 12.117 26.859 5.004 1 98.31 167 ALA B O 1
ATOM 3257 N N . ILE B 1 168 ? 10.547 27.125 3.418 1 98.12 168 ILE B N 1
ATOM 3258 C CA . ILE B 1 168 ? 10.609 25.719 3.008 1 98.12 168 ILE B CA 1
ATOM 3259 C C . ILE B 1 168 ? 11.953 25.438 2.336 1 98.12 168 ILE B C 1
ATOM 3261 O O . ILE B 1 168 ? 12.344 26.141 1.4 1 98.12 168 ILE B O 1
ATOM 3265 N N . GLU B 1 169 ? 12.594 24.453 2.787 1 96.06 169 GLU B N 1
ATOM 3266 C CA . GLU B 1 169 ? 13.859 24.016 2.203 1 96.06 169 GLU B CA 1
ATOM 3267 C C . GLU B 1 169 ? 13.641 22.859 1.231 1 96.06 169 GLU B C 1
ATOM 3269 O O . GLU B 1 169 ? 12.578 22.234 1.229 1 96.06 169 GLU B O 1
ATOM 3274 N N . ASP B 1 170 ? 14.711 22.5 0.419 1 90.69 170 ASP B N 1
ATOM 3275 C CA . ASP B 1 170 ? 14.594 21.516 -0.653 1 90.69 170 ASP B CA 1
ATOM 3276 C C . ASP B 1 170 ? 14.398 20.109 -0.09 1 90.69 170 ASP B C 1
ATOM 3278 O O . ASP B 1 170 ? 13.742 19.281 -0.714 1 90.69 170 ASP B O 1
ATOM 3282 N N . ASP B 1 171 ? 14.961 19.828 0.983 1 96.44 171 ASP B N 1
ATOM 3283 C CA . ASP B 1 171 ? 14.75 18.531 1.646 1 96.44 171 ASP B CA 1
ATOM 3284 C C . ASP B 1 171 ? 13.422 18.531 2.404 1 96.44 171 ASP B C 1
ATOM 3286 O O . ASP B 1 171 ? 13.406 18.453 3.635 1 96.44 171 ASP B O 1
ATOM 3290 N N . LEU B 1 172 ? 12.367 18.5 1.59 1 98.56 172 LEU B N 1
ATOM 3291 C CA . LEU B 1 172 ? 11 18.703 2.051 1 98.56 172 LEU B CA 1
ATOM 3292 C C . LEU B 1 172 ? 10.25 17.375 2.123 1 98.56 172 LEU B C 1
ATOM 3294 O O . LEU B 1 172 ? 10.312 16.578 1.189 1 98.56 172 LEU B O 1
ATOM 3298 N N . LEU B 1 173 ? 9.625 17.078 3.268 1 98.69 173 LEU B N 1
ATOM 3299 C CA . LEU B 1 173 ? 8.641 16.016 3.447 1 98.69 173 LEU B CA 1
ATOM 3300 C C . LEU B 1 173 ? 7.246 16.609 3.646 1 98.69 173 LEU B C 1
ATOM 3302 O O . LEU B 1 173 ? 7.07 17.547 4.41 1 98.69 173 LEU B O 1
ATOM 3306 N N . VAL B 1 174 ? 6.246 16.031 2.943 1 98.88 174 VAL B N 1
ATOM 3307 C CA . VAL B 1 174 ? 4.871 16.516 3.068 1 98.88 174 VAL B CA 1
ATOM 3308 C C . VAL B 1 174 ? 3.988 15.383 3.611 1 98.88 174 VAL B C 1
ATOM 3310 O O . VAL B 1 174 ? 3.924 14.305 3.027 1 98.88 174 VAL B O 1
ATOM 3313 N N . LYS B 1 175 ? 3.365 15.578 4.734 1 98.75 175 LYS B N 1
ATOM 3314 C CA . LYS B 1 175 ? 2.328 14.703 5.27 1 98.75 175 LYS B CA 1
ATOM 3315 C C . LYS B 1 175 ? 0.94 15.297 5.059 1 98.75 175 LYS B C 1
ATOM 3317 O O . LYS B 1 175 ? 0.692 16.453 5.422 1 98.75 175 LYS B O 1
ATOM 3322 N N . ILE B 1 176 ? 0.086 14.578 4.441 1 98.88 176 ILE B N 1
ATOM 3323 C CA . ILE B 1 176 ? -1.283 15.039 4.223 1 98.88 176 ILE B CA 1
ATOM 3324 C C . ILE B 1 176 ? -2.262 14.039 4.844 1 98.88 176 ILE B C 1
ATOM 3326 O O . ILE B 1 176 ? -2.357 12.898 4.402 1 98.88 176 ILE B O 1
ATOM 3330 N N . ASP B 1 177 ? -2.955 14.445 5.82 1 98.12 177 ASP B N 1
ATOM 3331 C CA . ASP B 1 177 ? -3.984 13.688 6.527 1 98.12 177 ASP B CA 1
ATOM 3332 C C . ASP B 1 177 ? -5.168 14.578 6.895 1 98.12 177 ASP B C 1
ATOM 3334 O O . ASP B 1 177 ? -5.254 15.07 8.023 1 98.12 177 ASP B O 1
ATOM 3338 N N . VAL B 1 178 ? -6.105 14.727 5.836 1 98.44 178 VAL B N 1
ATOM 3339 C CA . VAL B 1 178 ? -7.125 15.758 6 1 98.44 178 VAL B CA 1
ATOM 3340 C C . VAL B 1 178 ? -8.516 15.148 5.816 1 98.44 178 VAL B C 1
ATOM 3342 O O . VAL B 1 178 ? -9.453 15.852 5.441 1 98.44 178 VAL B O 1
ATOM 3345 N N . GLN B 1 179 ? -8.609 13.836 5.969 1 96.81 179 GLN B N 1
ATOM 3346 C CA . GLN B 1 179 ? -9.875 13.125 6.082 1 96.81 179 GLN B CA 1
ATOM 3347 C C . GLN B 1 179 ? -10.727 13.312 4.828 1 96.81 179 GLN B C 1
ATOM 3349 O O . GLN B 1 179 ? -11.883 13.727 4.914 1 96.81 179 GLN B O 1
ATOM 3354 N N . GLY B 1 180 ? -10.156 13.086 3.662 1 98.25 180 GLY B N 1
ATOM 3355 C CA . GLY B 1 180 ? -10.922 12.969 2.43 1 98.25 180 GLY B CA 1
ATOM 3356 C C . GLY B 1 180 ? -10.711 14.141 1.486 1 98.25 180 GLY B C 1
ATOM 3357 O O . GLY B 1 180 ? -11.203 14.133 0.356 1 98.25 180 GLY B O 1
ATOM 3358 N N . PHE B 1 181 ? -9.945 15.109 1.891 1 98.69 181 PHE B N 1
ATOM 3359 C CA . PHE B 1 181 ? -9.781 16.328 1.118 1 98.69 181 PHE B CA 1
ATOM 3360 C C . PHE B 1 181 ? -8.406 16.375 0.458 1 98.69 181 PHE B C 1
ATOM 3362 O O . PHE B 1 181 ? -7.977 17.422 -0.024 1 98.69 181 PHE B O 1
ATOM 3369 N N . GLU B 1 182 ? -7.723 15.227 0.404 1 98.88 182 GLU B N 1
ATOM 3370 C CA . GLU B 1 182 ? -6.309 15.156 0.045 1 98.88 182 GLU B CA 1
ATOM 3371 C C . GLU B 1 182 ? -6.07 15.656 -1.376 1 98.88 182 GLU B C 1
ATOM 3373 O O . GLU B 1 182 ? -5.086 16.344 -1.639 1 98.88 182 GLU B O 1
ATOM 3378 N N . ASP B 1 183 ? -6.957 15.32 -2.354 1 98.88 183 ASP B N 1
ATOM 3379 C CA . ASP B 1 183 ? -6.75 15.711 -3.744 1 98.88 183 ASP B CA 1
ATOM 3380 C C . ASP B 1 183 ? -6.801 17.234 -3.902 1 98.88 183 ASP B C 1
ATOM 3382 O O . ASP B 1 183 ? -6.035 17.797 -4.68 1 98.88 183 ASP B O 1
ATOM 3386 N N . ARG B 1 184 ? -7.664 17.922 -3.16 1 98.94 184 ARG B N 1
ATOM 3387 C CA . ARG B 1 184 ? -7.762 19.375 -3.223 1 98.94 184 ARG B CA 1
ATOM 3388 C C . ARG B 1 184 ? -6.512 20.031 -2.65 1 98.94 184 ARG B C 1
ATOM 3390 O O . ARG B 1 184 ? -6.023 21.031 -3.195 1 98.94 184 ARG B O 1
ATOM 3397 N N . VAL B 1 185 ? -6.027 19.422 -1.553 1 98.94 185 VAL B N 1
ATOM 3398 C CA . VAL B 1 185 ? -4.781 19.906 -0.974 1 98.94 185 VAL B CA 1
ATOM 3399 C C . VAL B 1 185 ? -3.652 19.781 -1.992 1 98.94 185 VAL B C 1
ATOM 3401 O O . VAL B 1 185 ? -2.871 20.719 -2.188 1 98.94 185 VAL B O 1
ATOM 3404 N N . ILE B 1 186 ? -3.559 18.641 -2.66 1 98.94 186 ILE B N 1
ATOM 3405 C CA . ILE B 1 186 ? -2.5 18.375 -3.627 1 98.94 186 ILE B CA 1
ATOM 3406 C C . ILE B 1 186 ? -2.619 19.344 -4.797 1 98.94 186 ILE B C 1
ATOM 3408 O O . ILE B 1 186 ? -1.627 19.938 -5.219 1 98.94 186 ILE B O 1
ATOM 3412 N N . ARG B 1 187 ? -3.805 19.594 -5.277 1 98.88 187 ARG B N 1
ATOM 3413 C CA . ARG B 1 187 ? -4.012 20.484 -6.414 1 98.88 187 ARG B CA 1
ATOM 3414 C C . ARG B 1 187 ? -3.639 21.922 -6.055 1 98.88 187 ARG B C 1
ATOM 3416 O O . ARG B 1 187 ? -3.037 22.625 -6.863 1 98.88 187 ARG B O 1
ATOM 3423 N N . GLY B 1 188 ? -3.969 22.344 -4.863 1 98.88 188 GLY B N 1
ATOM 3424 C CA . GLY B 1 188 ? -3.641 23.688 -4.43 1 98.88 188 GLY B CA 1
ATOM 3425 C C . GLY B 1 188 ? -2.176 23.859 -4.074 1 98.88 188 GLY B C 1
ATOM 3426 O O . GLY B 1 188 ? -1.695 24.984 -3.926 1 98.88 188 GLY B O 1
ATOM 3427 N N . GLY B 1 189 ? -1.471 22.766 -3.936 1 98.88 189 GLY B N 1
ATOM 3428 C CA . GLY B 1 189 ? -0.07 22.781 -3.547 1 98.88 189 GLY B CA 1
ATOM 3429 C C . GLY B 1 189 ? 0.841 22.125 -4.562 1 98.88 189 GLY B C 1
ATOM 3430 O O . GLY B 1 189 ? 1.935 21.672 -4.219 1 98.88 189 GLY B O 1
ATOM 3431 N N . ARG B 1 190 ? 0.377 22.031 -5.777 1 98.69 190 ARG B N 1
ATOM 3432 C CA . ARG B 1 190 ? 1.068 21.25 -6.805 1 98.69 190 ARG B CA 1
ATOM 3433 C C . ARG B 1 190 ? 2.514 21.719 -6.957 1 98.69 190 ARG B C 1
ATOM 3435 O O . ARG B 1 190 ? 3.43 20.891 -7.027 1 98.69 190 ARG B O 1
ATOM 3442 N N . GLN B 1 191 ? 2.777 23 -7.039 1 98.5 191 GLN B N 1
ATOM 3443 C CA . GLN B 1 191 ? 4.121 23.531 -7.23 1 98.5 191 GLN B CA 1
ATOM 3444 C C . GLN B 1 191 ? 5.012 23.234 -6.031 1 98.5 191 GLN B C 1
ATOM 3446 O O . GLN B 1 191 ? 6.16 22.828 -6.191 1 98.5 191 GLN B O 1
ATOM 3451 N N . THR B 1 192 ? 4.539 23.391 -4.859 1 98.81 192 THR B N 1
ATOM 3452 C CA . THR B 1 192 ? 5.297 23.156 -3.633 1 98.81 192 THR B CA 1
ATOM 3453 C C . THR B 1 192 ? 5.551 21.672 -3.43 1 98.81 192 THR B C 1
ATOM 3455 O O . THR B 1 192 ? 6.68 21.25 -3.154 1 98.81 192 THR B O 1
ATOM 3458 N N . ILE B 1 193 ? 4.516 20.859 -3.613 1 98.81 193 ILE B N 1
ATOM 3459 C CA . ILE B 1 193 ? 4.605 19.422 -3.371 1 98.81 193 ILE B CA 1
ATOM 3460 C C . ILE B 1 193 ? 5.531 18.781 -4.402 1 98.81 193 ILE B C 1
ATOM 3462 O O . ILE B 1 193 ? 6.277 17.844 -4.086 1 98.81 193 ILE B O 1
ATOM 3466 N N . ALA B 1 194 ? 5.52 19.312 -5.605 1 98.56 194 ALA B N 1
ATOM 3467 C CA . ALA B 1 194 ? 6.383 18.781 -6.66 1 98.56 194 ALA B CA 1
ATOM 3468 C C . ALA B 1 194 ? 7.852 18.875 -6.266 1 98.56 194 ALA B C 1
ATOM 3470 O O . ALA B 1 194 ? 8.688 18.125 -6.77 1 98.56 194 ALA B O 1
ATOM 3471 N N . ARG B 1 195 ? 8.172 19.719 -5.32 1 97.75 195 ARG B N 1
ATOM 3472 C CA . ARG B 1 195 ? 9.555 19.922 -4.895 1 97.75 195 ARG B CA 1
ATOM 3473 C C . ARG B 1 195 ? 9.922 18.969 -3.762 1 97.75 195 ARG B C 1
ATOM 3475 O O . ARG B 1 195 ? 11.102 18.812 -3.426 1 97.75 195 ARG B O 1
ATOM 3482 N N . ALA B 1 196 ? 9.031 18.344 -3.189 1 98.62 196 ALA B N 1
ATOM 3483 C CA . ALA B 1 196 ? 9.281 17.484 -2.035 1 98.62 196 ALA B CA 1
ATOM 3484 C C . ALA B 1 196 ? 10.07 16.25 -2.438 1 98.62 196 ALA B C 1
ATOM 3486 O O . ALA B 1 196 ? 10.039 15.828 -3.6 1 98.62 196 ALA B O 1
ATOM 3487 N N . ARG B 1 197 ? 10.75 15.719 -1.482 1 98.25 197 ARG B N 1
ATOM 3488 C CA . ARG B 1 197 ? 11.484 14.477 -1.691 1 98.25 197 ARG B CA 1
ATOM 3489 C C . ARG B 1 197 ? 10.641 13.266 -1.311 1 98.25 197 ARG B C 1
ATOM 3491 O O . ARG B 1 197 ? 10.883 12.156 -1.789 1 98.25 197 ARG B O 1
ATOM 3498 N N . ALA B 1 198 ? 9.68 13.492 -0.436 1 98.44 198 ALA B N 1
ATOM 3499 C CA . ALA B 1 198 ? 8.781 12.43 0.012 1 98.44 198 ALA B CA 1
ATOM 3500 C C . ALA B 1 198 ? 7.43 13 0.428 1 98.44 198 ALA B C 1
ATOM 3502 O O . ALA B 1 198 ? 7.328 14.172 0.799 1 98.44 198 ALA B O 1
ATOM 3503 N N . ALA B 1 199 ? 6.426 12.156 0.36 1 98.75 199 ALA B N 1
ATOM 3504 C CA . ALA B 1 199 ? 5.082 12.492 0.832 1 98.75 199 ALA B CA 1
ATOM 3505 C C . ALA B 1 199 ? 4.426 11.289 1.509 1 98.75 199 ALA B C 1
ATOM 3507 O O . ALA B 1 199 ? 4.559 10.156 1.039 1 98.75 199 ALA B O 1
ATOM 3508 N N . ILE B 1 200 ? 3.834 11.516 2.617 1 97.81 200 ILE B N 1
ATOM 3509 C CA . ILE B 1 200 ? 2.967 10.562 3.301 1 97.81 200 ILE B CA 1
ATOM 3510 C C . ILE B 1 200 ? 1.517 11.031 3.217 1 97.81 200 ILE B C 1
ATOM 3512 O O . ILE B 1 200 ? 1.167 12.086 3.754 1 97.81 200 ILE B O 1
ATOM 3516 N N . ILE B 1 201 ? 0.684 10.273 2.531 1 98.69 201 ILE B N 1
ATOM 3517 C CA . ILE B 1 201 ? -0.679 10.727 2.271 1 98.69 201 ILE B CA 1
ATOM 3518 C C . ILE B 1 201 ? -1.673 9.68 2.756 1 98.69 201 ILE B C 1
ATOM 3520 O O . ILE B 1 201 ? -1.604 8.516 2.35 1 98.69 201 ILE B O 1
ATOM 3524 N N . GLU B 1 202 ? -2.535 10.078 3.65 1 97.25 202 GLU B N 1
ATOM 3525 C CA . GLU B 1 202 ? -3.625 9.172 3.998 1 97.25 202 GLU B CA 1
ATOM 3526 C C . GLU B 1 202 ? -4.605 9.016 2.84 1 97.25 202 GLU B C 1
ATOM 3528 O O . GLU B 1 202 ? -5.086 10.008 2.289 1 97.25 202 GLU B O 1
ATOM 3533 N N . VAL B 1 203 ? -4.891 7.848 2.482 1 97.25 203 VAL B N 1
ATOM 3534 C CA . VAL B 1 203 ? -5.812 7.527 1.397 1 97.25 203 VAL B CA 1
ATOM 3535 C C . VAL B 1 203 ? -6.973 6.691 1.933 1 97.25 203 VAL B C 1
ATOM 3537 O O . VAL B 1 203 ? -6.758 5.672 2.59 1 97.25 203 VAL B O 1
ATOM 3540 N N . GLN B 1 204 ? -8.156 7.16 1.66 1 96.69 204 GLN B N 1
ATOM 3541 C CA . GLN B 1 204 ? -9.352 6.395 2.02 1 96.69 204 GLN B CA 1
ATOM 3542 C C . GLN B 1 204 ? -9.648 5.324 0.974 1 96.69 204 GLN B C 1
ATOM 3544 O O . GLN B 1 204 ? -9.773 5.625 -0.214 1 96.69 204 GLN B O 1
ATOM 3549 N N . VAL B 1 205 ? -9.75 4.148 1.407 1 95.69 205 VAL B N 1
ATOM 3550 C CA . VAL B 1 205 ? -10.055 3.043 0.506 1 95.69 205 VAL B CA 1
ATOM 3551 C C . VAL B 1 205 ? -11.57 2.863 0.403 1 95.69 205 VAL B C 1
ATOM 3553 O O . VAL B 1 205 ? -12.125 2.854 -0.698 1 95.69 205 VAL B O 1
ATOM 3556 N N . GLU B 1 206 ? -12.227 2.666 1.582 1 95.06 206 GLU B N 1
ATOM 3557 C CA . GLU B 1 206 ? -13.688 2.719 1.601 1 95.06 206 GLU B CA 1
ATOM 3558 C C . GLU B 1 206 ? -14.188 4.156 1.502 1 95.06 206 GLU B C 1
ATOM 3560 O O . GLU B 1 206 ? -13.477 5.094 1.862 1 95.06 206 GLU B O 1
ATOM 3565 N N . GLU B 1 207 ? -15.359 4.312 0.981 1 96.62 207 GLU B N 1
ATOM 3566 C CA . GLU B 1 207 ? -15.914 5.664 0.896 1 96.62 207 GLU B CA 1
ATOM 3567 C C . GLU B 1 207 ? -16.359 6.164 2.266 1 96.62 207 GLU B C 1
ATOM 3569 O O . GLU B 1 207 ? -17.531 6.055 2.617 1 96.62 207 GLU B O 1
ATOM 3574 N N . LEU B 1 208 ? -15.492 6.727 2.959 1 96.5 208 LEU B N 1
ATOM 3575 C CA . LEU B 1 208 ? -15.75 7.23 4.305 1 96.5 208 LEU B CA 1
ATOM 3576 C C . LEU B 1 208 ? -16.328 8.641 4.254 1 96.5 208 LEU B C 1
ATOM 3578 O O . LEU B 1 208 ? -17.062 9.039 5.16 1 96.5 208 LEU B O 1
ATOM 3582 N N . TYR B 1 209 ? -15.953 9.422 3.223 1 97.62 209 TYR B N 1
ATOM 3583 C CA . TYR B 1 209 ? -16.438 10.789 3.027 1 97.62 209 TYR B CA 1
ATOM 3584 C C . TYR B 1 209 ? -16.984 10.977 1.619 1 97.62 209 TYR B C 1
ATOM 3586 O O . TYR B 1 209 ? -16.391 10.5 0.646 1 97.62 209 TYR B O 1
ATOM 3594 N N . ALA B 1 210 ? -18.188 11.664 1.549 1 97.88 210 ALA B N 1
ATOM 3595 C CA . ALA B 1 210 ? -18.766 11.93 0.234 1 97.88 210 ALA B CA 1
ATOM 3596 C C . ALA B 1 210 ? -17.844 12.828 -0.599 1 97.88 210 ALA B C 1
ATOM 3598 O O . ALA B 1 210 ? -17.484 13.93 -0.175 1 97.88 210 ALA B O 1
ATOM 3599 N N . GLY B 1 211 ? -17.484 12.312 -1.756 1 97.94 211 GLY B N 1
ATOM 3600 C CA . GLY B 1 211 ? -16.656 13.125 -2.643 1 97.94 211 GLY B CA 1
ATOM 3601 C C . GLY B 1 211 ? -15.172 12.953 -2.395 1 97.94 211 GLY B C 1
ATOM 3602 O O . GLY B 1 211 ? -14.352 13.664 -2.984 1 97.94 211 GLY B O 1
ATOM 3603 N N . GLN B 1 212 ? -14.758 12.031 -1.55 1 98.62 212 GLN B N 1
ATOM 3604 C CA . GLN B 1 212 ? -13.336 11.773 -1.323 1 98.62 212 GLN B CA 1
ATOM 3605 C C . GLN B 1 212 ? -12.664 11.273 -2.596 1 98.62 212 GLN B C 1
ATOM 3607 O O . GLN B 1 212 ? -13.32 10.727 -3.48 1 98.62 212 GLN B O 1
ATOM 3612 N N . PRO B 1 213 ? -11.344 11.5 -2.734 1 98.69 213 PRO B N 1
ATOM 3613 C CA . PRO B 1 213 ? -10.617 10.867 -3.84 1 98.69 213 PRO B CA 1
ATOM 3614 C C . PRO B 1 213 ? -10.367 9.383 -3.607 1 98.69 213 PRO B C 1
ATOM 3616 O O . PRO B 1 213 ? -10.25 8.945 -2.461 1 98.69 213 PRO B O 1
ATOM 3619 N N . SER B 1 214 ? -10.273 8.641 -4.695 1 98 214 SER B N 1
ATOM 3620 C CA . SER B 1 214 ? -9.805 7.258 -4.648 1 98 214 SER B CA 1
ATOM 3621 C C . SER B 1 214 ? -8.281 7.195 -4.605 1 98 214 SER B C 1
ATOM 3623 O O . SER B 1 214 ? -7.605 8.211 -4.805 1 98 214 SER B O 1
ATOM 3625 N N . PHE B 1 215 ? -7.754 5.992 -4.297 1 98.56 215 PHE B N 1
ATOM 3626 C CA . PHE B 1 215 ? -6.312 5.824 -4.438 1 98.56 215 PHE B CA 1
ATOM 3627 C C . PHE B 1 215 ? -5.855 6.199 -5.84 1 98.56 215 PHE B C 1
ATOM 3629 O O . PHE B 1 215 ? -4.809 6.824 -6.012 1 98.56 215 PHE B O 1
ATOM 3636 N N . ARG B 1 216 ? -6.59 5.773 -6.836 1 98.5 216 ARG B N 1
ATOM 3637 C CA . ARG B 1 216 ? -6.262 6.082 -8.227 1 98.5 216 ARG B CA 1
ATOM 3638 C C . ARG B 1 216 ? -6.066 7.582 -8.422 1 98.5 216 ARG B C 1
ATOM 3640 O O . ARG B 1 216 ? -5.098 8.008 -9.055 1 98.5 216 ARG B O 1
ATOM 3647 N N . ASP B 1 217 ? -6.984 8.359 -7.898 1 98.69 217 ASP B N 1
ATOM 3648 C CA . ASP B 1 217 ? -6.91 9.812 -8.031 1 98.69 217 ASP B CA 1
ATOM 3649 C C . ASP B 1 217 ? -5.609 10.352 -7.438 1 98.69 217 ASP B C 1
ATOM 3651 O O . ASP B 1 217 ? -4.906 11.141 -8.078 1 98.69 217 ASP B O 1
ATOM 3655 N N . ILE B 1 218 ? -5.328 9.898 -6.234 1 98.88 218 ILE B N 1
ATOM 3656 C CA . ILE B 1 218 ? -4.148 10.375 -5.523 1 98.88 218 ILE B CA 1
ATOM 3657 C C . ILE B 1 218 ? -2.885 9.906 -6.242 1 98.88 218 ILE B C 1
ATOM 3659 O O . ILE B 1 218 ? -1.947 10.68 -6.438 1 98.88 218 ILE B O 1
ATOM 3663 N N . PHE B 1 219 ? -2.889 8.633 -6.641 1 98.81 219 PHE B N 1
ATOM 3664 C CA . PHE B 1 219 ? -1.74 8.039 -7.316 1 98.81 219 PHE B CA 1
ATOM 3665 C C . PHE B 1 219 ? -1.396 8.82 -8.578 1 98.81 219 PHE B C 1
ATOM 3667 O O . PHE B 1 219 ? -0.234 9.156 -8.812 1 98.81 219 PHE B O 1
ATOM 3674 N N . LEU B 1 220 ? -2.393 9.125 -9.391 1 98.56 220 LEU B N 1
ATOM 3675 C CA . LEU B 1 220 ? -2.154 9.789 -10.664 1 98.56 220 LEU B CA 1
ATOM 3676 C C . LEU B 1 220 ? -1.654 11.211 -10.453 1 98.56 220 LEU B C 1
ATOM 3678 O O . LEU B 1 220 ? -0.782 11.68 -11.188 1 98.56 220 LEU B O 1
ATOM 3682 N N . LEU B 1 221 ? -2.205 11.914 -9.469 1 98.81 221 LEU B N 1
ATOM 3683 C CA . LEU B 1 221 ? -1.722 13.258 -9.148 1 98.81 221 LEU B CA 1
ATOM 3684 C C . LEU B 1 221 ? -0.249 13.219 -8.758 1 98.81 221 LEU B C 1
ATOM 3686 O O . LEU B 1 221 ? 0.543 14.039 -9.227 1 98.81 221 LEU B O 1
ATOM 3690 N N . MET B 1 222 ? 0.12 12.266 -7.906 1 98.81 222 MET B N 1
ATOM 3691 C CA . MET B 1 222 ? 1.495 12.172 -7.426 1 98.81 222 MET B CA 1
ATOM 3692 C C . MET B 1 222 ? 2.432 11.711 -8.539 1 98.81 222 MET B C 1
ATOM 3694 O O . MET B 1 222 ? 3.557 12.203 -8.648 1 98.81 222 MET B O 1
ATOM 3698 N N . ASP B 1 223 ? 1.919 10.758 -9.328 1 98.56 223 ASP B N 1
ATOM 3699 C CA . ASP B 1 223 ? 2.691 10.266 -10.469 1 98.56 223 ASP B CA 1
ATOM 3700 C C . ASP B 1 223 ? 3.031 11.398 -11.43 1 98.56 223 ASP B C 1
ATOM 3702 O O . ASP B 1 223 ? 4.16 11.484 -11.922 1 98.56 223 ASP B O 1
ATOM 3706 N N . GLU B 1 224 ? 2.109 12.258 -11.695 1 98.06 224 GLU B N 1
ATOM 3707 C CA . GLU B 1 224 ? 2.301 13.391 -12.594 1 98.06 224 GLU B CA 1
ATOM 3708 C C . GLU B 1 224 ? 3.395 14.328 -12.078 1 98.06 224 GLU B C 1
ATOM 3710 O O . GLU B 1 224 ? 4.059 15.008 -12.867 1 98.06 224 GLU B O 1
ATOM 3715 N N . MET B 1 225 ? 3.562 14.312 -10.812 1 98.44 225 MET B N 1
ATOM 3716 C CA . MET B 1 225 ? 4.555 15.195 -10.203 1 98.44 225 MET B CA 1
ATOM 3717 C C . MET B 1 225 ? 5.887 14.477 -10.023 1 98.44 225 MET B C 1
ATOM 3719 O O . MET B 1 225 ? 6.801 15 -9.383 1 98.44 225 MET B O 1
ATOM 3723 N N . GLY B 1 226 ? 5.996 13.273 -10.484 1 98.06 226 GLY B N 1
ATOM 3724 C CA . GLY B 1 226 ? 7.266 12.562 -10.516 1 98.06 226 GLY B CA 1
ATOM 3725 C C . GLY B 1 226 ? 7.496 11.695 -9.297 1 98.06 226 GLY B C 1
ATOM 3726 O O . GLY B 1 226 ? 8.625 11.266 -9.039 1 98.06 226 GLY B O 1
ATOM 3727 N N . PHE B 1 227 ? 6.441 11.43 -8.523 1 98.69 227 PHE B N 1
ATOM 3728 C CA . PHE B 1 227 ? 6.578 10.57 -7.352 1 98.69 227 PHE B CA 1
ATOM 3729 C C . PHE B 1 227 ? 6.34 9.109 -7.719 1 98.69 227 PHE B C 1
ATOM 3731 O O . PHE B 1 227 ? 5.617 8.812 -8.672 1 98.69 227 PHE B O 1
ATOM 3738 N N . VAL B 1 228 ? 6.938 8.219 -6.938 1 98.12 228 VAL B N 1
ATOM 3739 C CA . VAL B 1 228 ? 6.723 6.781 -7.039 1 98.12 228 VAL B CA 1
ATOM 3740 C C . VAL B 1 228 ? 6.105 6.258 -5.746 1 98.12 228 VAL B C 1
ATOM 3742 O O . VAL B 1 228 ? 6.531 6.637 -4.648 1 98.12 228 VAL B O 1
ATOM 3745 N N . PHE B 1 229 ? 5.078 5.516 -5.91 1 98.38 229 PHE B N 1
ATOM 3746 C CA . PHE B 1 229 ? 4.508 4.84 -4.75 1 98.38 229 PHE B CA 1
ATOM 3747 C C . PHE B 1 229 ? 5.426 3.729 -4.266 1 98.38 229 PHE B C 1
ATOM 3749 O O . PHE B 1 229 ? 5.816 2.854 -5.043 1 98.38 229 PHE B O 1
ATOM 3756 N N . THR B 1 230 ? 5.715 3.723 -2.932 1 95.81 230 THR B N 1
ATOM 3757 C CA . THR B 1 230 ? 6.727 2.781 -2.471 1 95.81 230 THR B CA 1
ATOM 3758 C C . THR B 1 230 ? 6.168 1.873 -1.38 1 95.81 230 THR B C 1
ATOM 3760 O O . THR B 1 230 ? 6.902 1.08 -0.787 1 95.81 230 THR B O 1
ATOM 3763 N N . GLY B 1 231 ? 4.898 2.029 -1.046 1 93.62 231 GLY B N 1
ATOM 3764 C CA . GLY B 1 231 ? 4.301 1.153 -0.05 1 93.62 231 GLY B CA 1
ATOM 3765 C C . GLY B 1 231 ? 3.471 1.898 0.978 1 93.62 231 GLY B C 1
ATOM 3766 O O . GLY B 1 231 ? 3.094 3.051 0.76 1 93.62 231 GLY B O 1
ATOM 3767 N N . VAL B 1 232 ? 3.168 1.143 2.016 1 92.5 232 VAL B N 1
ATOM 3768 C CA . VAL B 1 232 ? 2.236 1.643 3.02 1 92.5 232 VAL B CA 1
ATOM 3769 C C . VAL B 1 232 ? 2.936 1.729 4.375 1 92.5 232 VAL B C 1
ATOM 3771 O O . VAL B 1 232 ? 3.678 0.822 4.758 1 92.5 232 VAL B O 1
ATOM 3774 N N . LEU B 1 233 ? 2.746 2.848 5.059 1 90 233 LEU B N 1
ATOM 3775 C CA . LEU B 1 233 ? 3.227 3.01 6.426 1 90 233 LEU B CA 1
ATOM 3776 C C . LEU B 1 233 ? 2.27 2.361 7.418 1 90 233 LEU B C 1
ATOM 3778 O O . LEU B 1 233 ? 2.545 1.276 7.938 1 90 233 LEU B O 1
ATOM 3782 N N . ASP B 1 234 ? 1.098 2.969 7.598 1 86.38 234 ASP B N 1
ATOM 3783 C CA . ASP B 1 234 ? 0.019 2.387 8.391 1 86.38 234 ASP B CA 1
ATOM 3784 C C . ASP B 1 234 ? -1.174 2.021 7.508 1 86.38 234 ASP B C 1
ATOM 3786 O O . ASP B 1 234 ? -1.446 2.693 6.512 1 86.38 234 ASP B O 1
ATOM 3790 N N . GLN B 1 235 ? -1.825 0.948 7.902 1 89.81 235 GLN B N 1
ATOM 3791 C CA . GLN B 1 235 ? -3.029 0.47 7.234 1 89.81 235 GLN B CA 1
ATOM 3792 C C . GLN B 1 235 ? -4.074 0.004 8.242 1 89.81 235 GLN B C 1
ATOM 3794 O O . GLN B 1 235 ? -3.771 -0.793 9.133 1 89.81 235 GLN B O 1
ATOM 3799 N N . TYR B 1 236 ? -5.297 0.506 8.102 1 88.25 236 TYR B N 1
ATOM 3800 C CA . TYR B 1 236 ? -6.352 0.213 9.062 1 88.25 236 TYR B CA 1
ATOM 3801 C C . TYR B 1 236 ? -7.516 -0.508 8.391 1 88.25 236 TYR B C 1
ATOM 3803 O O . TYR B 1 236 ? -7.953 -0.122 7.305 1 88.25 236 TYR B O 1
ATOM 3811 N N . ALA B 1 237 ? -7.898 -1.56 9.062 1 88.12 237 ALA B N 1
ATOM 3812 C CA . ALA B 1 237 ? -9.023 -2.357 8.586 1 88.12 237 ALA B CA 1
ATOM 3813 C C . ALA B 1 237 ? -10.117 -2.459 9.641 1 88.12 237 ALA B C 1
ATOM 3815 O O . ALA B 1 237 ? -9.859 -2.254 10.828 1 88.12 237 ALA B O 1
ATOM 3816 N N . ASP B 1 238 ? -11.359 -2.674 9.172 1 85.88 238 ASP B N 1
ATOM 3817 C CA . ASP B 1 238 ? -12.438 -2.906 10.125 1 85.88 238 ASP B CA 1
ATOM 3818 C C . ASP B 1 238 ? -12.43 -4.352 10.625 1 85.88 238 ASP B C 1
ATOM 3820 O O . ASP B 1 238 ? -11.477 -5.094 10.375 1 85.88 238 ASP B O 1
ATOM 3824 N N . SER B 1 239 ? -13.477 -4.711 11.469 1 80.25 239 SER B N 1
ATOM 3825 C CA . SER B 1 239 ? -13.539 -6.012 12.117 1 80.25 239 SER B CA 1
ATOM 3826 C C . SER B 1 239 ? -13.695 -7.137 11.102 1 80.25 239 SER B C 1
ATOM 3828 O O . SER B 1 239 ? -13.367 -8.289 11.383 1 80.25 239 SER B O 1
ATOM 3830 N N . GLU B 1 240 ? -14.18 -6.781 9.922 1 84.56 240 GLU B N 1
ATOM 3831 C CA . GLU B 1 240 ? -14.367 -7.781 8.875 1 84.56 240 GLU B CA 1
ATOM 3832 C C . GLU B 1 240 ? -13.141 -7.863 7.965 1 84.56 240 GLU B C 1
ATOM 3834 O O . GLU B 1 240 ? -13.125 -8.641 7.008 1 84.56 240 GLU B O 1
ATOM 3839 N N . GLY B 1 241 ? -12.094 -7.059 8.289 1 86.12 241 GLY B N 1
ATOM 3840 C CA . GLY B 1 241 ? -10.844 -7.109 7.551 1 86.12 241 GLY B CA 1
ATOM 3841 C C . GLY B 1 241 ? -10.828 -6.199 6.34 1 86.12 241 GLY B C 1
ATOM 3842 O O . GLY B 1 241 ? -9.867 -6.195 5.57 1 86.12 241 GLY B O 1
ATOM 3843 N N . ARG B 1 242 ? -11.891 -5.512 6.141 1 89.12 242 ARG B N 1
ATOM 3844 C CA . ARG B 1 242 ? -11.922 -4.551 5.043 1 89.12 242 ARG B CA 1
ATOM 3845 C C . ARG B 1 242 ? -11.031 -3.348 5.348 1 89.12 242 ARG B C 1
ATOM 3847 O O . ARG B 1 242 ? -11.211 -2.68 6.367 1 89.12 242 ARG B O 1
ATOM 3854 N N . VAL B 1 243 ? -10.047 -3.109 4.453 1 92.56 243 VAL B N 1
ATOM 3855 C CA . VAL B 1 243 ? -9.172 -1.954 4.645 1 92.56 243 VAL B CA 1
ATOM 3856 C C . VAL B 1 243 ? -9.984 -0.667 4.5 1 92.56 243 VAL B C 1
ATOM 3858 O O . VAL B 1 243 ? -10.68 -0.474 3.504 1 92.56 243 VAL B O 1
ATOM 3861 N N . LEU B 1 244 ? -9.898 0.167 5.445 1 93.25 244 LEU B N 1
ATOM 3862 C CA . LEU B 1 244 ? -10.648 1.421 5.453 1 93.25 244 LEU B CA 1
ATOM 3863 C C . LEU B 1 244 ? -9.797 2.561 4.895 1 93.25 244 LEU B C 1
ATOM 3865 O O . LEU B 1 244 ? -10.266 3.332 4.051 1 93.25 244 LEU B O 1
ATOM 3869 N N . TYR B 1 245 ? -8.617 2.689 5.34 1 93.62 245 TYR B N 1
ATOM 3870 C CA . TYR B 1 245 ? -7.668 3.699 4.891 1 93.62 245 TYR B CA 1
ATOM 3871 C C . TYR B 1 245 ? -6.238 3.279 5.203 1 93.62 245 TYR B C 1
ATOM 3873 O O . TYR B 1 245 ? -6.012 2.359 5.992 1 93.62 245 TYR B O 1
ATOM 3881 N N . PHE B 1 246 ? -5.277 3.844 4.551 1 92.75 246 PHE B N 1
ATOM 3882 C CA . PHE B 1 246 ? -3.867 3.621 4.836 1 92.75 246 PHE B CA 1
ATOM 3883 C C . PHE B 1 246 ? -3.051 4.875 4.543 1 92.75 246 PHE B C 1
ATOM 3885 O O . PHE B 1 246 ? -3.541 5.805 3.904 1 92.75 246 PHE B O 1
ATOM 3892 N N . ASP B 1 247 ? -1.843 4.898 5.105 1 94.81 247 ASP B N 1
ATOM 3893 C CA . ASP B 1 247 ? -0.888 5.961 4.805 1 94.81 247 ASP B CA 1
ATOM 3894 C C . ASP B 1 247 ? 0.059 5.547 3.68 1 94.81 247 ASP B C 1
ATOM 3896 O O . ASP B 1 247 ? 0.939 4.707 3.881 1 94.81 247 ASP B O 1
ATOM 3900 N N . ALA B 1 248 ? -0.167 6.184 2.518 1 96.88 248 ALA B N 1
ATOM 3901 C CA . ALA B 1 248 ? 0.658 5.898 1.347 1 96.88 248 ALA B CA 1
ATOM 3902 C C . ALA B 1 248 ? 1.98 6.656 1.408 1 96.88 248 ALA B C 1
ATOM 3904 O O . ALA B 1 248 ? 2.006 7.844 1.743 1 96.88 248 ALA B O 1
ATOM 3905 N N . VAL B 1 249 ? 3.053 5.949 1.055 1 96.94 249 VAL B N 1
ATOM 3906 C CA . VAL B 1 249 ? 4.367 6.586 1.021 1 96.94 249 VAL B CA 1
ATOM 3907 C C . VAL B 1 249 ? 4.816 6.766 -0.427 1 96.94 249 VAL B C 1
ATOM 3909 O O . VAL B 1 249 ? 4.898 5.797 -1.183 1 96.94 249 VAL B O 1
ATOM 3912 N N . PHE B 1 250 ? 5.051 8.031 -0.781 1 98.5 250 PHE B N 1
ATOM 3913 C CA . PHE B 1 250 ? 5.555 8.414 -2.096 1 98.5 250 PHE B CA 1
ATOM 3914 C C . PHE B 1 250 ? 6.961 8.992 -1.989 1 98.5 250 PHE B C 1
ATOM 3916 O O . PHE B 1 250 ? 7.23 9.82 -1.112 1 98.5 250 PHE B O 1
ATOM 3923 N N . LEU B 1 251 ? 7.824 8.508 -2.879 1 97.69 251 LEU B N 1
ATOM 3924 C CA . LEU B 1 251 ? 9.172 9.062 -2.963 1 97.69 251 LEU B CA 1
ATOM 3925 C C . LEU B 1 251 ? 9.422 9.68 -4.336 1 97.69 251 LEU B C 1
ATOM 3927 O O . LEU B 1 251 ? 8.945 9.164 -5.348 1 97.69 251 LEU B O 1
ATOM 3931 N N . LYS B 1 252 ? 10.133 10.75 -4.254 1 95.38 252 LYS B N 1
ATOM 3932 C CA . LYS B 1 252 ? 10.492 11.383 -5.516 1 95.38 252 LYS B CA 1
ATOM 3933 C C . LYS B 1 252 ? 11.508 10.539 -6.285 1 95.38 252 LYS B C 1
ATOM 3935 O O . LYS B 1 252 ? 12.477 10.039 -5.707 1 95.38 252 LYS B O 1
ATOM 3940 N N . ALA B 1 253 ? 11.234 10.18 -7.582 1 82.19 253 ALA B N 1
ATOM 3941 C CA . ALA B 1 253 ? 12.094 9.367 -8.438 1 82.19 253 ALA B CA 1
ATOM 3942 C C . ALA B 1 253 ? 13.438 10.055 -8.672 1 82.19 253 ALA B C 1
ATOM 3944 O O . ALA B 1 253 ? 13.523 11.289 -8.664 1 82.19 253 ALA B O 1
#

Sequence (506 aa):
MFNLRILARKTGLTQLLKPLIHKSVSRLGFALLYGPHAPERVWTSLASRPFRTVLDIGACRGGYAETILRTNFPGASIHSFEPSPIAFPVLEQVAARSAGRIVAHNFGLGERTETLKLRSAINSLPSSSLLLATETNTLAFPQTQLTEDLEVDIRALDEVAPMLDPAIEDDLLVKIDVQGFEDRVIRGGRQTIARARAAIIEVQVEELYAGQPSFRDIFLLMDEMGFVFTGVLDQYADSEGRVLYFDAVFLKAMFNLRILARKTGLTQLLKPLIHKSVSRLGFALLYGPHAPERVWTSLASRPFRTVLDIGACRGGYAETILRTNFPGASIHSFEPSPIAFPVLEQVAARSAGRIVAHNFGLGERTETLKLRSAINSLPSSSLLLATETNTLAFPQTQLTEDLEVDIRALDEVAPMLDPAIEDDLLVKIDVQGFEDRVIRGGRQTIARARAAIIEVQVEELYAGQPSFRDIFLLMDEMGFVFTGVLDQYADSEGRVLYFDAVFLKA

InterPro domains:
  IPR006342 Methyltransferase FkbM [PF05050] (56-229)
  IPR006342 Methyltransferase FkbM [TIGR01444] (53-203)
  IPR029063 S-adenosyl-L-methionine-dependent methyltransferase superfamily [G3DSA:3.40.50.150] (44-246)
  IPR029063 S-adenosyl-L-methionine-dependent methyltransferase superfamily [SSF53335] (40-229)
  IPR053188 FkbM Methyltransferase [PTHR36973] (51-252)

Foldseek 3Di:
DDDCVVVVVPPCPVVPVVPPPQPPQVVVPRDRDDDDDDLVVVLVVVLVAQAAEEEAALCQLVPCVQPPVCVSHVNYAYEHEAQDPVNQVSNVVSCVPSVNSYDYDRAHEFQAWDKAKWWAQPQCRSQIASFAFDPVQCVQPVSRPDTDIDITIYHQCCVCQCVDPVHHDLQYEYEHRHNQRRLRNCNSCVPVVLSYFKYKYKAFPPCGGVPGDHPVSVCVSQVVSQKDWDDFSAWDDGPVRHTGITITMIGHD/DDDCVVVVVVPCCVVPVVPDPFCCVVPVPRDRDGDDDDLVVVLVVVLVAQAAEEEAALCQLVPCVQPPVCVSHVNYAYEHEAQDPVNQVSNVVSCVPSVNSYDYDRAHEFQAWDKAKWWAQPQCRSQIASFAFDPVQCVQPVSRPDTDIDITIYHQCCVCQCVDPVHHDLQYEYEHRHNQRRLRNCNSCVPVVLSYFKYKYKAFPPCGGVPGDHPVSVCVSCVVSQKDWDDFSDWDDGPVRHTGITITMIGHD

Radius of gyration: 24.87 Å; Cα contacts (8 Å, |Δi|>4): 1168; chains: 2; bounding box: 47×69×74 Å

pLDDT: mean 86.28, std 22.72, range [21.52, 98.94]

Nearest PDB structures (foldseek):
  3dh0-assembly1_A  TM=5.637E-01  e=8.799E-06  Aquifex aeolicus
  5n5d-assembly1_B  TM=5.721E-01  e=3.280E-05  Streptomyces regensis
  3duw-assembly1_B  TM=5.461E-01  e=4.777E-05  Bacillus cereus ATCC 10987
  6aw8-assembly1_A  TM=5.968E-01  e=1.113E-02  Nannospalax galili
  5k0b-assembly4_D  TM=6.250E-01  e=1.430E-02  Rattus norvegicus